Protein AF-0000000070867485 (afdb_homodimer)

Secondary structure (DSSP, 8-state):
--B----S-----------------TT-EEEE-TTS--B---EEEETTEEEEEEESGGG-SEEEEEES-GGGS-TTEEEEEEEE-TT---BEEEEEEBTTB-EEEEE-GGGGSGGGGG--EEEEEEEEEEHHHHHHHHHHHHHHS-S-HHHHHHHHHHHHHHHHHHHHHHHTTEEEETTEEEEEEETHHHHHHHHHHHHHHHH-TTTT-/--B----S-----------------TT-EEEE-TTS--B---EEEETTEEEEEEESGGG-SEEEEEES-GGGS-TTEEEEEEEE-TT---BEEEEEEBTTB-EEEEE-GGGGSGGGGG--EEEEEEEEEEHHHHHHHHHHHHHHS-S-HHHHHHHHHHHHHHHHHHHHHHHTTEEEETTEEEEEEETTHHHHHHHHHHHHHHH-TTTT-

Structure (mmCIF, N/CA/C/O backbone):
data_AF-0000000070867485-model_v1
#
loop_
_entity.id
_entity.type
_entity.pdbx_description
1 polymer 'Hikeshi-like C-terminal domain-containing protein'
#
loop_
_atom_site.group_PDB
_atom_site.id
_atom_site.type_symbol
_atom_site.label_atom_id
_atom_site.label_alt_id
_atom_site.label_comp_id
_atom_site.label_asym_id
_atom_site.label_entity_id
_atom_site.label_seq_id
_atom_site.pdbx_PDB_ins_code
_atom_site.Cartn_x
_atom_site.Cartn_y
_atom_site.Cartn_z
_atom_site.occupancy
_atom_site.B_iso_or_equiv
_atom_site.auth_seq_id
_atom_site.auth_comp_id
_atom_site.auth_asym_id
_atom_site.auth_atom_id
_atom_site.pdbx_PDB_model_num
ATOM 1 N N . MET A 1 1 ? 23.688 -2.676 -5.121 1 27.48 1 MET A N 1
ATOM 2 C CA . MET A 1 1 ? 24.953 -2.215 -4.578 1 27.48 1 MET A CA 1
ATOM 3 C C . MET A 1 1 ? 24.75 -1.395 -3.309 1 27.48 1 MET A C 1
ATOM 5 O O . MET A 1 1 ? 24.031 -0.392 -3.328 1 27.48 1 MET A O 1
ATOM 9 N N . ALA A 1 2 ? 24.938 -2.006 -2.246 1 35.88 2 ALA A N 1
ATOM 10 C CA . ALA A 1 2 ? 24.906 -1.315 -0.959 1 35.88 2 ALA A CA 1
ATOM 11 C C . ALA A 1 2 ? 25.875 -0.149 -0.931 1 35.88 2 ALA A C 1
ATOM 13 O O . ALA A 1 2 ? 27.062 -0.314 -1.254 1 35.88 2 ALA A O 1
ATOM 14 N N . GLN A 1 3 ? 25.438 1.137 -1.109 1 36.88 3 GLN A N 1
ATOM 15 C CA . GLN A 1 3 ? 26.344 2.258 -0.924 1 36.88 3 GLN A CA 1
ATOM 16 C C . GLN A 1 3 ? 26.641 2.484 0.555 1 36.88 3 GLN A C 1
ATOM 18 O O . GLN A 1 3 ? 25.734 2.531 1.38 1 36.88 3 GLN A O 1
ATOM 23 N N . ASN A 1 4 ? 27.828 2.221 0.963 1 39.78 4 ASN A N 1
ATOM 24 C CA . ASN A 1 4 ? 28.344 2.57 2.283 1 39.78 4 ASN A CA 1
ATOM 25 C C . ASN A 1 4 ? 28.281 4.078 2.523 1 39.78 4 ASN A C 1
ATOM 27 O O . ASN A 1 4 ? 29.219 4.801 2.156 1 39.78 4 ASN A O 1
ATOM 31 N N . ASN A 1 5 ? 27.188 4.672 2.387 1 43.84 5 ASN A N 1
ATOM 32 C CA . ASN A 1 5 ? 27.172 6.102 2.689 1 43.84 5 ASN A CA 1
ATOM 33 C C . ASN A 1 5 ? 27.203 6.355 4.191 1 43.84 5 ASN A C 1
ATOM 35 O O . ASN A 1 5 ? 26.453 5.742 4.949 1 43.84 5 ASN A O 1
ATOM 39 N N . ASP A 1 6 ? 28.359 6.777 4.621 1 47.62 6 ASP A N 1
ATOM 40 C CA . ASP A 1 6 ? 28.578 7.227 5.988 1 47.62 6 ASP A CA 1
ATOM 41 C C . ASP A 1 6 ? 27.5 8.227 6.418 1 47.62 6 ASP A C 1
ATOM 43 O O . ASP A 1 6 ? 27.609 9.422 6.113 1 47.62 6 ASP A O 1
ATOM 47 N N . TRP A 1 7 ? 26.344 7.809 6.602 1 51.66 7 TRP A N 1
ATOM 48 C CA . TRP A 1 7 ? 25.25 8.68 7.008 1 51.66 7 TRP A CA 1
ATOM 49 C C . TRP A 1 7 ? 25.547 9.344 8.344 1 51.66 7 TRP A C 1
ATOM 51 O O . TRP A 1 7 ? 25.047 10.438 8.625 1 51.66 7 TRP A O 1
ATOM 61 N N . GLU A 1 8 ? 26.484 8.711 9.148 1 42.09 8 GLU A N 1
ATOM 62 C CA . GLU A 1 8 ? 26.641 9.258 10.492 1 42.09 8 GLU A CA 1
ATOM 63 C C . GLU A 1 8 ? 27.594 10.453 10.5 1 42.09 8 GLU A C 1
ATOM 65 O O . GLU A 1 8 ? 27.578 11.258 11.43 1 42.09 8 GLU A O 1
ATOM 70 N N . HIS A 1 9 ? 28.719 10.445 9.68 1 38.66 9 HIS A N 1
ATOM 71 C CA . HIS A 1 9 ? 29.672 11.508 9.938 1 38.66 9 HIS A CA 1
ATOM 72 C C . HIS A 1 9 ? 29.188 12.836 9.375 1 38.66 9 HIS A C 1
ATOM 74 O O . HIS A 1 9 ? 29.125 13.016 8.156 1 38.66 9 HIS A O 1
ATOM 80 N N . GLY A 1 10 ? 28.406 13.523 10.07 1 35.25 10 GLY A N 1
ATOM 81 C CA . GLY A 1 10 ? 28.078 14.914 9.781 1 35.25 10 GLY A CA 1
ATOM 82 C C . GLY A 1 10 ? 29.312 15.758 9.492 1 35.25 10 GLY A C 1
ATOM 83 O O . GLY A 1 10 ? 30.266 15.773 10.273 1 35.25 10 GLY A O 1
ATOM 84 N N . SER A 1 11 ? 29.797 15.805 8.18 1 31.47 11 SER A N 1
ATOM 85 C CA . SER A 1 11 ? 30.859 16.781 7.961 1 31.47 11 SER A CA 1
ATOM 86 C C . SER A 1 11 ? 30.531 18.125 8.625 1 31.47 11 SER A C 1
ATOM 88 O O . SER A 1 11 ? 29.422 18.625 8.477 1 31.47 11 SER A O 1
ATOM 90 N N . ASN A 1 12 ? 31.156 18.438 9.68 1 31.02 12 ASN A N 1
ATOM 91 C CA . ASN A 1 12 ? 31.188 19.734 10.352 1 31.02 12 ASN A CA 1
ATOM 92 C C . ASN A 1 12 ? 31.5 20.859 9.383 1 31.02 12 ASN A C 1
ATOM 94 O O . ASN A 1 12 ? 32.688 21.156 9.133 1 31.02 12 ASN A O 1
ATOM 98 N N . SER A 1 13 ? 31.062 20.922 8.148 1 31.39 13 SER A N 1
ATOM 99 C CA . SER A 1 13 ? 31.469 22.141 7.441 1 31.39 13 SER A CA 1
ATOM 100 C C . SER A 1 13 ? 31.078 23.391 8.219 1 31.39 13 SER A C 1
ATOM 102 O O . SER A 1 13 ? 30.078 23.375 8.953 1 31.39 13 SER A O 1
ATOM 104 N N . SER A 1 14 ? 32.031 24.344 8.352 1 32.41 14 SER A N 1
ATOM 105 C CA . SER A 1 14 ? 32.094 25.703 8.914 1 32.41 14 SER A CA 1
ATOM 106 C C . SER A 1 14 ? 30.859 26.516 8.508 1 32.41 14 SER A C 1
ATOM 108 O O . SER A 1 14 ? 30.375 26.406 7.379 1 32.41 14 SER A O 1
ATOM 110 N N . ASN A 1 15 ? 30.094 27.078 9.508 1 31.83 15 ASN A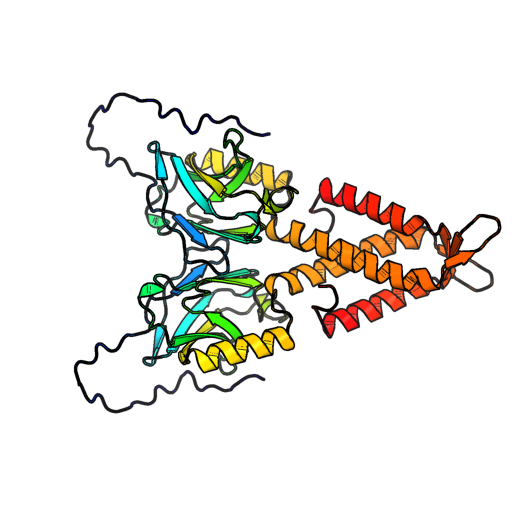 N 1
ATOM 111 C CA . ASN A 1 15 ? 28.891 27.891 9.703 1 31.83 15 ASN A CA 1
ATOM 112 C C . ASN A 1 15 ? 29 29.219 8.969 1 31.83 15 ASN A C 1
ATOM 114 O O . ASN A 1 15 ? 29.453 30.219 9.547 1 31.83 15 ASN A O 1
ATOM 118 N N . ASN A 1 16 ? 29.625 29.359 7.754 1 32 16 ASN A N 1
ATOM 119 C CA . ASN A 1 16 ? 29.453 30.719 7.277 1 32 16 ASN A CA 1
ATOM 120 C C . ASN A 1 16 ? 27.969 31.078 7.117 1 32 16 ASN A C 1
ATOM 122 O O . ASN A 1 16 ? 27.234 30.406 6.406 1 32 16 ASN A O 1
ATOM 126 N N . SER A 1 17 ? 27.328 31.906 8.062 1 34.84 17 SER A N 1
ATOM 127 C CA . SER A 1 17 ? 26 32.438 8.367 1 34.84 17 SER A CA 1
ATOM 128 C C . SER A 1 17 ? 25.406 33.156 7.168 1 34.84 17 SER A C 1
ATOM 130 O O . SER A 1 17 ? 25.156 34.375 7.242 1 34.84 17 SER A O 1
ATOM 132 N N . ASN A 1 18 ? 25.859 33.125 5.891 1 35.97 18 ASN A N 1
ATOM 133 C CA . ASN A 1 18 ? 25 33.906 5.031 1 35.97 18 ASN A CA 1
ATOM 134 C C . ASN A 1 18 ? 23.547 33.469 5.113 1 35.97 18 ASN A C 1
ATOM 136 O O . ASN A 1 18 ? 23.266 32.281 5.289 1 35.97 18 ASN A O 1
ATOM 140 N N . GLY A 1 19 ? 22.562 34.312 5.492 1 35.34 19 GLY A N 1
ATOM 141 C CA . GLY A 1 19 ? 21.125 34.25 5.688 1 35.34 19 GLY A CA 1
ATOM 142 C C . GLY A 1 19 ? 20.438 33.344 4.688 1 35.34 19 GLY A C 1
ATOM 143 O O . GLY A 1 19 ? 19.266 33.531 4.367 1 35.34 19 GLY A O 1
ATOM 144 N N . HIS A 1 20 ? 21.156 32.625 3.791 1 39.75 20 HIS A N 1
ATOM 145 C CA . HIS A 1 20 ? 20.344 31.75 2.969 1 39.75 20 HIS A CA 1
ATOM 146 C C . HIS A 1 20 ? 19.516 30.797 3.83 1 39.75 20 HIS A C 1
ATOM 148 O O . HIS A 1 20 ? 20.062 30.156 4.742 1 39.75 20 HIS A O 1
ATOM 154 N N . GLU A 1 21 ? 18.297 31.141 4.102 1 42.78 21 GLU A N 1
ATOM 155 C CA . GLU A 1 21 ? 17.328 30.25 4.738 1 42.78 21 GLU A CA 1
ATOM 156 C C . GLU A 1 21 ? 17.656 28.797 4.469 1 42.78 21 GLU A C 1
ATOM 158 O O . GLU A 1 21 ? 17.656 28.359 3.314 1 42.78 21 GLU A O 1
ATOM 163 N N . LYS A 1 22 ? 18.609 28.219 5.039 1 47.03 22 LYS A N 1
ATOM 164 C CA . LYS A 1 22 ? 18.953 26.812 5.074 1 47.03 22 LYS A CA 1
ATOM 165 C C . LYS A 1 22 ? 17.703 25.938 5.059 1 47.03 22 LYS A C 1
ATOM 167 O O . LYS A 1 22 ? 17.016 25.812 6.07 1 47.03 22 LYS A O 1
ATOM 172 N N . LYS A 1 23 ? 16.969 25.953 3.857 1 53.75 23 LYS A N 1
ATOM 173 C CA . LYS A 1 23 ? 15.805 25.094 3.682 1 53.75 23 LYS A CA 1
ATOM 174 C C . LYS A 1 23 ? 16.109 23.656 4.113 1 53.75 23 LYS A C 1
ATOM 176 O O . LYS A 1 23 ? 16.922 22.969 3.488 1 53.75 23 LYS A O 1
ATOM 181 N N . GLU A 1 24 ? 15.953 23.375 5.355 1 65.75 24 GLU A N 1
ATOM 182 C CA . GLU A 1 24 ? 16.141 22.141 6.102 1 65.75 24 GLU A CA 1
ATOM 183 C C . GLU A 1 24 ? 15.07 21.109 5.738 1 65.75 24 GLU A C 1
ATOM 185 O O . GLU A 1 24 ? 13.961 21.469 5.344 1 65.75 24 GLU A O 1
ATOM 190 N N . VAL A 1 25 ? 15.516 19.891 5.379 1 71.19 25 VAL A N 1
ATOM 191 C CA . VAL A 1 25 ? 14.641 18.797 4.977 1 71.19 25 VAL A CA 1
ATOM 192 C C . VAL A 1 25 ? 13.891 18.266 6.195 1 71.19 25 VAL A C 1
ATOM 194 O O . VAL A 1 25 ? 13.125 17.297 6.086 1 71.19 25 VAL A O 1
ATOM 197 N N . LYS A 1 26 ? 13.852 18.984 7.316 1 67.62 26 LYS A N 1
ATOM 198 C CA . LYS A 1 26 ? 13.172 18.453 8.5 1 67.62 26 LYS A CA 1
ATOM 199 C C . LYS A 1 26 ? 11.656 18.562 8.359 1 67.62 26 LYS A C 1
ATOM 201 O O . LYS A 1 26 ? 11.141 19.578 7.887 1 67.62 26 LYS A O 1
ATOM 206 N N . ASN A 1 27 ? 10.914 17.609 8.703 1 70.94 27 ASN A N 1
ATOM 207 C CA . ASN A 1 27 ? 9.461 17.516 8.875 1 70.94 27 ASN A CA 1
ATOM 208 C C . ASN A 1 27 ? 8.734 17.656 7.539 1 70.94 27 ASN A C 1
ATOM 210 O O . ASN A 1 27 ? 7.629 18.203 7.484 1 70.94 27 ASN A O 1
ATOM 214 N N . VAL A 1 28 ? 9.469 17.219 6.449 1 88.56 28 VAL A N 1
ATOM 215 C CA . VAL A 1 28 ? 8.852 17.438 5.145 1 88.56 28 VAL A CA 1
ATOM 216 C C . VAL A 1 28 ? 8.227 16.141 4.633 1 88.56 28 VAL A C 1
ATOM 218 O O . VAL A 1 28 ? 7.582 16.141 3.586 1 88.56 28 VAL A O 1
ATOM 221 N N . PHE A 1 29 ? 8.422 15.086 5.527 1 95.81 29 PHE A N 1
ATOM 222 C CA . PHE A 1 29 ? 7.926 13.805 5.035 1 95.81 29 PHE A CA 1
ATOM 223 C C . PHE A 1 29 ? 6.934 13.195 6.02 1 95.81 29 PHE A C 1
ATOM 225 O O . PHE A 1 29 ? 6.945 13.523 7.207 1 95.81 29 PHE A O 1
ATOM 232 N N . CYS A 1 30 ? 6.113 12.359 5.512 1 95.62 30 CYS A N 1
ATOM 233 C CA . CYS A 1 30 ? 5.293 11.508 6.363 1 95.62 30 CYS A CA 1
ATOM 234 C C . CYS A 1 30 ? 5.336 10.055 5.891 1 95.62 30 CYS A C 1
ATOM 236 O O . CYS A 1 30 ? 5.434 9.797 4.691 1 95.62 30 CYS A O 1
ATOM 238 N N . VAL A 1 31 ? 5.359 9.18 6.824 1 97.06 31 VAL A N 1
ATOM 239 C CA . VAL A 1 31 ? 5.355 7.746 6.562 1 97.06 31 VAL A CA 1
ATOM 240 C C . VAL A 1 31 ? 4.086 7.121 7.133 1 97.06 31 VAL A C 1
ATOM 242 O O . VAL A 1 31 ? 3.705 7.395 8.273 1 97.06 31 VAL A O 1
ATOM 245 N N . MET A 1 32 ? 3.447 6.344 6.258 1 96.81 32 MET A N 1
ATOM 246 C CA . MET A 1 32 ? 2.258 5.602 6.664 1 96.81 32 MET A CA 1
ATOM 247 C C . MET A 1 32 ? 2.553 4.105 6.742 1 96.81 32 MET A C 1
ATOM 249 O O . MET A 1 32 ? 3.152 3.539 5.828 1 96.81 32 MET A O 1
ATOM 253 N N . VAL A 1 33 ? 2.234 3.537 7.828 1 95.56 33 VAL A N 1
ATOM 254 C CA . VAL A 1 33 ? 2.27 2.096 8.055 1 95.56 33 VAL A CA 1
ATOM 255 C C . VAL A 1 33 ? 0.928 1.626 8.609 1 95.56 33 VAL A C 1
ATOM 257 O O . VAL A 1 33 ? 0.427 2.184 9.594 1 95.56 33 VAL A O 1
ATOM 260 N N . PRO A 1 34 ? 0.304 0.622 7.906 1 93.06 34 PRO A N 1
ATOM 261 C CA . PRO A 1 34 ? -0.978 0.142 8.43 1 93.06 34 PRO A CA 1
ATOM 262 C C . PRO A 1 34 ? -0.927 -0.174 9.922 1 93.06 34 PRO A C 1
ATOM 264 O O . PRO A 1 34 ? 0.034 -0.786 10.391 1 93.06 34 PRO A O 1
ATOM 267 N N . GLY A 1 35 ? -1.967 0.302 10.609 1 94.19 35 GLY A N 1
ATOM 268 C CA . GLY A 1 35 ? -2.094 0.003 12.023 1 94.19 35 GLY A CA 1
ATOM 269 C C . GLY A 1 35 ? -1.375 1 12.914 1 94.19 35 GLY A C 1
ATOM 270 O O . GLY A 1 35 ? -1.603 1.039 14.125 1 94.19 35 GLY A O 1
ATOM 271 N N . ARG A 1 36 ? -0.555 1.841 12.367 1 95.81 36 ARG A N 1
ATOM 272 C CA . ARG A 1 36 ? 0.247 2.779 13.148 1 95.81 36 ARG A CA 1
ATOM 273 C C . ARG A 1 36 ? -0.154 4.219 12.844 1 95.81 36 ARG A C 1
ATOM 275 O O . ARG A 1 36 ? -0.694 4.512 11.781 1 95.81 36 ARG A O 1
ATOM 282 N N . PRO A 1 37 ? 0.113 5.09 13.805 1 95.31 37 PRO A N 1
ATOM 283 C CA . PRO A 1 37 ? -0.034 6.512 13.484 1 95.31 37 PRO A CA 1
ATOM 284 C C . PRO A 1 37 ? 0.948 6.977 12.414 1 95.31 37 PRO A C 1
ATOM 286 O O . PRO A 1 37 ? 2.039 6.418 12.281 1 95.31 37 PRO A O 1
ATOM 289 N N . VAL A 1 38 ? 0.498 7.969 11.695 1 95.69 38 VAL A N 1
ATOM 290 C CA . VAL A 1 38 ? 1.389 8.578 10.711 1 95.69 38 VAL A CA 1
ATOM 291 C C . VAL A 1 38 ? 2.646 9.094 11.398 1 95.69 38 VAL A C 1
ATOM 293 O O . VAL A 1 38 ? 2.566 9.719 12.461 1 95.69 38 VAL A O 1
ATOM 296 N N . ASN A 1 39 ? 3.811 8.766 10.805 1 95.56 39 ASN A N 1
ATOM 297 C CA . ASN A 1 39 ? 5.094 9.219 11.336 1 95.56 39 ASN A CA 1
ATOM 298 C C . ASN A 1 39 ? 5.645 10.398 10.531 1 95.56 39 ASN A C 1
ATOM 300 O O . ASN A 1 39 ? 5.941 10.258 9.344 1 95.56 39 ASN A O 1
ATOM 304 N N . THR A 1 40 ? 5.754 11.555 11.156 1 94.19 40 THR A N 1
ATOM 305 C CA . THR A 1 40 ? 6.301 12.727 10.492 1 94.19 40 THR A CA 1
ATOM 306 C C . THR A 1 40 ? 7.645 13.117 11.094 1 94.19 40 THR A C 1
ATOM 308 O O . THR A 1 40 ? 8.188 14.18 10.781 1 94.19 40 THR A O 1
ATOM 311 N N . THR A 1 41 ? 8.148 12.273 12 1 93.44 41 THR A N 1
ATOM 312 C CA . THR A 1 41 ? 9.383 12.602 12.703 1 93.44 41 THR A CA 1
ATOM 313 C C . THR A 1 41 ? 10.602 12.219 11.859 1 93.44 41 THR A C 1
ATOM 315 O O . THR A 1 41 ? 10.812 11.039 11.57 1 93.44 41 THR A O 1
ATOM 318 N N . CYS A 1 42 ? 11.352 13.133 11.5 1 93.19 42 CYS A N 1
ATOM 319 C CA . CYS A 1 42 ? 12.578 12.953 10.727 1 93.19 42 CYS A CA 1
ATOM 320 C C . CYS A 1 42 ? 13.781 13.539 11.469 1 93.19 42 CYS A C 1
ATOM 322 O O . CYS A 1 42 ? 13.797 14.727 11.789 1 93.19 42 CYS A O 1
ATOM 324 N N . LEU A 1 43 ? 14.75 12.672 11.797 1 93.75 43 LEU A N 1
ATOM 325 C CA . LEU A 1 43 ? 15.992 13.133 12.414 1 93.75 43 LEU A CA 1
ATOM 326 C C . LEU A 1 43 ? 16.938 13.711 11.359 1 93.75 43 LEU A C 1
ATOM 328 O O . LEU A 1 43 ? 17.438 12.977 10.5 1 93.75 43 LEU A O 1
ATOM 332 N N . GLN A 1 44 ? 17.156 14.961 11.461 1 92.19 44 GLN A N 1
ATOM 333 C CA . GLN A 1 44 ? 18.047 15.625 10.508 1 92.19 44 GLN A CA 1
ATOM 334 C C . GLN A 1 44 ? 19.516 15.289 10.797 1 92.19 44 GLN A C 1
ATOM 336 O O . GLN A 1 44 ? 20 15.523 11.906 1 92.19 44 GLN A O 1
ATOM 341 N N . ILE A 1 45 ? 20.234 14.727 9.781 1 92.19 45 ILE A N 1
ATOM 342 C CA . ILE A 1 45 ? 21.625 14.336 9.93 1 92.19 45 ILE A CA 1
ATOM 343 C C . ILE A 1 45 ? 22.531 15.391 9.281 1 92.19 45 ILE A C 1
ATOM 345 O O . ILE A 1 45 ? 23.656 15.609 9.727 1 92.19 45 ILE A O 1
ATOM 349 N N . SER A 1 46 ? 22.078 16.031 8.234 1 91.62 46 SER A N 1
ATOM 350 C CA . SER A 1 46 ? 22.719 17.109 7.492 1 91.62 46 SER A CA 1
ATOM 351 C C . SER A 1 46 ? 21.672 18.016 6.828 1 91.62 46 SER A C 1
ATOM 353 O O . SER A 1 46 ? 20.484 17.734 6.895 1 91.62 46 SER A O 1
ATOM 355 N N . PRO A 1 47 ? 22.109 19.078 6.312 1 89.81 47 PRO A N 1
ATOM 356 C CA . PRO A 1 47 ? 21.141 19.938 5.641 1 89.81 47 PRO A CA 1
ATOM 357 C C . PRO A 1 47 ? 20.375 19.219 4.535 1 89.81 47 PRO A C 1
ATOM 359 O O . PRO A 1 47 ? 19.281 19.656 4.156 1 89.81 47 PRO A O 1
ATOM 362 N N . THR A 1 48 ? 20.953 18.109 3.988 1 92.62 48 THR A N 1
ATOM 363 C CA . THR A 1 48 ? 20.344 17.469 2.832 1 92.62 48 THR A CA 1
ATOM 364 C C . THR A 1 48 ? 19.922 16.047 3.17 1 92.62 48 THR A C 1
ATOM 366 O O . THR A 1 48 ? 19.469 15.297 2.293 1 92.62 48 THR A O 1
ATOM 369 N N . ARG A 1 49 ? 20.078 15.68 4.473 1 93.62 49 ARG A N 1
ATOM 370 C CA . ARG A 1 49 ? 19.781 14.289 4.82 1 93.62 49 ARG A CA 1
ATOM 371 C C . ARG A 1 49 ? 18.969 14.211 6.102 1 93.62 49 ARG A C 1
ATOM 373 O O . ARG A 1 49 ? 19.203 14.961 7.047 1 93.62 49 ARG A O 1
ATOM 380 N N . CYS A 1 50 ? 18.031 13.281 6.121 1 95.75 50 CYS A N 1
ATOM 381 C CA . CYS A 1 50 ? 17.297 12.984 7.348 1 95.75 50 CYS A CA 1
ATOM 382 C C . CYS A 1 50 ? 16.969 11.5 7.445 1 95.75 50 CYS A C 1
ATOM 384 O O . CYS A 1 50 ? 17.062 10.766 6.457 1 95.75 50 CYS A O 1
ATOM 386 N N . ILE A 1 51 ? 16.688 11.023 8.664 1 97.06 51 ILE A N 1
ATOM 387 C CA . ILE A 1 51 ? 16.422 9.617 8.93 1 97.06 51 ILE A CA 1
ATOM 388 C C . ILE A 1 51 ? 15.078 9.492 9.664 1 97.06 51 ILE A C 1
ATOM 390 O O . ILE A 1 51 ? 14.789 10.273 10.57 1 97.06 51 ILE A O 1
ATOM 394 N N . MET A 1 52 ? 14.305 8.555 9.234 1 97 52 MET A N 1
ATOM 395 C CA . MET A 1 52 ? 13.062 8.203 9.914 1 97 52 MET A CA 1
ATOM 396 C C . MET A 1 52 ? 13.094 6.746 10.375 1 97 52 MET A C 1
ATOM 398 O O . MET A 1 52 ? 13.555 5.867 9.641 1 97 52 MET A O 1
ATOM 402 N N . ASP A 1 53 ? 12.539 6.492 11.516 1 97.38 53 ASP A N 1
ATOM 403 C CA . ASP A 1 53 ? 12.57 5.152 12.094 1 97.38 53 ASP A CA 1
ATOM 404 C C . ASP A 1 53 ? 11.266 4.402 11.812 1 97.38 53 ASP A C 1
ATOM 406 O O . ASP A 1 53 ? 10.188 4.984 11.875 1 97.38 53 ASP A O 1
ATOM 410 N N . ILE A 1 54 ? 11.406 3.188 11.484 1 97.56 54 ILE A N 1
ATOM 411 C CA . ILE A 1 54 ? 10.289 2.248 11.438 1 97.56 54 ILE A CA 1
ATOM 412 C C . ILE A 1 54 ? 10.5 1.144 12.469 1 97.56 54 ILE A C 1
ATOM 414 O O . ILE A 1 54 ? 11.234 0.181 12.219 1 97.56 54 ILE A O 1
ATOM 418 N N . PRO A 1 55 ? 9.875 1.269 13.602 1 97.62 55 PRO A N 1
ATOM 419 C CA . PRO A 1 5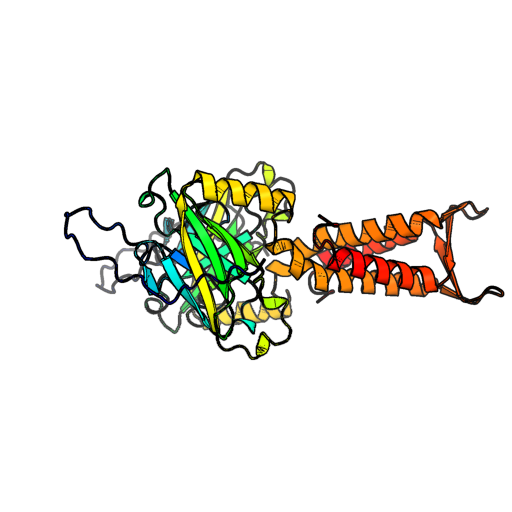5 ? 10.016 0.228 14.625 1 97.62 55 PRO A CA 1
ATOM 420 C C . PRO A 1 55 ? 9.375 -1.095 14.211 1 97.62 55 PRO A C 1
ATOM 422 O O . PRO A 1 55 ? 8.391 -1.103 13.469 1 97.62 55 PRO A O 1
ATOM 425 N N . LYS A 1 56 ? 9.914 -2.229 14.672 1 97.5 56 LYS A N 1
ATOM 426 C CA . LYS A 1 56 ? 9.391 -3.568 14.422 1 97.5 56 LYS A CA 1
ATOM 427 C C . LYS A 1 56 ? 9.086 -3.77 12.938 1 97.5 56 LYS A C 1
ATOM 429 O O . LYS A 1 56 ? 7.961 -4.113 12.578 1 97.5 56 LYS A O 1
ATOM 434 N N . PRO A 1 57 ? 10.156 -3.6 12.141 1 96.81 57 PRO A N 1
ATOM 435 C CA . PRO A 1 57 ? 9.945 -3.648 10.695 1 96.81 57 PRO A CA 1
ATOM 436 C C . PRO A 1 57 ? 9.352 -4.98 10.227 1 96.81 57 PRO A C 1
ATOM 438 O O . PRO A 1 57 ? 8.766 -5.055 9.148 1 96.81 57 PRO A O 1
ATOM 441 N N . GLY A 1 58 ? 9.461 -5.992 10.992 1 92.5 58 GLY A N 1
ATOM 442 C CA . GLY A 1 58 ? 8.891 -7.285 10.641 1 92.5 58 GLY A CA 1
ATOM 443 C C . GLY A 1 58 ? 7.375 -7.262 10.562 1 92.5 58 GLY A C 1
ATOM 444 O O . GLY A 1 58 ? 6.766 -8.133 9.938 1 92.5 58 GLY A O 1
ATOM 445 N N . GLU A 1 59 ? 6.754 -6.289 11.172 1 91.25 59 GLU A N 1
ATOM 446 C CA . GLU A 1 59 ? 5.301 -6.16 11.195 1 91.25 59 GLU A CA 1
ATOM 447 C C . GLU A 1 59 ? 4.812 -5.184 10.133 1 91.25 59 GLU A C 1
ATOM 449 O O . GLU A 1 59 ? 3.611 -4.949 10 1 91.25 59 GLU A O 1
ATOM 454 N N . CYS A 1 60 ? 5.762 -4.629 9.391 1 92.56 60 CYS A N 1
ATOM 455 C CA . CYS A 1 60 ? 5.457 -3.607 8.398 1 92.56 60 CYS A CA 1
ATOM 456 C C . CYS A 1 60 ? 5.598 -4.16 6.984 1 92.56 60 CYS A C 1
ATOM 458 O O . CYS A 1 60 ? 6.641 -3.996 6.348 1 92.56 60 CYS A O 1
ATOM 460 N N . LYS A 1 61 ? 4.586 -4.711 6.504 1 83.38 61 LYS A N 1
ATOM 461 C CA . LYS A 1 61 ? 4.633 -5.367 5.199 1 83.38 61 LYS A CA 1
ATOM 462 C C . LYS A 1 61 ? 4.598 -4.34 4.066 1 83.38 61 LYS A C 1
ATOM 464 O O . LYS A 1 61 ? 5.152 -4.574 2.992 1 83.38 61 LYS A O 1
ATOM 469 N N . TYR A 1 62 ? 3.885 -3.23 4.375 1 86.12 62 TYR A N 1
ATOM 470 C CA . TYR A 1 62 ? 3.73 -2.137 3.424 1 86.12 62 TYR A CA 1
ATOM 471 C C . TYR A 1 62 ? 3.934 -0.788 4.102 1 86.12 62 TYR A C 1
ATOM 473 O O . TYR A 1 62 ? 3.719 -0.656 5.309 1 86.12 62 TYR A O 1
ATOM 481 N N . PHE A 1 63 ? 4.352 0.028 3.291 1 92.5 63 PHE A N 1
ATOM 482 C CA . PHE A 1 63 ? 4.352 1.385 3.822 1 92.5 63 PHE A CA 1
ATOM 483 C C . PHE A 1 63 ? 4.27 2.408 2.697 1 92.5 63 PHE A C 1
ATOM 485 O O . PHE A 1 63 ? 4.465 2.07 1.527 1 92.5 63 PHE A O 1
ATOM 492 N N . GLY A 1 64 ? 3.848 3.551 2.971 1 94.81 64 GLY A N 1
ATOM 493 C CA . GLY A 1 64 ? 3.857 4.711 2.096 1 94.81 64 GLY A CA 1
ATOM 494 C C . GLY A 1 64 ? 4.672 5.867 2.646 1 94.81 64 GLY A C 1
ATOM 495 O O . GLY A 1 64 ? 4.785 6.027 3.863 1 94.81 64 GLY A O 1
ATOM 496 N N . ILE A 1 65 ? 5.273 6.625 1.76 1 96.75 65 ILE A N 1
ATOM 497 C CA . ILE A 1 65 ? 6.039 7.812 2.125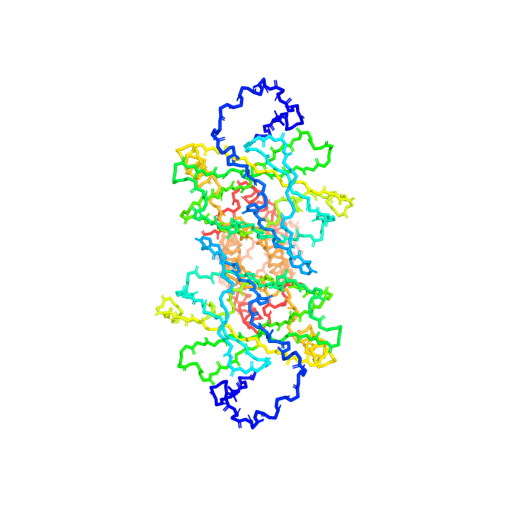 1 96.75 65 ILE A CA 1
ATOM 498 C C . ILE A 1 65 ? 5.691 8.961 1.181 1 96.75 65 ILE A C 1
ATOM 500 O O . ILE A 1 65 ? 5.543 8.758 -0.027 1 96.75 65 ILE A O 1
ATOM 504 N N . SER A 1 66 ? 5.5 10.117 1.706 1 97.06 66 SER A N 1
ATOM 505 C CA . SER A 1 66 ? 5.113 11.281 0.908 1 97.06 66 SER A CA 1
ATOM 506 C C . SER A 1 66 ? 5.809 12.547 1.399 1 97.06 66 SER A C 1
ATOM 508 O O . SER A 1 66 ? 6.129 12.664 2.584 1 97.06 66 SER A O 1
ATOM 510 N N . ILE A 1 67 ? 6.035 13.445 0.483 1 96.19 67 ILE A N 1
ATOM 511 C CA . ILE A 1 67 ? 6.352 14.828 0.841 1 96.19 67 ILE A CA 1
ATOM 512 C C . ILE A 1 67 ? 5.094 15.523 1.354 1 96.19 67 ILE A C 1
ATOM 514 O O . ILE A 1 67 ? 4.07 15.562 0.666 1 96.19 67 ILE A O 1
ATOM 518 N N . ILE A 1 68 ? 5.145 16.062 2.555 1 91.5 68 ILE A N 1
ATOM 519 C CA . ILE A 1 68 ? 3.975 16.656 3.188 1 91.5 68 ILE A CA 1
ATOM 520 C C . ILE A 1 68 ? 3.523 17.875 2.383 1 91.5 68 ILE A C 1
ATOM 522 O O . ILE A 1 68 ? 2.336 18.016 2.082 1 91.5 68 ILE A O 1
ATOM 526 N N . ASP A 1 69 ? 4.434 18.719 2.033 1 88.38 69 ASP A N 1
ATOM 527 C CA . ASP A 1 69 ? 4.16 19.922 1.244 1 88.38 69 ASP A CA 1
ATOM 528 C C . ASP A 1 69 ? 5.125 20.031 0.066 1 88.38 69 ASP A C 1
ATOM 530 O O . ASP A 1 69 ? 6.129 20.75 0.146 1 88.38 69 ASP A O 1
ATOM 534 N N . PRO A 1 70 ? 4.715 19.453 -1.029 1 88.69 70 PRO A N 1
ATOM 535 C CA . PRO A 1 70 ? 5.617 19.391 -2.18 1 88.69 70 PRO A CA 1
ATOM 536 C C . PRO A 1 70 ? 5.973 20.781 -2.721 1 88.69 70 PRO A C 1
ATOM 538 O O . PRO A 1 70 ? 7.031 20.953 -3.33 1 88.69 70 PRO A O 1
ATOM 541 N N . LYS A 1 71 ? 5.16 21.734 -2.521 1 84.81 71 LYS A N 1
ATOM 542 C CA . LYS A 1 71 ? 5.395 23.062 -3.049 1 84.81 71 LYS A CA 1
ATOM 543 C C . LYS A 1 71 ? 6.602 23.719 -2.385 1 84.81 71 LYS A C 1
ATOM 545 O O . LYS A 1 71 ? 7.156 24.688 -2.906 1 84.81 71 LYS A O 1
ATOM 550 N N . THR A 1 72 ? 7.031 23.203 -1.234 1 85.25 72 THR A N 1
ATOM 551 C CA . THR A 1 72 ? 8.156 23.781 -0.501 1 85.25 72 THR A CA 1
ATOM 552 C C . THR A 1 72 ? 9.477 23.281 -1.067 1 85.25 72 THR A C 1
ATOM 554 O O . THR A 1 72 ? 10.539 23.812 -0.738 1 85.25 72 THR A O 1
ATOM 557 N N . ILE A 1 73 ? 9.43 22.297 -1.959 1 87 73 ILE A N 1
ATOM 558 C CA . ILE A 1 73 ? 10.641 21.734 -2.541 1 87 73 ILE A CA 1
ATOM 559 C C . ILE A 1 73 ? 10.992 22.469 -3.83 1 87 73 ILE A C 1
ATOM 561 O O . ILE A 1 73 ? 10.141 22.641 -4.707 1 87 73 ILE A O 1
ATOM 565 N N . PRO A 1 74 ? 12.25 22.922 -3.9 1 91.19 74 PRO A N 1
ATOM 566 C CA . PRO A 1 74 ? 12.648 23.531 -5.168 1 91.19 74 PRO A CA 1
ATOM 567 C C . PRO A 1 74 ? 12.391 22.625 -6.371 1 91.19 74 PRO A C 1
ATOM 569 O O . PRO A 1 74 ? 12.562 21.406 -6.281 1 91.19 74 PRO A O 1
ATOM 572 N N . LYS A 1 75 ? 12.031 23.234 -7.504 1 93.25 75 LYS A N 1
ATOM 573 C CA . LYS A 1 75 ? 11.648 22.5 -8.703 1 93.25 75 LYS A CA 1
ATOM 574 C C . LYS A 1 75 ? 12.812 21.672 -9.234 1 93.25 75 LYS A C 1
ATOM 576 O O . LYS A 1 75 ? 12.609 20.641 -9.883 1 93.25 75 LYS A O 1
ATOM 581 N N . ASN A 1 76 ? 14.039 22.047 -8.945 1 96.06 76 ASN A N 1
ATOM 582 C CA . ASN A 1 76 ? 15.211 21.375 -9.492 1 96.06 76 ASN A CA 1
ATOM 583 C C . ASN A 1 76 ? 15.789 20.359 -8.508 1 96.06 76 ASN A C 1
ATOM 585 O O . ASN A 1 76 ? 16.938 19.953 -8.633 1 96.06 76 ASN A O 1
ATOM 589 N N . LYS A 1 77 ? 15.031 20.047 -7.48 1 96.25 77 LYS A N 1
ATOM 590 C CA . LYS A 1 77 ? 15.492 19.094 -6.477 1 96.25 77 LYS A CA 1
ATOM 591 C C . LYS A 1 77 ? 14.516 17.922 -6.332 1 96.25 77 LYS A C 1
ATOM 593 O O . LYS A 1 77 ? 13.359 18.016 -6.73 1 96.25 77 LYS A O 1
ATOM 598 N N . GLY A 1 78 ? 15.016 16.844 -5.875 1 96.25 78 GLY A N 1
ATOM 599 C CA . GLY A 1 78 ? 14.273 15.648 -5.496 1 96.25 78 GLY A CA 1
ATOM 600 C C . GLY A 1 78 ? 14.945 14.852 -4.395 1 96.25 78 GLY A C 1
ATOM 601 O O . GLY A 1 78 ? 15.977 15.266 -3.863 1 96.25 78 GLY A O 1
ATOM 602 N N . PHE A 1 79 ? 14.32 13.797 -4.059 1 96.25 79 PHE A N 1
ATOM 603 C CA . PHE A 1 79 ? 14.828 13.008 -2.939 1 96.25 79 PHE A CA 1
ATOM 604 C C . PHE A 1 79 ? 15.062 11.562 -3.354 1 96.25 79 PHE A C 1
ATOM 606 O O . PHE A 1 79 ? 14.297 11.008 -4.145 1 96.25 79 PHE A O 1
ATOM 613 N N . ILE A 1 80 ? 16.109 10.992 -2.793 1 95.56 80 ILE A N 1
ATOM 614 C CA . ILE A 1 80 ? 16.359 9.555 -2.881 1 95.56 80 ILE A CA 1
ATOM 615 C C . ILE A 1 80 ? 16.078 8.898 -1.531 1 95.56 80 ILE A C 1
ATOM 617 O O . ILE A 1 80 ? 16.453 9.438 -0.485 1 95.56 80 ILE A O 1
ATOM 621 N N . ILE A 1 81 ? 15.391 7.785 -1.562 1 96.5 81 ILE A N 1
ATOM 622 C CA . ILE A 1 81 ? 15 7.074 -0.35 1 96.5 81 ILE A CA 1
ATOM 623 C C . ILE A 1 81 ? 15.773 5.758 -0.253 1 96.5 81 ILE A C 1
ATOM 625 O O . ILE A 1 81 ? 15.867 5.012 -1.231 1 96.5 81 ILE A O 1
ATOM 629 N N . TYR A 1 82 ? 16.281 5.5 0.947 1 95.88 82 TYR A N 1
ATOM 630 C CA . TYR A 1 82 ? 17 4.266 1.27 1 95.88 82 TYR A CA 1
ATOM 631 C C . TYR A 1 82 ? 16.406 3.613 2.518 1 95.88 82 TYR A C 1
ATOM 633 O O . TYR A 1 82 ? 15.672 4.25 3.271 1 95.88 82 TYR A O 1
ATOM 641 N N . TYR A 1 83 ? 16.703 2.383 2.684 1 96.69 83 TYR A N 1
ATOM 642 C CA . TYR A 1 83 ? 16.469 1.764 3.984 1 96.69 83 TYR A CA 1
ATOM 643 C C . TYR A 1 83 ? 17.734 1.06 4.48 1 96.69 83 TYR A C 1
ATOM 645 O O . TYR A 1 83 ? 18.625 0.731 3.691 1 96.69 83 TYR A O 1
ATOM 653 N N . SER A 1 84 ? 17.812 0.952 5.781 1 96.06 84 SER A N 1
ATOM 654 C CA . SER A 1 84 ? 18.938 0.259 6.418 1 96.06 84 SER A CA 1
ATOM 655 C C . SER A 1 84 ? 18.469 -0.532 7.637 1 96.06 84 SER A C 1
ATOM 657 O O . SER A 1 84 ? 17.562 -0.103 8.352 1 96.06 84 SER A O 1
ATOM 659 N N . LEU A 1 85 ? 19.078 -1.654 7.805 1 95.62 85 LEU A N 1
ATOM 660 C CA . LEU A 1 85 ? 18.859 -2.494 8.977 1 95.62 85 LEU A CA 1
ATOM 661 C C . LEU A 1 85 ? 20.094 -2.484 9.883 1 95.62 85 LEU A C 1
ATOM 663 O O . LEU A 1 85 ? 21.172 -2.092 9.461 1 95.62 85 LEU A O 1
ATOM 667 N N . PRO A 1 86 ? 19.859 -2.848 11.109 1 95 86 PRO A N 1
ATOM 668 C CA . PRO A 1 86 ? 21.016 -2.893 11.992 1 95 86 PRO A CA 1
ATOM 669 C C . PRO A 1 86 ? 22.172 -3.727 11.422 1 95 86 PRO A C 1
ATOM 671 O O . PRO A 1 86 ? 21.922 -4.777 10.82 1 95 86 PRO A O 1
ATOM 674 N N . PRO A 1 87 ? 23.5 -3.229 11.727 1 95.62 87 PRO A N 1
ATOM 675 C CA . PRO A 1 87 ? 23.969 -2.102 12.539 1 95.62 87 PRO A CA 1
ATOM 676 C C . PRO A 1 87 ? 23.906 -0.77 11.797 1 95.62 87 PRO A C 1
ATOM 678 O O . PRO A 1 87 ? 24.531 0.208 12.211 1 95.62 87 PRO A O 1
ATOM 681 N N . PHE A 1 88 ? 23.188 -0.6 10.727 1 94.69 88 PHE A N 1
ATOM 682 C CA . PHE A 1 88 ? 22.859 0.607 9.977 1 94.69 88 PHE A CA 1
ATOM 683 C C . PHE A 1 88 ? 24.078 1.136 9.227 1 94.69 88 PHE A C 1
ATOM 685 O O . PHE A 1 88 ? 24.266 2.348 9.141 1 94.69 88 PHE A O 1
ATOM 692 N N . ASN A 1 89 ? 24.844 0.198 8.75 1 91 89 ASN A N 1
ATOM 693 C CA . ASN A 1 89 ? 26.031 0.562 7.996 1 91 89 ASN A CA 1
ATOM 694 C C . ASN A 1 89 ? 25.812 0.415 6.492 1 91 89 ASN A C 1
ATOM 696 O O . ASN A 1 89 ? 26.609 0.914 5.691 1 91 89 ASN A O 1
ATOM 700 N N . GLU A 1 90 ? 24.781 -0.306 6.094 1 91.88 90 GLU A N 1
ATOM 701 C CA . GLU A 1 90 ? 24.453 -0.525 4.688 1 91.88 90 GLU A CA 1
ATOM 702 C C . GLU A 1 90 ? 23.094 0.05 4.34 1 91.88 90 GLU A C 1
ATOM 704 O O . GLU A 1 90 ? 22.125 -0.156 5.074 1 91.88 90 GLU A O 1
ATOM 709 N N . TRP A 1 91 ? 23.125 0.778 3.279 1 93.62 91 TRP A N 1
ATOM 710 C CA . TRP A 1 91 ? 21.891 1.423 2.838 1 93.62 91 TRP A CA 1
ATOM 711 C C . TRP A 1 91 ? 21.484 0.937 1.448 1 93.62 91 TRP A C 1
ATOM 713 O O . TRP A 1 91 ? 22.312 0.93 0.526 1 93.62 91 TRP A O 1
ATOM 723 N N . SER A 1 92 ? 20.203 0.516 1.362 1 91.69 92 SER A N 1
ATOM 724 C CA . SER A 1 92 ? 19.672 0.026 0.097 1 91.69 92 SER A CA 1
ATOM 725 C C . SER A 1 92 ? 18.656 1.003 -0.489 1 91.69 92 SER A C 1
ATOM 727 O O . SER A 1 92 ? 17.844 1.566 0.24 1 91.69 92 SER A O 1
ATOM 729 N N . PHE A 1 93 ? 18.812 1.228 -1.778 1 91.69 93 PHE A N 1
ATOM 730 C CA . PHE A 1 93 ? 17.906 2.115 -2.502 1 91.69 93 PHE A CA 1
ATOM 731 C C . PHE A 1 93 ? 16.484 1.575 -2.479 1 91.69 93 PHE A C 1
ATOM 733 O O . PHE A 1 93 ? 16.266 0.377 -2.67 1 91.69 93 PHE A O 1
ATOM 740 N N . ILE A 1 94 ? 15.492 2.473 -2.264 1 90.25 94 ILE A N 1
ATOM 741 C CA . ILE A 1 94 ? 14.078 2.115 -2.258 1 90.25 94 ILE A CA 1
ATOM 742 C C . ILE A 1 94 ? 13.367 2.801 -3.422 1 90.25 94 ILE A C 1
ATOM 744 O O . ILE A 1 94 ? 12.523 2.197 -4.082 1 90.25 94 ILE A O 1
ATOM 748 N N . GLY A 1 95 ? 13.609 4.098 -3.521 1 93 95 GLY A N 1
ATOM 749 C CA . GLY A 1 95 ? 12.867 4.883 -4.492 1 93 95 GLY A CA 1
ATOM 750 C C . GLY A 1 95 ? 13.203 6.363 -4.449 1 93 95 GLY A C 1
ATOM 751 O O . GLY A 1 95 ? 14.258 6.75 -3.936 1 93 95 GLY A O 1
ATOM 752 N N . THR A 1 96 ? 12.32 7.117 -5.125 1 95.06 96 THR A N 1
ATOM 753 C CA . THR A 1 96 ? 12.547 8.555 -5.242 1 95.06 96 THR A CA 1
ATOM 754 C C . THR A 1 96 ? 11.266 9.328 -4.949 1 95.06 96 THR A C 1
ATOM 756 O O . THR A 1 96 ? 10.164 8.766 -5.02 1 95.06 96 THR A O 1
ATOM 759 N N . LEU A 1 97 ? 11.438 10.586 -4.531 1 95.69 97 LEU A N 1
ATOM 760 C CA . LEU A 1 97 ? 10.352 11.547 -4.387 1 95.69 97 LEU A CA 1
ATOM 761 C C . LEU A 1 97 ? 10.711 12.875 -5.035 1 95.69 97 LEU A C 1
ATOM 763 O O . LEU A 1 97 ? 11.852 13.336 -4.926 1 95.69 97 LEU A O 1
ATOM 767 N N . HIS A 1 98 ? 9.781 13.484 -5.621 1 95.12 98 HIS A N 1
ATOM 768 C CA . HIS A 1 98 ? 9.914 14.828 -6.168 1 95.12 98 HIS A CA 1
ATOM 769 C C . HIS A 1 98 ? 8.547 15.445 -6.453 1 95.12 98 HIS A C 1
ATOM 771 O O . HIS A 1 98 ? 7.516 14.82 -6.203 1 95.12 98 HIS A O 1
ATOM 777 N N . LEU A 1 99 ? 8.586 16.625 -6.973 1 93.75 99 LEU A N 1
ATOM 778 C CA . LEU A 1 99 ? 7.367 17.406 -7.137 1 93.75 99 LEU A CA 1
ATOM 779 C C . LEU A 1 99 ? 6.355 16.672 -8.008 1 93.75 99 LEU A C 1
ATOM 781 O O . LEU A 1 99 ? 5.156 16.688 -7.715 1 93.75 99 LEU A O 1
ATOM 785 N N . LYS A 1 100 ? 6.754 16.016 -9.062 1 92.94 100 LYS A N 1
ATOM 786 C CA . LYS A 1 100 ? 5.871 15.352 -10.016 1 92.94 100 LYS A CA 1
ATOM 787 C C . LYS A 1 100 ? 5.414 13.992 -9.477 1 92.94 100 LYS A C 1
ATOM 789 O O . LYS A 1 100 ? 4.449 13.414 -9.977 1 92.94 100 LYS A O 1
ATOM 794 N N . SER A 1 101 ? 6.086 13.469 -8.508 1 94.12 101 SER A N 1
ATOM 795 C CA . SER A 1 101 ? 5.762 12.219 -7.84 1 94.12 101 SER A CA 1
ATOM 796 C C . SER A 1 101 ? 6.055 12.289 -6.348 1 94.12 101 SER A C 1
ATOM 798 O O . SER A 1 101 ? 7.031 11.711 -5.871 1 94.12 101 SER A O 1
ATOM 800 N N . PRO A 1 102 ? 5.156 12.953 -5.594 1 96.5 102 PRO A N 1
ATOM 801 C CA . PRO A 1 102 ? 5.469 13.273 -4.199 1 96.5 102 PRO A CA 1
ATOM 802 C C . PRO A 1 102 ? 5.152 12.125 -3.244 1 96.5 102 PRO A C 1
ATOM 804 O O . PRO A 1 102 ? 5.504 12.188 -2.062 1 96.5 102 PRO A O 1
ATOM 807 N N . THR A 1 103 ? 4.461 11.055 -3.699 1 96.06 103 THR A N 1
ATOM 808 C CA . THR A 1 103 ? 4.066 9.945 -2.84 1 96.06 103 THR A CA 1
ATOM 809 C C . THR A 1 103 ? 4.477 8.609 -3.459 1 96.06 103 THR A C 1
ATOM 811 O O . THR A 1 103 ? 4.316 8.406 -4.664 1 96.06 103 THR A O 1
ATOM 814 N N . GLN A 1 104 ? 5.059 7.762 -2.625 1 93.19 104 GLN A N 1
ATOM 815 C CA . GLN A 1 104 ? 5.332 6.371 -2.977 1 93.19 104 GLN A CA 1
ATOM 816 C C . GLN A 1 104 ? 4.695 5.414 -1.976 1 93.19 104 GLN A C 1
ATOM 818 O O . GLN A 1 104 ? 4.559 5.738 -0.795 1 93.19 104 GLN A O 1
ATOM 823 N N . MET A 1 105 ? 4.246 4.301 -2.49 1 91.38 105 MET A N 1
ATOM 824 C CA . MET A 1 105 ? 3.781 3.178 -1.683 1 91.38 105 MET A CA 1
ATOM 825 C C . MET A 1 105 ? 4.363 1.864 -2.193 1 91.38 105 MET A C 1
ATOM 827 O O . MET A 1 105 ? 4.449 1.648 -3.402 1 91.38 105 MET A O 1
ATOM 831 N N . MET A 1 106 ? 4.777 1.042 -1.246 1 85.38 106 MET A N 1
ATOM 832 C CA . MET A 1 106 ? 5.434 -0.181 -1.7 1 85.38 106 MET A CA 1
ATOM 833 C C . MET A 1 106 ? 5.434 -1.238 -0.602 1 85.38 106 MET A C 1
ATOM 835 O O . MET A 1 106 ? 5.211 -0.924 0.569 1 85.38 106 MET A O 1
ATOM 839 N N . GLU A 1 107 ? 5.621 -2.422 -1.06 1 84.06 107 GLU A N 1
ATOM 840 C CA . GLU A 1 107 ? 5.988 -3.463 -0.106 1 84.06 107 GLU A CA 1
ATOM 841 C C . GLU A 1 107 ? 7.328 -3.158 0.555 1 84.06 107 GLU A C 1
ATOM 843 O O . GLU A 1 107 ? 8.25 -2.666 -0.098 1 84.06 107 GLU A O 1
ATOM 848 N N . SER A 1 108 ? 7.305 -3.504 1.776 1 87.25 108 SER A N 1
ATOM 849 C CA . SER A 1 108 ? 8.547 -3.264 2.5 1 87.25 108 SER A CA 1
ATOM 850 C C . SER A 1 108 ? 9.672 -4.152 1.979 1 87.25 108 SER A C 1
ATOM 852 O O . SER A 1 108 ? 9.602 -5.379 2.096 1 87.25 108 SER A O 1
ATOM 854 N N . PRO A 1 109 ? 10.727 -3.559 1.396 1 84.12 109 PRO A N 1
ATOM 855 C CA . PRO A 1 109 ? 11.781 -4.359 0.768 1 84.12 109 PRO A CA 1
ATOM 856 C C . PRO A 1 109 ? 12.547 -5.219 1.771 1 84.12 109 PRO A C 1
ATOM 858 O O . PRO A 1 109 ? 13.195 -6.195 1.387 1 84.12 109 PRO A O 1
ATOM 861 N N . TRP A 1 110 ? 12.484 -4.898 3.014 1 88.31 110 TRP A N 1
ATOM 862 C CA . TRP A 1 110 ? 13.25 -5.621 4.023 1 88.31 110 TRP A CA 1
ATOM 863 C C . TRP A 1 110 ? 12.555 -6.926 4.402 1 88.31 110 TRP A C 1
ATOM 865 O O . TRP A 1 110 ? 13.102 -7.734 5.152 1 88.31 110 TRP A O 1
ATOM 875 N N . MET A 1 111 ? 11.359 -7.141 3.891 1 81.81 111 MET A N 1
ATOM 876 C CA . MET A 1 111 ? 10.602 -8.328 4.27 1 81.81 111 MET A CA 1
ATOM 877 C C . MET A 1 111 ? 11.266 -9.594 3.719 1 81.81 111 MET A C 1
ATOM 879 O O . MET A 1 111 ? 10.961 -10.703 4.172 1 81.81 111 MET A O 1
ATOM 883 N N . VAL A 1 112 ? 12.109 -9.43 2.719 1 73.94 112 VAL A N 1
ATOM 884 C CA . VAL A 1 112 ? 12.789 -10.555 2.09 1 73.94 112 VAL A CA 1
ATOM 885 C C . VAL A 1 112 ? 13.781 -11.172 3.07 1 73.94 112 VAL A C 1
ATOM 887 O O . VAL A 1 112 ? 14.203 -12.32 2.896 1 73.94 112 VAL A O 1
ATOM 890 N N . PHE A 1 113 ? 14.125 -10.422 4.066 1 80.94 113 PHE A N 1
ATOM 891 C CA . PHE A 1 113 ? 15.133 -10.898 5.012 1 80.94 113 PHE A CA 1
ATOM 892 C C . PHE A 1 113 ? 14.5 -11.805 6.066 1 80.94 113 PHE A C 1
ATOM 894 O O . PHE A 1 113 ? 13.516 -11.422 6.703 1 80.94 113 PHE A O 1
ATOM 901 N N . LYS A 1 114 ? 15 -12.922 6.316 1 78.25 114 LYS A N 1
ATOM 902 C CA . LYS A 1 114 ? 14.453 -13.938 7.219 1 78.25 114 LYS A CA 1
ATOM 903 C C . LYS A 1 114 ? 14.453 -13.445 8.664 1 78.25 114 LYS A C 1
ATOM 905 O O . LYS A 1 114 ? 13.516 -13.719 9.414 1 78.25 114 LYS A O 1
ATOM 910 N N . LYS A 1 115 ? 15.438 -12.734 9.023 1 89.44 115 LYS A N 1
ATOM 911 C CA . LYS A 1 115 ? 15.594 -12.312 10.414 1 89.44 115 LYS A CA 1
ATOM 912 C C . LYS A 1 115 ? 14.844 -11.008 10.68 1 89.44 115 LYS A C 1
ATOM 914 O O . LYS A 1 115 ? 15.016 -10.398 11.734 1 89.44 115 LYS A O 1
ATOM 919 N N . ILE A 1 116 ? 13.992 -10.594 9.82 1 88.88 116 ILE A N 1
ATOM 920 C CA . ILE A 1 116 ? 13.312 -9.305 9.93 1 88.88 116 ILE A CA 1
ATOM 921 C C . ILE A 1 116 ? 12.312 -9.352 11.078 1 88.88 116 ILE A C 1
ATOM 923 O O . ILE A 1 116 ? 12.023 -8.32 11.703 1 88.88 116 ILE A O 1
ATOM 927 N N . THR A 1 117 ? 11.781 -10.508 11.438 1 90.38 117 THR A N 1
ATOM 928 C CA . THR A 1 117 ? 10.742 -10.656 12.453 1 90.38 117 THR A CA 1
ATOM 929 C C . THR A 1 117 ? 11.273 -10.258 13.828 1 90.38 117 THR A C 1
ATOM 931 O O . THR A 1 117 ? 10.508 -9.852 14.703 1 90.38 117 THR A O 1
ATOM 934 N N . VAL A 1 118 ? 12.594 -10.367 14.023 1 94.31 118 VAL A N 1
ATOM 935 C CA . VAL A 1 118 ? 13.164 -10.023 15.328 1 94.31 118 VAL A CA 1
ATOM 936 C C . VAL A 1 118 ? 13.914 -8.695 15.234 1 94.31 118 VAL A C 1
ATOM 938 O O . VAL A 1 118 ? 14.516 -8.242 16.203 1 94.31 118 VAL A O 1
ATOM 941 N N . CYS A 1 119 ? 14.008 -8.102 14.148 1 95.25 119 CYS A N 1
ATOM 942 C CA . CYS A 1 119 ? 14.672 -6.816 13.953 1 95.25 119 CYS A CA 1
ATOM 943 C C . CYS A 1 119 ? 13.914 -5.699 14.656 1 95.25 119 CYS A C 1
ATOM 945 O O . CYS A 1 119 ? 12.719 -5.512 14.43 1 95.25 119 CYS A O 1
ATOM 947 N N . PRO A 1 120 ? 14.555 -4.965 15.523 1 96.81 120 PRO A N 1
ATOM 948 C CA . PRO A 1 120 ? 13.828 -3.982 16.344 1 96.81 120 PRO A CA 1
ATOM 949 C C . PRO A 1 120 ? 13.492 -2.711 15.562 1 96.81 120 PRO A C 1
ATOM 951 O O . PRO A 1 120 ? 12.539 -2.008 15.906 1 96.81 120 PRO A O 1
ATOM 954 N N . MET A 1 121 ? 14.344 -2.416 14.57 1 97.69 121 MET A N 1
ATOM 955 C CA . MET A 1 121 ? 14.203 -1.113 13.93 1 97.69 121 MET A CA 1
ATOM 956 C C . MET A 1 121 ? 14.719 -1.153 12.492 1 97.69 121 MET A C 1
ATOM 958 O O . MET A 1 121 ? 15.75 -1.772 12.211 1 97.69 121 MET A O 1
ATOM 962 N N . CYS A 1 122 ? 14.047 -0.605 11.625 1 97.88 122 CYS A N 1
ATOM 963 C CA . CYS A 1 122 ? 14.516 -0.23 10.297 1 97.88 122 CYS A CA 1
ATOM 964 C C . CYS A 1 122 ? 14.609 1.285 10.156 1 97.88 122 CYS A C 1
ATOM 966 O O . CYS A 1 122 ? 13.773 2.016 10.688 1 97.88 122 CYS A O 1
ATOM 968 N N . LYS A 1 123 ? 15.625 1.75 9.461 1 97.94 123 LYS A N 1
ATOM 969 C CA . LYS A 1 123 ? 15.781 3.186 9.242 1 97.94 123 LYS A CA 1
ATOM 970 C C . LYS A 1 123 ? 15.539 3.541 7.773 1 97.94 123 LYS A C 1
ATOM 972 O O . LYS A 1 123 ? 16.062 2.877 6.875 1 97.94 123 LYS A O 1
ATOM 977 N N . ILE A 1 124 ? 14.727 4.531 7.57 1 97.69 124 ILE A N 1
ATOM 978 C CA . ILE A 1 124 ? 14.531 5.133 6.258 1 97.69 124 ILE A CA 1
ATOM 979 C C . ILE A 1 124 ? 15.422 6.363 6.113 1 97.69 124 ILE A C 1
ATOM 981 O O . ILE A 1 124 ? 15.328 7.305 6.902 1 97.69 124 ILE A O 1
ATOM 985 N N . GLY A 1 125 ? 16.297 6.312 5.195 1 97.44 125 GLY A N 1
ATOM 986 C CA . GLY A 1 125 ? 17.141 7.457 4.879 1 97.44 125 GLY A CA 1
ATOM 987 C C . GLY A 1 125 ? 16.672 8.242 3.672 1 97.44 125 GLY A C 1
ATOM 988 O O . GLY A 1 125 ? 16.312 7.652 2.646 1 97.44 125 GLY A O 1
ATOM 989 N N . ILE A 1 126 ? 16.641 9.508 3.787 1 97.06 126 ILE A N 1
ATOM 990 C CA . ILE A 1 126 ? 16.172 10.391 2.721 1 97.06 126 ILE A CA 1
ATOM 991 C C . ILE A 1 126 ? 17.25 11.422 2.4 1 97.06 126 ILE A C 1
ATOM 993 O O . ILE A 1 126 ? 17.781 12.086 3.301 1 97.06 126 ILE A O 1
ATOM 997 N N . GLU A 1 127 ? 17.578 11.547 1.144 1 95.75 127 GLU A N 1
ATOM 998 C CA . GLU A 1 127 ? 18.625 12.469 0.736 1 95.75 127 GLU A CA 1
ATOM 999 C C . GLU A 1 127 ? 18.141 13.398 -0.372 1 95.75 127 GLU A C 1
ATOM 1001 O O . GLU A 1 127 ? 17.562 12.953 -1.359 1 95.75 127 GLU A O 1
ATOM 1006 N N . LEU A 1 128 ? 18.406 14.672 -0.183 1 95.94 128 LEU A N 1
ATOM 1007 C CA . LEU A 1 128 ? 18.109 15.68 -1.19 1 95.94 128 LEU A CA 1
ATOM 1008 C C . LEU A 1 128 ? 19.172 15.688 -2.283 1 95.94 128 LEU A C 1
ATOM 1010 O O . LEU A 1 128 ? 20.375 15.703 -1.991 1 95.94 128 LEU A O 1
ATOM 1014 N N . LYS A 1 129 ? 18.781 15.594 -3.549 1 96.25 129 LYS A N 1
ATOM 1015 C CA . LYS A 1 129 ? 19.688 15.602 -4.695 1 96.25 129 LYS A CA 1
ATOM 1016 C C . LYS A 1 129 ? 19.125 16.453 -5.832 1 96.25 129 LYS A C 1
ATOM 1018 O O . LYS A 1 129 ? 17.953 16.844 -5.797 1 96.25 129 LYS A O 1
ATOM 1023 N N . ASP A 1 130 ? 19.984 16.797 -6.734 1 97.06 130 ASP A N 1
ATOM 1024 C CA . ASP A 1 130 ? 19.531 17.438 -7.957 1 97.06 130 ASP A CA 1
ATOM 1025 C C . ASP A 1 130 ? 18.547 16.562 -8.719 1 97.06 130 ASP A C 1
ATOM 1027 O O . ASP A 1 130 ? 18.75 15.344 -8.812 1 97.06 130 ASP A O 1
ATOM 1031 N N . ILE A 1 131 ? 17.547 17.203 -9.375 1 96.5 131 ILE A N 1
ATOM 1032 C CA . ILE A 1 131 ? 16.453 16.469 -10.016 1 96.5 131 ILE A CA 1
ATOM 1033 C C . ILE A 1 131 ? 16.984 15.617 -11.156 1 96.5 131 ILE A C 1
ATOM 1035 O O . ILE A 1 131 ? 16.469 14.531 -11.422 1 96.5 131 ILE A O 1
ATOM 1039 N N . THR A 1 132 ? 18.031 16.047 -11.812 1 95.81 132 THR A N 1
ATOM 1040 C CA . THR A 1 132 ? 18.609 15.297 -12.922 1 95.81 132 THR A CA 1
ATOM 1041 C C . THR A 1 132 ? 19.156 13.961 -12.438 1 95.81 132 THR A C 1
ATOM 1043 O O . THR A 1 132 ? 18.984 12.93 -13.094 1 95.81 132 THR A O 1
ATOM 1046 N N . PHE A 1 133 ? 19.781 14 -11.328 1 94.62 133 PHE A N 1
ATOM 1047 C CA . PHE A 1 133 ? 20.312 12.773 -10.742 1 94.62 133 PHE A CA 1
ATOM 1048 C C . PHE A 1 133 ? 19.172 11.852 -10.32 1 94.62 133 PHE A C 1
ATOM 1050 O O . PHE A 1 133 ? 19.219 10.648 -10.602 1 94.62 133 PHE A O 1
ATOM 1057 N N . VAL A 1 134 ? 18.172 12.367 -9.68 1 95.31 134 VAL A N 1
ATOM 1058 C CA . VAL A 1 134 ? 17.016 11.617 -9.188 1 95.31 134 VAL A CA 1
ATOM 1059 C C . VAL A 1 134 ? 16.312 10.922 -10.344 1 95.31 134 VAL A C 1
ATOM 1061 O O . VAL A 1 134 ? 16.016 9.727 -10.273 1 95.31 134 VAL A O 1
ATOM 1064 N N . GLN A 1 135 ? 16.125 11.648 -11.391 1 91.56 135 GLN A N 1
ATOM 1065 C CA . GLN A 1 135 ? 15.43 11.117 -12.562 1 91.56 135 GLN A CA 1
ATOM 1066 C C . GLN A 1 135 ? 16.266 10.055 -13.266 1 91.56 135 GLN A C 1
ATOM 1068 O O . GLN A 1 135 ? 15.711 9.094 -13.812 1 91.56 135 GLN A O 1
ATOM 1073 N N . SER A 1 136 ? 17.578 10.188 -13.25 1 90.69 136 SER A N 1
ATOM 1074 C CA . SER A 1 136 ? 18.453 9.188 -13.859 1 90.69 136 SER A CA 1
ATOM 1075 C C . SER A 1 136 ? 18.344 7.852 -13.133 1 90.69 136 SER A C 1
ATOM 1077 O O . SER A 1 136 ? 18.438 6.793 -13.758 1 90.69 136 SER A O 1
ATOM 1079 N N . LEU A 1 137 ? 18.156 7.918 -11.836 1 87.88 137 LEU A N 1
ATOM 1080 C CA . LEU A 1 137 ? 18 6.699 -11.047 1 87.88 137 LEU A CA 1
ATOM 1081 C C . LEU A 1 137 ? 16.672 6.023 -11.367 1 87.88 137 LEU A C 1
ATOM 1083 O O . LEU A 1 137 ? 16.578 4.793 -11.375 1 87.88 137 LEU A O 1
ATOM 1087 N N . GLU A 1 138 ? 15.602 6.801 -11.594 1 85.31 138 GLU A N 1
ATOM 1088 C CA . GLU A 1 138 ? 14.289 6.262 -11.945 1 85.31 138 GLU A CA 1
ATOM 1089 C C . GLU A 1 138 ? 14.344 5.469 -13.242 1 85.31 138 GLU A C 1
ATOM 1091 O O . GLU A 1 138 ? 13.734 4.402 -13.352 1 85.31 138 GLU A O 1
ATOM 1096 N N . VAL A 1 139 ? 15.047 6.035 -14.141 1 76.12 139 VAL A N 1
ATOM 1097 C CA . VAL A 1 139 ? 15.172 5.398 -15.445 1 76.12 139 VAL A CA 1
ATOM 1098 C C . VAL A 1 139 ? 15.938 4.082 -15.312 1 76.12 139 VAL A C 1
ATOM 1100 O O . VAL A 1 139 ? 15.547 3.066 -15.891 1 76.12 139 VAL A O 1
ATOM 1103 N N . LYS A 1 140 ? 16.953 4.059 -14.586 1 71.62 140 LYS A N 1
ATOM 1104 C CA . LYS A 1 140 ? 17.766 2.863 -14.375 1 71.62 140 LYS A CA 1
ATOM 1105 C C . LYS A 1 140 ? 16.953 1.763 -13.695 1 71.62 140 LYS A C 1
ATOM 1107 O O . LYS A 1 140 ? 17.047 0.591 -14.07 1 71.62 140 LYS A O 1
ATOM 1112 N N . GLU A 1 141 ? 16.203 2.148 -12.672 1 68.62 141 GLU A N 1
ATOM 1113 C CA . GLU A 1 141 ? 15.375 1.199 -11.938 1 68.62 141 GLU A CA 1
ATOM 1114 C C . GLU A 1 141 ? 14.289 0.606 -12.836 1 68.62 141 GLU A C 1
ATOM 1116 O O . GLU A 1 141 ? 13.977 -0.582 -12.734 1 68.62 141 GLU A O 1
ATOM 1121 N N . GLU A 1 142 ? 13.672 1.507 -13.539 1 60.53 142 GLU A N 1
ATOM 1122 C CA . GLU A 1 142 ? 12.656 1.037 -14.477 1 60.53 142 GLU A CA 1
ATOM 1123 C C . GLU A 1 142 ? 13.242 0.019 -15.453 1 60.53 142 GLU A C 1
ATOM 1125 O O . GLU A 1 142 ? 12.578 -0.958 -15.812 1 60.53 142 GLU A O 1
ATOM 1130 N N . THR A 1 143 ? 14.414 0.406 -15.844 1 49.75 143 THR A N 1
ATOM 1131 C CA . THR A 1 143 ? 15.078 -0.497 -16.781 1 49.75 143 THR A CA 1
ATOM 1132 C C . THR A 1 143 ? 15.461 -1.802 -16.094 1 49.75 143 THR A C 1
ATOM 1134 O O . THR A 1 143 ? 15.367 -2.877 -16.688 1 49.75 143 THR A O 1
ATOM 1137 N N . GLU A 1 144 ? 16.016 -1.622 -14.961 1 49.25 144 GLU A N 1
ATOM 1138 C CA . GLU A 1 144 ? 16.453 -2.816 -14.242 1 49.25 144 GLU A CA 1
ATOM 1139 C C . GLU A 1 144 ? 15.281 -3.533 -13.586 1 49.25 144 GLU A C 1
ATOM 1141 O O . GLU A 1 144 ? 15.25 -4.766 -13.539 1 49.25 144 GLU A O 1
ATOM 1146 N N . HIS A 1 145 ? 14.633 -2.82 -12.656 1 47.72 145 HIS A N 1
ATOM 1147 C CA . HIS A 1 145 ? 13.578 -3.393 -11.828 1 47.72 145 HIS A CA 1
ATOM 1148 C C . HIS A 1 145 ? 12.211 -2.881 -12.258 1 47.72 145 HIS A C 1
ATOM 1150 O O . HIS A 1 145 ? 11.945 -1.677 -12.203 1 47.72 145 HIS A O 1
ATOM 1156 N N . SER A 1 146 ? 11.711 -3.357 -13.344 1 40.16 146 SER A N 1
ATOM 1157 C CA . SER A 1 146 ? 10.32 -2.986 -13.578 1 40.16 146 SER A CA 1
ATOM 1158 C C . SER A 1 146 ? 9.586 -2.725 -12.266 1 40.16 146 SER A C 1
ATOM 1160 O O . SER A 1 146 ? 9.586 -3.57 -11.367 1 40.16 146 SER A O 1
ATOM 1162 N N . LYS A 1 147 ? 9.547 -1.547 -11.734 1 39.09 147 LYS A N 1
ATOM 1163 C CA . LYS A 1 147 ? 9.273 -0.755 -10.539 1 39.09 147 LYS A CA 1
ATOM 1164 C C . LYS A 1 147 ? 8.125 -1.355 -9.734 1 39.09 147 LYS A C 1
ATOM 1166 O O . LYS A 1 147 ? 7.801 -0.873 -8.648 1 39.09 147 LYS A O 1
ATOM 1171 N N . ASN A 1 148 ? 7.031 -1.762 -10.289 1 40.06 148 ASN A N 1
ATOM 1172 C CA . ASN A 1 148 ? 5.914 -1.707 -9.352 1 40.06 148 ASN A CA 1
ATOM 1173 C C . ASN A 1 148 ? 6.105 -2.682 -8.195 1 40.06 148 ASN A C 1
ATOM 1175 O O . ASN A 1 148 ? 5.738 -3.854 -8.297 1 40.06 148 ASN A O 1
ATOM 1179 N N . LYS A 1 149 ? 7.246 -2.578 -7.457 1 42.16 149 LYS A N 1
ATOM 1180 C CA . LYS A 1 149 ? 7.754 -3.35 -6.324 1 42.16 149 LYS A CA 1
ATOM 1181 C C . LYS A 1 149 ? 6.613 -3.809 -5.418 1 42.16 149 LYS A C 1
ATOM 1183 O O . LYS A 1 149 ? 6.715 -4.848 -4.766 1 42.16 149 LYS A O 1
ATOM 1188 N N . PHE A 1 150 ? 5.703 -2.875 -5.148 1 40.66 150 PHE A N 1
ATOM 1189 C CA . PHE A 1 150 ? 4.59 -3.287 -4.301 1 40.66 150 PHE A CA 1
ATOM 1190 C C . PHE A 1 150 ? 4.051 -4.645 -4.738 1 40.66 150 PHE A C 1
ATOM 1192 O O . PHE A 1 150 ? 3.803 -5.52 -3.904 1 40.66 150 PHE A O 1
ATOM 1199 N N . ILE A 1 151 ? 4.07 -4.867 -6.125 1 42.72 151 ILE A N 1
ATOM 1200 C CA . ILE A 1 151 ? 3.371 -5.988 -6.746 1 42.72 151 ILE A CA 1
ATOM 1201 C C . ILE A 1 151 ? 4.215 -7.254 -6.617 1 42.72 151 ILE A C 1
ATOM 1203 O O . ILE A 1 151 ? 3.678 -8.359 -6.539 1 42.72 151 ILE A O 1
ATOM 1207 N N . ALA A 1 152 ? 5.457 -7.078 -6.445 1 40.91 152 ALA A N 1
ATOM 1208 C CA . ALA A 1 152 ? 6.316 -8.242 -6.621 1 40.91 152 ALA A CA 1
ATOM 1209 C C . ALA A 1 152 ? 6.188 -9.211 -5.441 1 40.91 152 ALA A C 1
ATOM 1211 O O . ALA A 1 152 ? 6.082 -10.422 -5.633 1 40.91 152 ALA A O 1
ATOM 1212 N N . THR A 1 153 ? 6.363 -8.727 -4.215 1 42.91 153 THR A N 1
ATOM 1213 C CA . THR A 1 153 ? 6.43 -9.641 -3.084 1 42.91 153 THR A CA 1
ATOM 1214 C C . THR A 1 153 ? 5.062 -10.25 -2.797 1 42.91 153 THR A C 1
ATOM 1216 O O . THR A 1 153 ? 4.949 -11.453 -2.559 1 42.91 153 THR A O 1
ATOM 1219 N N . ILE A 1 154 ? 3.973 -9.398 -2.662 1 45.97 154 ILE A N 1
ATOM 1220 C CA . ILE A 1 154 ? 2.645 -9.969 -2.463 1 45.97 154 ILE A CA 1
ATOM 1221 C C . ILE A 1 154 ? 2.406 -11.086 -3.471 1 45.97 154 ILE A C 1
ATOM 1223 O O . ILE A 1 154 ? 1.841 -12.133 -3.127 1 45.97 154 ILE A O 1
ATOM 1227 N N . ASN A 1 155 ? 3.293 -10.961 -4.512 1 51.59 155 ASN A N 1
ATOM 1228 C CA . ASN A 1 155 ? 3.143 -11.852 -5.66 1 51.59 155 ASN A CA 1
ATOM 1229 C C . ASN A 1 155 ? 3.844 -13.188 -5.426 1 51.59 155 ASN A C 1
ATOM 1231 O O . ASN A 1 155 ? 3.32 -14.242 -5.793 1 51.59 155 ASN A O 1
ATOM 1235 N N . GLU A 1 156 ? 4.879 -13.125 -4.602 1 53.06 156 GLU A N 1
ATOM 1236 C CA . GLU A 1 156 ? 5.598 -14.391 -4.48 1 53.06 156 GLU A CA 1
ATOM 1237 C C . GLU A 1 156 ? 4.824 -15.391 -3.623 1 53.06 156 GLU A C 1
ATOM 1239 O O . GLU A 1 156 ? 4.676 -16.547 -3.996 1 53.06 156 GLU A O 1
ATOM 1244 N N . GLU A 1 157 ? 4.473 -14.883 -2.412 1 55.59 157 GLU A N 1
ATOM 1245 C CA . GLU A 1 157 ? 3.723 -15.781 -1.545 1 55.59 157 GLU A CA 1
ATOM 1246 C C . GLU A 1 157 ? 2.457 -16.281 -2.234 1 55.59 157 GLU A C 1
ATOM 1248 O O . GLU A 1 157 ? 2.104 -17.469 -2.119 1 55.59 157 GLU A O 1
ATOM 1253 N N . PHE A 1 158 ? 1.896 -15.422 -2.898 1 59.16 158 PHE A N 1
ATOM 1254 C CA . PHE A 1 158 ? 0.692 -15.781 -3.639 1 59.16 158 PHE A CA 1
ATOM 1255 C C . PHE A 1 158 ? 1.017 -16.75 -4.762 1 59.16 158 PHE A C 1
ATOM 1257 O O . PHE A 1 158 ? 0.296 -17.734 -4.965 1 59.16 158 PHE A O 1
ATOM 1264 N N . ALA A 1 159 ? 2.084 -16.422 -5.359 1 63.34 159 ALA A N 1
ATOM 1265 C CA . ALA A 1 159 ? 2.512 -17.312 -6.434 1 63.34 159 ALA A CA 1
ATOM 1266 C C . ALA A 1 159 ? 2.766 -18.734 -5.906 1 63.34 159 ALA A C 1
ATOM 1268 O O . ALA A 1 159 ? 2.385 -19.719 -6.543 1 63.34 159 ALA A O 1
ATOM 1269 N N . LEU A 1 160 ? 3.328 -18.812 -4.754 1 64 160 LEU A N 1
ATOM 1270 C CA . LEU A 1 160 ? 3.613 -20.109 -4.137 1 64 160 LEU A CA 1
ATOM 1271 C C . LEU A 1 160 ? 2.324 -20.812 -3.734 1 64 160 LEU A C 1
ATOM 1273 O O . LEU A 1 160 ? 2.213 -22.031 -3.867 1 64 160 LEU A O 1
ATOM 1277 N N . LYS A 1 161 ? 1.381 -20.078 -3.297 1 71.5 161 LYS A N 1
ATOM 1278 C CA . LYS A 1 161 ? 0.098 -20.656 -2.912 1 71.5 161 LYS A CA 1
ATOM 1279 C C . LYS A 1 161 ? -0.658 -21.172 -4.133 1 71.5 161 LYS A C 1
ATOM 1281 O O . LYS A 1 161 ? -1.272 -22.25 -4.078 1 71.5 161 LYS A O 1
ATOM 1286 N N . VAL A 1 162 ? -0.605 -20.406 -5.137 1 73.06 162 VAL A N 1
ATOM 1287 C CA . VAL A 1 162 ? -1.226 -20.828 -6.383 1 73.06 162 VAL A CA 1
ATOM 1288 C C . VAL A 1 162 ? -0.567 -22.125 -6.871 1 73.06 162 VAL A C 1
ATOM 1290 O O . VAL A 1 162 ? -1.254 -23.078 -7.234 1 73.06 162 VAL A O 1
ATOM 1293 N N . ALA A 1 163 ? 0.749 -22.109 -6.871 1 70.25 163 ALA A N 1
ATOM 1294 C CA . ALA A 1 163 ? 1.505 -23.297 -7.289 1 70.25 163 ALA A CA 1
ATOM 1295 C C . ALA A 1 163 ? 1.149 -24.5 -6.43 1 70.25 163 ALA A C 1
ATOM 1297 O O . ALA A 1 163 ? 0.977 -25.609 -6.945 1 70.25 163 ALA A O 1
ATOM 1298 N N . LYS A 1 164 ? 1.1 -24.266 -5.191 1 75 164 LYS A N 1
ATOM 1299 C CA . LYS A 1 164 ? 0.756 -25.344 -4.266 1 75 164 LYS A CA 1
ATOM 1300 C C . LYS A 1 164 ? -0.651 -25.875 -4.535 1 75 164 LYS A C 1
ATOM 1302 O O . LYS A 1 164 ? -0.894 -27.078 -4.457 1 75 164 LYS A O 1
ATOM 1307 N N . ASP A 1 165 ? -1.631 -24.984 -4.766 1 80.31 165 ASP A N 1
ATOM 1308 C CA . ASP A 1 165 ? -2.992 -25.375 -5.105 1 80.31 165 ASP A CA 1
ATOM 1309 C C . ASP A 1 165 ? -3.01 -26.266 -6.355 1 80.31 165 ASP A C 1
ATOM 1311 O O . ASP A 1 165 ? -3.672 -27.297 -6.379 1 80.31 165 ASP A O 1
ATOM 1315 N N . LEU A 1 166 ? -2.342 -25.875 -7.332 1 79.38 166 LEU A N 1
ATOM 1316 C CA . LEU A 1 166 ? -2.246 -26.656 -8.555 1 79.38 166 LEU A CA 1
ATOM 1317 C C . LEU A 1 166 ? -1.563 -28 -8.289 1 79.38 166 LEU A C 1
ATOM 1319 O O . LEU A 1 166 ? -2.012 -29.031 -8.781 1 79.38 166 LEU A O 1
ATOM 1323 N N . TYR A 1 167 ? -0.528 -27.969 -7.543 1 76.25 167 TYR A N 1
ATOM 1324 C CA . TYR A 1 167 ? 0.178 -29.188 -7.176 1 76.25 167 TYR A CA 1
ATOM 1325 C C . TYR A 1 167 ? -0.763 -30.188 -6.5 1 76.25 167 TYR A C 1
ATOM 1327 O O . TYR A 1 167 ? -0.778 -31.375 -6.844 1 76.25 167 TYR A O 1
ATOM 1335 N N . ASN A 1 168 ? -1.443 -29.672 -5.578 1 81.06 168 ASN A N 1
ATOM 1336 C CA . ASN A 1 168 ? -2.393 -30.516 -4.879 1 81.06 168 ASN A CA 1
ATOM 1337 C C . ASN A 1 168 ? -3.428 -31.109 -5.832 1 81.06 168 ASN A C 1
ATOM 1339 O O . ASN A 1 168 ? -3.812 -32.281 -5.699 1 81.06 168 ASN A O 1
ATOM 1343 N N . TYR A 1 169 ? -3.85 -30.359 -6.734 1 86.5 169 TYR A N 1
ATOM 1344 C CA . TYR A 1 169 ? -4.801 -30.812 -7.746 1 86.5 169 TYR A CA 1
ATOM 1345 C C . TYR A 1 169 ? -4.191 -31.906 -8.617 1 86.5 169 TYR A C 1
ATOM 1347 O O . TYR A 1 169 ? -4.809 -32.938 -8.836 1 86.5 169 TYR A O 1
ATOM 1355 N N . LEU A 1 170 ? -2.951 -31.672 -9.031 1 83.06 170 LEU A N 1
ATOM 1356 C CA . LEU A 1 170 ? -2.312 -32.594 -9.969 1 83.06 170 LEU A CA 1
ATOM 1357 C C . LEU A 1 170 ? -1.798 -33.844 -9.25 1 83.06 170 LEU A C 1
ATOM 1359 O O . LEU A 1 170 ? -1.603 -34.875 -9.867 1 83.06 170 LEU A O 1
ATOM 1363 N N . SER A 1 171 ? -1.561 -33.719 -7.941 1 82.06 171 SER A N 1
ATOM 1364 C CA . SER A 1 171 ? -1.054 -34.812 -7.156 1 82.06 171 SER A CA 1
ATOM 1365 C C . SER A 1 171 ? -2 -36.031 -7.223 1 82.06 171 SER A C 1
ATOM 1367 O O . SER A 1 171 ? -1.572 -37.156 -7.07 1 82.06 171 SER A O 1
ATOM 1369 N N . SER A 1 172 ? -3.242 -35.75 -7.426 1 85.12 172 SER A N 1
ATOM 1370 C CA . SER A 1 172 ? -4.23 -36.844 -7.504 1 85.12 172 SER A CA 1
ATOM 1371 C C . SER A 1 172 ? -4.035 -37.656 -8.758 1 85.12 172 SER A C 1
ATOM 1373 O O . SER A 1 172 ? -4.543 -38.781 -8.852 1 85.12 172 SER A O 1
ATOM 1375 N N . TYR A 1 173 ? -3.24 -37.188 -9.688 1 86.69 173 TYR A N 1
ATOM 1376 C CA . TYR A 1 173 ? -2.996 -37.906 -10.938 1 86.69 173 TYR A CA 1
ATOM 1377 C C . TYR A 1 173 ? -1.643 -38.594 -10.922 1 86.69 173 TYR A C 1
ATOM 1379 O O . TYR A 1 173 ? -1.2 -39.125 -11.938 1 86.69 173 TYR A O 1
ATOM 1387 N N . VAL A 1 174 ? -0.966 -38.531 -9.852 1 85.88 174 VAL A N 1
ATOM 1388 C CA . VAL A 1 174 ? 0.349 -39.156 -9.758 1 85.88 174 VAL A CA 1
ATOM 1389 C C . VAL A 1 174 ? 0.193 -40.688 -9.641 1 85.88 174 VAL A C 1
ATOM 1391 O O . VAL A 1 174 ? -0.642 -41.156 -8.875 1 85.88 174 VAL A O 1
ATOM 1394 N N . LYS A 1 175 ? 0.933 -41.406 -10.516 1 86.44 175 LYS A N 1
ATOM 1395 C CA . LYS A 1 175 ? 0.939 -42.844 -10.516 1 86.44 175 LYS A CA 1
ATOM 1396 C C . LYS A 1 175 ? 2.359 -43.406 -10.391 1 86.44 175 LYS A C 1
ATOM 1398 O O . LYS A 1 175 ? 3.312 -42.781 -10.867 1 86.44 175 LYS A O 1
ATOM 1403 N N . THR A 1 176 ? 2.389 -44.5 -9.672 1 85.5 176 THR A N 1
ATOM 1404 C CA . THR A 1 176 ? 3.666 -45.219 -9.562 1 85.5 176 THR A CA 1
ATOM 1405 C C . THR A 1 176 ? 3.941 -46.031 -10.812 1 85.5 176 THR A C 1
ATOM 1407 O O . THR A 1 176 ? 3.055 -46.719 -11.312 1 85.5 176 THR A O 1
ATOM 1410 N N . SER A 1 177 ? 5.051 -45.719 -11.406 1 80.12 177 SER A N 1
ATOM 1411 C CA . SER A 1 177 ? 5.469 -46.5 -12.586 1 80.12 177 SER A CA 1
ATOM 1412 C C . SER A 1 177 ? 6.852 -47.094 -12.383 1 80.12 177 SER A C 1
ATOM 1414 O O . SER A 1 177 ? 7.566 -46.75 -11.445 1 80.12 177 SER A O 1
ATOM 1416 N N . PRO A 1 178 ? 7.164 -48.125 -13.227 1 83.25 178 PRO A N 1
ATOM 1417 C CA . PRO A 1 178 ? 8.516 -48.688 -13.148 1 83.25 178 PRO A CA 1
ATOM 1418 C C . PRO A 1 178 ? 9.602 -47.594 -13.219 1 83.25 178 PRO A C 1
ATOM 1420 O O . PRO A 1 178 ? 10.703 -47.812 -12.703 1 83.25 178 PRO A O 1
ATOM 1423 N N . ASN A 1 179 ? 9.281 -46.469 -13.805 1 79.44 179 ASN A N 1
ATOM 1424 C CA . ASN A 1 179 ? 10.227 -45.375 -13.953 1 79.44 179 ASN A CA 1
ATOM 1425 C C . ASN A 1 179 ? 10.109 -44.375 -12.812 1 79.44 179 ASN A C 1
ATOM 1427 O O . ASN A 1 179 ? 10.695 -43.281 -12.867 1 79.44 179 ASN A O 1
ATOM 1431 N N . GLY A 1 180 ? 9.297 -44.75 -11.875 1 85.5 180 GLY A N 1
ATOM 1432 C CA . GLY A 1 180 ? 9.086 -43.844 -10.742 1 85.5 180 GLY A CA 1
ATOM 1433 C C . GLY A 1 180 ? 7.703 -43.25 -10.711 1 85.5 180 GLY A C 1
ATOM 1434 O O . GLY A 1 180 ? 6.789 -43.719 -11.383 1 85.5 180 GLY A O 1
ATOM 1435 N N . GLU A 1 181 ? 7.57 -42.25 -9.852 1 86.56 181 GLU A N 1
ATOM 1436 C CA . GLU A 1 181 ? 6.277 -41.594 -9.758 1 86.56 181 GLU A CA 1
ATOM 1437 C C . GLU A 1 181 ? 6.043 -40.656 -10.961 1 86.56 181 GLU A C 1
ATOM 1439 O O . GLU A 1 181 ? 6.883 -39.844 -11.281 1 86.56 181 GLU A O 1
ATOM 1444 N N . MET A 1 182 ? 5.023 -41 -11.734 1 87.56 182 MET A N 1
ATOM 1445 C CA . MET A 1 182 ? 4.668 -40.219 -12.922 1 87.56 182 MET A CA 1
ATOM 1446 C C . MET A 1 182 ? 3.289 -39.594 -12.766 1 87.56 182 MET A C 1
ATOM 1448 O O . MET A 1 182 ? 2.389 -40.188 -12.172 1 87.56 182 MET A O 1
ATOM 1452 N N . MET A 1 183 ? 3.227 -38.344 -13.141 1 86.06 183 MET A N 1
ATOM 1453 C CA . MET A 1 183 ? 1.927 -37.688 -13.266 1 86.06 183 MET A CA 1
ATOM 1454 C C . MET A 1 183 ? 1.331 -37.906 -14.648 1 86.06 183 MET A C 1
ATOM 1456 O O . MET A 1 183 ? 1.946 -37.562 -15.656 1 86.06 183 MET A O 1
ATOM 1460 N N . VAL A 1 184 ? 0.245 -38.594 -14.68 1 86.44 184 VAL A N 1
ATOM 1461 C CA . VAL A 1 184 ? -0.435 -38.906 -15.93 1 86.44 184 VAL A CA 1
ATOM 1462 C C . VAL A 1 184 ? -1.879 -38.406 -15.875 1 86.44 184 VAL A C 1
ATOM 1464 O O . VAL A 1 184 ? -2.682 -38.906 -15.086 1 86.44 184 VAL A O 1
ATOM 1467 N N . CYS A 1 185 ? -2.115 -37.344 -16.625 1 87.25 185 CYS A N 1
ATOM 1468 C CA . CYS A 1 185 ? -3.471 -36.781 -16.641 1 87.25 185 CYS A CA 1
ATOM 1469 C C . CYS A 1 185 ? -3.848 -36.281 -18.016 1 87.25 185 CYS A C 1
ATOM 1471 O O . CYS A 1 185 ? -2.975 -36.031 -18.844 1 87.25 185 CYS A O 1
ATOM 1473 N N . PRO A 1 186 ? -5.246 -36.281 -18.312 1 87.69 186 PRO A N 1
ATOM 1474 C CA . PRO A 1 186 ? -5.648 -35.688 -19.578 1 87.69 186 PRO A CA 1
ATOM 1475 C C . PRO A 1 186 ? -5.129 -34.25 -19.734 1 87.69 186 PRO A C 1
ATOM 1477 O O . PRO A 1 186 ? -5.02 -33.531 -18.75 1 87.69 186 PRO A O 1
ATOM 1480 N N . ALA A 1 187 ? -4.789 -33.906 -20.984 1 81.69 187 ALA A N 1
ATOM 1481 C CA . ALA A 1 187 ? -4.281 -32.562 -21.25 1 81.69 187 ALA A CA 1
ATOM 1482 C C . ALA A 1 187 ? -5.262 -31.484 -20.75 1 81.69 187 ALA A C 1
ATOM 1484 O O . ALA A 1 187 ? -4.859 -30.375 -20.422 1 81.69 187 ALA A O 1
ATOM 1485 N N . SER A 1 188 ? -6.543 -31.891 -20.672 1 86.5 188 SER A N 1
ATOM 1486 C CA . SER A 1 188 ? -7.59 -30.953 -20.281 1 86.5 188 SER A CA 1
ATOM 1487 C C . SER A 1 188 ? -7.566 -30.703 -18.781 1 86.5 188 SER A C 1
ATOM 1489 O O . SER A 1 188 ? -8.258 -29.812 -18.281 1 86.5 188 SER A O 1
ATOM 1491 N N . CYS A 1 189 ? -6.766 -31.5 -18.031 1 86.31 189 CYS A N 1
ATOM 1492 C CA . CYS A 1 189 ? -6.742 -31.375 -16.578 1 86.31 189 CYS A CA 1
ATOM 1493 C C . CYS A 1 189 ? -6.309 -29.969 -16.156 1 86.31 189 CYS A C 1
ATOM 1495 O O . CYS A 1 189 ? -6.848 -29.406 -15.203 1 86.31 189 CYS A O 1
ATOM 1497 N N . LEU A 1 190 ? -5.379 -29.375 -16.859 1 80.75 190 LEU A N 1
ATOM 1498 C CA . LEU A 1 190 ? -4.891 -28.047 -16.516 1 80.75 190 LEU A CA 1
ATOM 1499 C C . LEU A 1 190 ? -5.973 -27 -16.75 1 80.75 190 LEU A C 1
ATOM 1501 O O . LEU A 1 190 ? -6.117 -26.062 -15.953 1 80.75 190 LEU A O 1
ATOM 1505 N N . GLU A 1 191 ? -6.633 -27.203 -17.875 1 80.5 191 GLU A N 1
ATOM 1506 C CA . GLU A 1 191 ? -7.734 -26.281 -18.156 1 80.5 191 GLU A CA 1
ATOM 1507 C C . GLU A 1 191 ? -8.828 -26.391 -17.094 1 80.5 191 GLU A C 1
ATOM 1509 O O . GLU A 1 191 ? -9.383 -25.375 -16.672 1 80.5 191 GLU A O 1
ATOM 1514 N N . LYS A 1 192 ? -9.109 -27.547 -16.719 1 87.31 192 LYS A N 1
ATOM 1515 C CA . LYS A 1 192 ? -10.117 -27.766 -15.695 1 87.31 192 LYS A CA 1
ATOM 1516 C C . LYS A 1 192 ? -9.703 -27.125 -14.375 1 87.31 192 LYS A C 1
ATOM 1518 O O . LYS A 1 192 ? -10.516 -26.469 -13.719 1 87.31 192 LYS A O 1
ATOM 1523 N N . TRP A 1 193 ? -8.477 -27.344 -13.938 1 86 193 TRP A N 1
ATOM 1524 C CA . TRP A 1 193 ? -7.973 -26.734 -12.711 1 86 193 TRP A CA 1
ATOM 1525 C C . TRP A 1 193 ? -8.047 -25.203 -12.805 1 86 193 TRP A C 1
ATOM 1527 O O . TRP A 1 193 ? -8.461 -24.547 -11.852 1 86 193 TRP A O 1
ATOM 1537 N N . HIS A 1 194 ? -7.57 -24.703 -13.969 1 79.31 194 HIS A N 1
ATOM 1538 C CA . HIS A 1 194 ? -7.57 -23.266 -14.188 1 79.31 194 HIS A CA 1
ATOM 1539 C C . HIS A 1 194 ? -8.969 -22.688 -14.016 1 79.31 194 HIS A C 1
ATOM 1541 O O . HIS A 1 194 ? -9.141 -21.641 -13.375 1 79.31 194 HIS A O 1
ATOM 1547 N N . GLU A 1 195 ? -9.891 -23.344 -14.578 1 78.94 195 GLU A N 1
ATOM 1548 C CA . GLU A 1 195 ? -11.281 -22.922 -14.461 1 78.94 195 GLU A CA 1
ATOM 1549 C C . GLU A 1 195 ? -11.75 -22.969 -13.008 1 78.94 195 GLU A C 1
ATOM 1551 O O . GLU A 1 195 ? -12.406 -22.047 -12.531 1 78.94 195 GLU A O 1
ATOM 1556 N N . LYS A 1 196 ? -11.422 -24.031 -12.32 1 80.81 196 LYS A N 1
ATOM 1557 C CA . LYS A 1 196 ? -11.789 -24.172 -10.914 1 80.81 196 LYS A CA 1
ATOM 1558 C C . LYS A 1 196 ? -11.125 -23.094 -10.055 1 80.81 196 LYS A C 1
ATOM 1560 O O . LYS A 1 196 ? -11.75 -22.547 -9.148 1 80.81 196 LYS A O 1
ATOM 1565 N N . PHE A 1 197 ? -9.898 -22.875 -10.344 1 77.25 197 PHE A N 1
ATOM 1566 C CA . PHE A 1 197 ? -9.133 -21.875 -9.609 1 77.25 197 PHE A CA 1
ATOM 1567 C C . PHE A 1 197 ? -9.742 -20.484 -9.781 1 77.25 197 PHE A C 1
ATOM 1569 O O . PHE A 1 197 ? -9.922 -19.75 -8.812 1 77.25 197 PHE A O 1
ATOM 1576 N N . LYS A 1 198 ? -9.984 -20.188 -11.047 1 68.12 198 LYS A N 1
ATOM 1577 C CA . LYS A 1 198 ? -10.609 -18.906 -11.352 1 68.12 198 LYS A CA 1
ATOM 1578 C C . LYS A 1 198 ? -11.93 -18.734 -10.602 1 68.12 198 LYS A C 1
ATOM 1580 O O . LYS A 1 198 ? -12.211 -17.672 -10.055 1 68.12 198 LYS A O 1
ATOM 1585 N N . GLU A 1 199 ? -12.703 -19.75 -10.711 1 71.25 199 GLU A N 1
ATOM 1586 C CA . GLU A 1 199 ? -13.992 -19.734 -10.023 1 71.25 199 GLU A CA 1
ATOM 1587 C C . GLU A 1 199 ? -13.812 -19.547 -8.523 1 71.25 199 GLU A C 1
ATOM 1589 O O . GLU A 1 199 ? -14.523 -18.75 -7.902 1 71.25 199 GLU A O 1
ATOM 1594 N N . LYS A 1 200 ? -12.883 -20.359 -7.941 1 70.25 200 LYS A N 1
ATOM 1595 C CA . LYS A 1 200 ? -12.609 -20.266 -6.508 1 70.25 200 LYS A CA 1
ATOM 1596 C C . LYS A 1 200 ? -12.102 -18.875 -6.141 1 70.25 200 LYS A C 1
ATOM 1598 O O . LYS A 1 200 ? -12.492 -18.312 -5.113 1 70.25 200 LYS A O 1
ATOM 1603 N N . TYR A 1 201 ? -11.281 -18.438 -6.984 1 62.81 201 TYR A N 1
ATOM 1604 C CA . TYR A 1 201 ? -10.68 -17.141 -6.758 1 62.81 201 TYR A CA 1
ATOM 1605 C C . TYR A 1 201 ? -11.742 -16.031 -6.777 1 62.81 201 TYR A C 1
ATOM 1607 O O . TYR A 1 201 ? -11.695 -15.109 -5.965 1 62.81 201 TYR A O 1
ATOM 1615 N N . VAL A 1 202 ? -12.586 -16.156 -7.832 1 57.84 202 VAL A N 1
ATOM 1616 C CA . VAL A 1 202 ? -13.68 -15.203 -7.945 1 57.84 202 VAL A CA 1
ATOM 1617 C C . VAL A 1 202 ? -14.578 -15.297 -6.715 1 57.84 202 VAL A C 1
ATOM 1619 O O . VAL A 1 202 ? -15.031 -14.273 -6.184 1 57.84 202 VAL A O 1
ATOM 1622 N N . LEU A 1 203 ? -14.805 -16.5 -6.324 1 57.78 203 LEU A N 1
ATOM 1623 C CA . LEU A 1 203 ? -15.719 -16.734 -5.211 1 57.78 203 LEU A CA 1
ATOM 1624 C C . LEU A 1 203 ? -15.078 -16.344 -3.887 1 57.78 203 LEU A C 1
ATOM 1626 O O . LEU A 1 203 ? -15.75 -15.805 -3.002 1 57.78 203 LEU A O 1
ATOM 1630 N N . ASP A 1 204 ? -13.836 -16.75 -3.674 1 54.47 204 ASP A N 1
ATOM 1631 C CA . ASP A 1 204 ? -13.125 -16.469 -2.43 1 54.47 204 ASP A CA 1
ATOM 1632 C C . ASP A 1 204 ? -11.695 -16.016 -2.703 1 54.47 204 ASP A C 1
ATOM 1634 O O . ASP A 1 204 ? -10.766 -16.812 -2.68 1 54.47 204 ASP A O 1
ATOM 1638 N N . PRO A 1 205 ? -11.594 -14.836 -3.057 1 52.44 205 PRO A N 1
ATOM 1639 C CA . PRO A 1 205 ? -10.266 -14.312 -3.383 1 52.44 205 PRO A CA 1
ATOM 1640 C C . PRO A 1 205 ? -9.25 -14.547 -2.266 1 52.44 205 PRO A C 1
ATOM 1642 O O . PRO A 1 205 ? -8.039 -14.508 -2.508 1 52.44 205 PRO A O 1
ATOM 1645 N N . LYS A 1 206 ? -9.797 -15.047 -1.103 1 49.84 206 LYS A N 1
ATOM 1646 C CA . LYS A 1 206 ? -8.945 -15.289 0.058 1 49.84 206 LYS A CA 1
ATOM 1647 C C . LYS A 1 206 ? -8.586 -16.766 0.175 1 49.84 206 LYS A C 1
ATOM 1649 O O . LYS A 1 206 ? -7.902 -17.172 1.119 1 49.84 206 LYS A O 1
ATOM 1654 N N . PHE A 1 207 ? -9.148 -17.469 -0.753 1 54.03 207 PHE A N 1
ATOM 1655 C CA . PHE A 1 207 ? -8.984 -18.906 -0.568 1 54.03 207 PHE A CA 1
ATOM 1656 C C . PHE A 1 207 ? -7.512 -19.297 -0.6 1 54.03 207 PHE A C 1
ATOM 1658 O O . PHE A 1 207 ? -7.133 -20.359 -0.11 1 54.03 207 PHE A O 1
ATOM 1665 N N . MET A 1 208 ? -6.66 -18.484 -1.255 1 49.84 208 MET A N 1
ATOM 1666 C CA . MET A 1 208 ? -5.238 -18.812 -1.312 1 49.84 208 MET A CA 1
ATOM 1667 C C . MET A 1 208 ? -4.469 -18.078 -0.222 1 49.84 208 MET A C 1
ATOM 1669 O O . MET A 1 208 ? -3.238 -18.016 -0.262 1 49.84 208 MET A O 1
ATOM 1673 N N . LYS A 1 209 ? -5.066 -17.516 0.688 1 45.66 209 LYS A N 1
ATOM 1674 C CA . LYS A 1 209 ? -4.383 -16.859 1.796 1 45.66 209 LYS A CA 1
ATOM 1675 C C . LYS A 1 209 ? -4.035 -17.844 2.898 1 45.66 209 LYS A C 1
ATOM 1677 O O . LYS A 1 209 ? -4.707 -18.875 3.053 1 45.66 209 LYS A O 1
ATOM 1682 N N . MET B 1 1 ? -23.547 -5.508 0.673 1 27.11 1 MET B N 1
ATOM 1683 C CA . MET B 1 1 ? -24.828 -4.797 0.701 1 27.11 1 MET B CA 1
ATOM 1684 C C . MET B 1 1 ? -24.609 -3.291 0.58 1 27.11 1 MET B C 1
ATOM 1686 O O . MET B 1 1 ? -23.906 -2.693 1.395 1 27.11 1 MET B O 1
ATOM 1690 N N . ALA B 1 2 ? -24.797 -2.789 -0.556 1 36.88 2 ALA B N 1
ATOM 1691 C CA . ALA B 1 2 ? -24.75 -1.347 -0.784 1 36.88 2 ALA B CA 1
ATOM 1692 C C . ALA B 1 2 ? -25.75 -0.617 0.117 1 36.88 2 ALA B C 1
ATOM 1694 O O . ALA B 1 2 ? -26.922 -0.969 0.162 1 36.88 2 ALA B O 1
ATOM 1695 N N . GLN B 1 3 ? -25.328 0.033 1.267 1 37.28 3 GLN B N 1
ATOM 1696 C CA . GLN B 1 3 ? -26.25 0.858 2.039 1 37.28 3 GLN B CA 1
ATOM 1697 C C . GLN B 1 3 ? -26.516 2.184 1.334 1 37.28 3 GLN B C 1
ATOM 1699 O O . GLN B 1 3 ? -25.594 2.861 0.892 1 37.28 3 GLN B O 1
ATOM 1704 N N . ASN B 1 4 ? -27.688 2.377 0.866 1 40.12 4 ASN B N 1
ATOM 1705 C CA . ASN B 1 4 ? -28.172 3.654 0.357 1 40.12 4 ASN B CA 1
ATOM 1706 C C . ASN B 1 4 ? -28.125 4.742 1.424 1 40.12 4 ASN B C 1
ATOM 1708 O O . ASN B 1 4 ? -29.047 4.895 2.219 1 40.12 4 ASN B O 1
ATOM 1712 N N . ASN B 1 5 ? -27.016 4.973 2.006 1 44.34 5 ASN B N 1
ATOM 1713 C CA . ASN B 1 5 ? -26.984 6.066 2.971 1 44.34 5 ASN B CA 1
ATOM 1714 C C . ASN B 1 5 ? -27.016 7.426 2.277 1 44.34 5 ASN B C 1
ATOM 1716 O O . ASN B 1 5 ? -26.266 7.652 1.326 1 44.34 5 ASN B O 1
ATOM 1720 N N . ASP B 1 6 ? -28.141 8.031 2.371 1 47.91 6 ASP B N 1
ATOM 1721 C CA . ASP B 1 6 ? -28.375 9.398 1.909 1 47.91 6 ASP B CA 1
ATOM 1722 C C . ASP B 1 6 ? -27.297 10.344 2.447 1 47.91 6 ASP B C 1
ATOM 1724 O O . ASP B 1 6 ? -27.391 10.812 3.584 1 47.91 6 ASP B O 1
ATOM 1728 N N . TRP B 1 7 ? -26.141 10.234 2.008 1 52.34 7 TRP B N 1
ATOM 1729 C CA . TRP B 1 7 ? -25.031 11.078 2.457 1 52.34 7 TRP B CA 1
ATOM 1730 C C . TRP B 1 7 ? -25.328 12.547 2.182 1 52.34 7 TRP B C 1
ATOM 1732 O O . TRP B 1 7 ? -24.844 13.43 2.891 1 52.34 7 TRP B O 1
ATOM 1742 N N . GLU B 1 8 ? -26.281 12.812 1.209 1 42.59 8 GLU B N 1
ATOM 1743 C CA . GLU B 1 8 ? -26.438 14.211 0.832 1 42.59 8 GLU B CA 1
ATOM 1744 C C . GLU B 1 8 ? -27.391 14.938 1.775 1 42.59 8 GLU B C 1
ATOM 1746 O O . GLU B 1 8 ? -27.375 16.172 1.854 1 42.59 8 GLU B O 1
ATOM 1751 N N . HIS B 1 9 ? -28.516 14.281 2.26 1 39.03 9 HIS B N 1
ATOM 1752 C CA . HIS B 1 9 ? -29.484 15.141 2.939 1 39.03 9 HIS B CA 1
ATOM 1753 C C . HIS B 1 9 ? -29 15.508 4.34 1 39.03 9 HIS B C 1
ATOM 1755 O O . HIS B 1 9 ? -28.906 14.641 5.215 1 39.03 9 HIS B O 1
ATOM 1761 N N . GLY B 1 10 ? -28.203 16.469 4.457 1 35.41 10 GLY B N 1
ATOM 1762 C CA . GLY B 1 10 ? -27.875 17.094 5.73 1 35.41 10 GLY B CA 1
ATOM 1763 C C . GLY B 1 10 ? -29.094 17.391 6.574 1 35.41 10 GLY B C 1
ATOM 1764 O O . GLY B 1 10 ? -30.031 18.031 6.102 1 35.41 10 GLY B O 1
ATOM 1765 N N . SER B 1 11 ? -29.594 16.406 7.418 1 31.53 11 SER B N 1
ATOM 1766 C CA . SER B 1 11 ? -30.656 16.828 8.328 1 31.53 11 SER B CA 1
ATOM 1767 C C . SER B 1 11 ? -30.312 18.172 8.969 1 31.53 11 SER B C 1
ATOM 1769 O O . SER B 1 11 ? -29.203 18.359 9.469 1 31.53 11 SER B O 1
ATOM 1771 N N . ASN B 1 12 ? -30.922 19.203 8.57 1 30.91 12 ASN B N 1
ATOM 1772 C CA . ASN B 1 12 ? -30.953 20.531 9.164 1 30.91 12 ASN B CA 1
ATOM 1773 C C . ASN B 1 12 ? -31.281 20.469 10.656 1 30.91 12 ASN B C 1
ATOM 1775 O O . ASN B 1 12 ? -32.438 20.484 11.031 1 30.91 12 ASN B O 1
ATOM 1779 N N . SER B 1 13 ? -30.844 19.531 11.477 1 31.5 13 SER B N 1
ATOM 1780 C CA . SER B 1 13 ? -31.25 19.719 12.859 1 31.5 13 SER B CA 1
ATOM 1781 C C . SER B 1 13 ? -30.828 21.094 13.375 1 31.5 13 SER B C 1
ATOM 1783 O O . SER B 1 13 ? -29.828 21.641 12.93 1 31.5 13 SER B O 1
ATOM 1785 N N . SER B 1 14 ? -31.75 21.812 14.055 1 32.56 14 SER B N 1
ATOM 1786 C CA . SER B 1 14 ? -31.797 23.094 14.766 1 32.56 14 SER B CA 1
ATOM 1787 C C . SER B 1 14 ? -30.578 23.266 15.672 1 32.56 14 SER B C 1
ATOM 1789 O O . SER B 1 14 ? -30.125 22.297 16.297 1 32.56 14 SER B O 1
ATOM 1791 N N . ASN B 1 15 ? -29.781 24.375 15.492 1 31.89 15 ASN B N 1
ATOM 1792 C CA . ASN B 1 15 ? -28.578 25 16.016 1 31.89 15 ASN B CA 1
ATOM 1793 C C . ASN B 1 15 ? -28.688 25.266 17.516 1 31.89 15 ASN B C 1
ATOM 1795 O O . ASN B 1 15 ? -29.062 26.359 17.938 1 31.89 15 ASN B O 1
ATOM 1799 N N . ASN B 1 16 ? -29.312 24.391 18.375 1 32.38 16 ASN B N 1
ATOM 1800 C CA . ASN B 1 16 ? -29.141 24.844 19.75 1 32.38 16 ASN B CA 1
ATOM 1801 C C . ASN B 1 16 ? -27.656 24.922 20.141 1 32.38 16 ASN B C 1
ATOM 1803 O O . ASN B 1 16 ? -26.938 23.938 20.031 1 32.38 16 ASN B O 1
ATOM 1807 N N . SER B 1 17 ? -26.984 26.172 20.219 1 34.75 17 SER B N 1
ATOM 1808 C CA . SER B 1 17 ? -25.656 26.703 20.453 1 34.75 17 SER B CA 1
ATOM 1809 C C . SER B 1 17 ? -25.062 26.203 21.766 1 34.75 17 SER B C 1
ATOM 1811 O O . SER B 1 17 ? -24.734 26.984 22.656 1 34.75 17 SER B O 1
ATOM 1813 N N . ASN B 1 18 ? -25.531 25.156 22.484 1 36.12 18 ASN B N 1
ATOM 1814 C CA . ASN B 1 18 ? -24.672 24.938 23.656 1 36.12 18 ASN B CA 1
ATOM 1815 C C . ASN B 1 18 ? -23.219 24.703 23.234 1 36.12 18 ASN B C 1
ATOM 1817 O O . ASN B 1 18 ? -22.953 24.094 22.188 1 36.12 18 ASN B O 1
ATOM 1821 N N . GLY B 1 19 ? -22.219 25.516 23.656 1 35.03 19 GLY B N 1
ATOM 1822 C CA . GLY B 1 19 ? -20.781 25.594 23.469 1 35.03 19 GLY B CA 1
ATOM 1823 C C . GLY B 1 19 ? -20.109 24.25 23.375 1 35.03 19 GLY B C 1
ATOM 1824 O O . GLY B 1 19 ? -18.922 24.109 23.734 1 35.03 19 GLY B O 1
ATOM 1825 N N . HIS B 1 20 ? -20.828 23.109 23.359 1 40.06 20 HIS B N 1
ATOM 1826 C CA . HIS B 1 20 ? -20.031 21.906 23.188 1 40.06 20 HIS B CA 1
ATOM 1827 C C . HIS B 1 20 ? -19.203 21.984 21.906 1 40.06 20 HIS B C 1
ATOM 1829 O O . HIS B 1 20 ? -19.719 22.344 20.844 1 40.06 20 HIS B O 1
ATOM 1835 N N . GLU B 1 21 ? -17.969 22.391 22.031 1 43.47 21 GLU B N 1
ATOM 1836 C CA . GLU B 1 21 ? -16.984 22.328 20.953 1 43.47 21 GLU B CA 1
ATOM 1837 C C . GLU B 1 21 ? -17.344 21.234 19.953 1 43.47 21 GLU B C 1
ATOM 1839 O O . GLU B 1 21 ? -17.375 20.047 20.297 1 43.47 21 GLU B O 1
ATOM 1844 N N . LYS B 1 22 ? -18.25 21.375 19.141 1 47.31 22 LYS B N 1
ATOM 1845 C CA . LYS B 1 22 ? -18.625 20.547 18 1 47.31 22 LYS B CA 1
ATOM 1846 C C . LYS B 1 22 ? -17.391 19.922 17.344 1 47.31 22 LYS B C 1
ATOM 1848 O O . LYS B 1 22 ? -16.656 20.609 16.625 1 47.31 22 LYS B O 1
ATOM 1853 N N . LYS B 1 23 ? -16.703 18.953 18.094 1 54.25 23 LYS B N 1
ATOM 1854 C CA . LYS B 1 23 ? -15.578 18.203 17.547 1 54.25 23 LYS B CA 1
ATOM 1855 C C . LYS B 1 23 ? -15.891 17.703 16.141 1 54.25 23 LYS B C 1
ATOM 1857 O O . LYS B 1 23 ? -16.75 16.844 15.953 1 54.25 23 LYS B O 1
ATOM 1862 N N . GLU B 1 24 ? -15.648 18.516 15.148 1 66.75 24 GLU B N 1
ATOM 1863 C CA . GLU B 1 24 ? -15.852 18.375 13.711 1 66.75 24 GLU B CA 1
ATOM 1864 C C . GLU B 1 24 ? -14.797 17.453 13.102 1 66.75 24 GLU B C 1
ATOM 1866 O O . GLU B 1 24 ? -13.68 17.344 13.625 1 66.75 24 GLU B O 1
ATOM 1871 N N . VAL B 1 25 ? -15.258 16.453 12.344 1 71.94 25 VAL B N 1
ATOM 1872 C CA . VAL B 1 25 ? -14.391 15.469 11.711 1 71.94 25 VAL B CA 1
ATOM 1873 C C . VAL B 1 25 ? -13.633 16.109 10.547 1 71.94 25 VAL B C 1
ATOM 1875 O O . VAL B 1 25 ? -12.852 15.453 9.867 1 71.94 25 VAL B O 1
ATOM 1878 N N . LYS B 1 26 ? -13.602 17.438 10.445 1 68.19 26 LYS B N 1
ATOM 1879 C CA . LYS B 1 26 ? -12.93 18.078 9.32 1 68.19 26 LYS B CA 1
ATOM 1880 C C . LYS B 1 26 ? -11.414 18.031 9.484 1 68.19 26 LYS B C 1
ATOM 1882 O O . LYS B 1 26 ? -10.898 18.281 10.578 1 68.19 26 LYS B O 1
ATOM 1887 N N . ASN B 1 27 ? -10.641 17.734 8.531 1 71.25 27 ASN B N 1
ATOM 1888 C CA . ASN B 1 27 ? -9.195 17.812 8.367 1 71.25 27 ASN B CA 1
ATOM 1889 C C . ASN B 1 27 ? -8.469 16.828 9.281 1 71.25 27 ASN B C 1
ATOM 1891 O O . ASN B 1 27 ? -7.363 17.094 9.734 1 71.25 27 ASN B O 1
ATOM 1895 N N . VAL B 1 28 ? -9.211 15.703 9.578 1 88.69 28 VAL B N 1
ATOM 1896 C CA . VAL B 1 28 ? -8.609 14.789 10.539 1 88.69 28 VAL B CA 1
ATOM 1897 C C . VAL B 1 28 ? -7.992 13.602 9.812 1 88.69 28 VAL B C 1
ATOM 1899 O O . VAL B 1 28 ? -7.34 12.758 10.43 1 88.69 28 VAL B O 1
ATOM 1902 N N . PHE B 1 29 ? -8.188 13.672 8.438 1 95.88 29 PHE B N 1
ATOM 1903 C CA . PHE B 1 29 ? -7.703 12.508 7.711 1 95.88 29 PHE B CA 1
ATOM 1904 C C . PHE B 1 29 ? -6.715 12.922 6.625 1 95.88 29 PHE B C 1
ATOM 1906 O O . PHE B 1 29 ? -6.73 14.062 6.168 1 95.88 29 PHE B O 1
ATOM 1913 N N . CYS B 1 30 ? -5.887 12.016 6.262 1 95.69 30 CYS B N 1
ATOM 1914 C CA . CYS B 1 30 ? -5.074 12.18 5.062 1 95.69 30 CYS B CA 1
ATOM 1915 C C . CYS B 1 30 ? -5.129 10.93 4.195 1 95.69 30 CYS B C 1
ATOM 1917 O O . CYS B 1 30 ? -5.238 9.812 4.707 1 95.69 30 CYS B O 1
ATOM 1919 N N . VAL B 1 31 ? -5.152 11.148 2.936 1 97 31 VAL B N 1
ATOM 1920 C CA . VAL B 1 31 ? -5.152 10.07 1.948 1 97 31 VAL B CA 1
ATOM 1921 C C . VAL B 1 31 ? -3.885 10.148 1.101 1 97 31 VAL B C 1
ATOM 1923 O O . VAL B 1 31 ? -3.504 11.219 0.634 1 97 31 VAL B O 1
ATOM 1926 N N . MET B 1 32 ? -3.244 8.984 1.006 1 96.81 32 MET B N 1
ATOM 1927 C CA . MET B 1 32 ? -2.055 8.859 0.169 1 96.81 32 MET B CA 1
ATOM 1928 C C . MET B 1 32 ? -2.346 8.016 -1.069 1 96.81 32 MET B C 1
ATOM 1930 O O . MET B 1 32 ? -2.949 6.949 -0.97 1 96.81 32 MET B O 1
ATOM 1934 N N . VAL B 1 33 ? -2.035 8.531 -2.182 1 95.62 33 VAL B N 1
ATOM 1935 C CA . VAL B 1 33 ? -2.07 7.844 -3.467 1 95.62 33 VAL B CA 1
ATOM 1936 C C . VAL B 1 33 ? -0.727 8 -4.176 1 95.62 33 VAL B C 1
ATOM 1938 O O . VAL B 1 33 ? -0.217 9.117 -4.312 1 95.62 33 VAL B O 1
ATOM 1941 N N . PRO B 1 34 ? -0.106 6.836 -4.559 1 93 34 PRO B N 1
ATOM 1942 C CA . PRO B 1 34 ? 1.176 6.961 -5.258 1 93 34 PRO B CA 1
ATOM 1943 C C . PRO B 1 34 ? 1.129 7.965 -6.406 1 93 34 PRO B C 1
ATOM 1945 O O . PRO B 1 34 ? 0.167 7.98 -7.176 1 93 34 PRO B O 1
ATOM 1948 N N . GLY B 1 35 ? 2.178 8.797 -6.438 1 94.12 35 GLY B N 1
ATOM 1949 C CA . GLY B 1 35 ? 2.311 9.758 -7.527 1 94.12 35 GLY B CA 1
ATOM 1950 C C . GLY B 1 35 ? 1.596 11.062 -7.262 1 94.12 35 GLY B C 1
ATOM 1951 O O . GLY B 1 35 ? 1.828 12.055 -7.957 1 94.12 35 GLY B O 1
ATOM 1952 N N . ARG B 1 36 ? 0.767 11.125 -6.266 1 95.88 36 ARG B N 1
ATOM 1953 C CA . ARG B 1 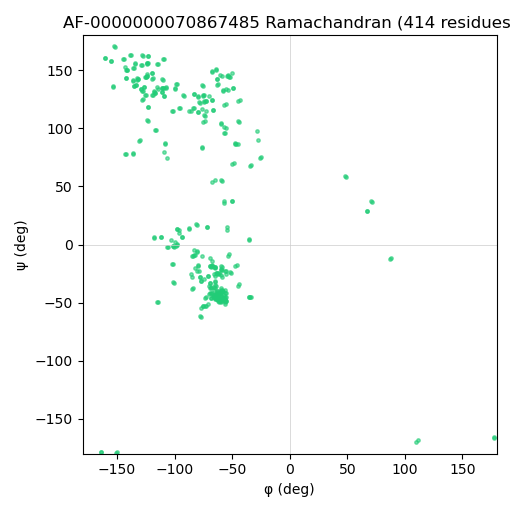36 ? -0.031 12.312 -5.98 1 95.88 36 ARG B CA 1
ATOM 1954 C C . ARG B 1 36 ? 0.374 12.945 -4.652 1 95.88 36 ARG B C 1
ATOM 1956 O O . ARG B 1 36 ? 0.91 12.258 -3.775 1 95.88 36 ARG B O 1
ATOM 1963 N N . PRO B 1 37 ? 0.111 14.234 -4.543 1 95.31 37 PRO B N 1
ATOM 1964 C CA . PRO B 1 37 ? 0.26 14.836 -3.213 1 95.31 37 PRO B CA 1
ATOM 1965 C C . PRO B 1 37 ? -0.723 14.266 -2.195 1 95.31 37 PRO B C 1
ATOM 1967 O O . PRO B 1 37 ? -1.817 13.828 -2.564 1 95.31 37 PRO B O 1
ATOM 1970 N N . VAL B 1 38 ? -0.265 14.281 -0.96 1 95.69 38 VAL B N 1
ATOM 1971 C CA . VAL B 1 38 ? -1.157 13.859 0.116 1 95.69 38 VAL B CA 1
ATOM 1972 C C . VAL B 1 38 ? -2.41 14.734 0.117 1 95.69 38 VAL B C 1
ATOM 1974 O O . VAL B 1 38 ? -2.322 15.953 -0.015 1 95.69 38 VAL B O 1
ATOM 1977 N N . ASN B 1 39 ? -3.58 14.062 0.202 1 95.56 39 ASN B N 1
ATOM 1978 C CA . ASN B 1 39 ? -4.859 14.766 0.252 1 95.56 39 ASN B CA 1
ATOM 1979 C C . ASN B 1 39 ? -5.402 14.836 1.676 1 95.56 39 ASN B C 1
ATOM 1981 O O . ASN B 1 39 ? -5.703 13.812 2.285 1 95.56 39 ASN B O 1
ATOM 1985 N N . THR B 1 40 ? -5.504 16.031 2.219 1 94.12 40 THR B N 1
ATOM 1986 C CA . THR B 1 40 ? -6.047 16.219 3.562 1 94.12 40 THR B CA 1
ATOM 1987 C C . THR B 1 40 ? -7.387 16.938 3.514 1 94.12 40 THR B C 1
ATOM 1989 O O . THR B 1 40 ? -7.922 17.328 4.555 1 94.12 40 THR B O 1
ATOM 1992 N N . THR B 1 41 ? -7.887 17.141 2.293 1 93.56 41 THR B N 1
ATOM 1993 C CA . THR B 1 41 ? -9.125 17.906 2.137 1 93.56 41 THR B CA 1
ATOM 1994 C C . THR B 1 41 ? -10.336 17.016 2.338 1 93.56 41 THR B C 1
ATOM 1996 O O . THR B 1 41 ? -10.555 16.062 1.572 1 93.56 41 THR B O 1
ATOM 1999 N N . CYS B 1 42 ? -11.094 17.281 3.287 1 93.38 42 CYS B N 1
ATOM 2000 C CA . CYS B 1 42 ? -12.32 16.562 3.611 1 93.38 42 CYS B CA 1
ATOM 2001 C C . CYS B 1 42 ? -13.516 17.5 3.643 1 93.38 42 CYS B C 1
ATOM 2003 O O . CYS B 1 42 ? -13.539 18.453 4.414 1 93.38 42 CYS B O 1
ATOM 2005 N N . LEU B 1 43 ? -14.5 17.25 2.752 1 93.88 43 LEU B N 1
ATOM 2006 C CA . LEU B 1 43 ? -15.734 18.031 2.756 1 93.88 43 LEU B CA 1
ATOM 2007 C C . LEU B 1 43 ? -16.688 17.531 3.848 1 93.88 43 LEU B C 1
ATOM 2009 O O . LEU B 1 43 ? -17.188 16.406 3.781 1 93.88 43 LEU B O 1
ATOM 2013 N N . GLN B 1 44 ? -16.906 18.375 4.797 1 92.25 44 GLN B N 1
ATOM 2014 C CA . GLN B 1 44 ? -17.797 18.016 5.895 1 92.25 44 GLN B CA 1
ATOM 2015 C C . GLN B 1 44 ? -19.266 18.047 5.457 1 92.25 44 GLN B C 1
ATOM 2017 O O . GLN B 1 44 ? -19.75 19.078 4.996 1 92.25 44 GLN B O 1
ATOM 2022 N N . ILE B 1 45 ? -19.984 16.906 5.605 1 92.19 45 ILE B N 1
ATOM 2023 C CA . ILE B 1 45 ? -21.391 16.797 5.215 1 92.19 45 ILE B CA 1
ATOM 2024 C C . ILE B 1 45 ? -22.281 16.922 6.449 1 92.19 45 ILE B C 1
ATOM 2026 O O . ILE B 1 45 ? -23.406 17.422 6.363 1 92.19 45 ILE B O 1
ATOM 2030 N N . SER B 1 46 ? -21.828 16.453 7.578 1 91.56 46 SER B N 1
ATOM 2031 C CA . SER B 1 46 ? -22.453 16.516 8.891 1 91.56 46 SER B CA 1
ATOM 2032 C C . SER B 1 46 ? -21.422 16.516 10.008 1 91.56 46 SER B C 1
ATOM 2034 O O . SER B 1 46 ? -20.219 16.406 9.742 1 91.56 46 SER B O 1
ATOM 2036 N N . PRO B 1 47 ? -21.844 16.766 11.164 1 89.81 47 PRO B N 1
ATOM 2037 C CA . PRO B 1 47 ? -20.875 16.734 12.258 1 89.81 47 PRO B CA 1
ATOM 2038 C C . PRO B 1 47 ? -20.125 15.422 12.352 1 89.81 47 PRO B C 1
ATOM 2040 O O . PRO B 1 47 ? -19.031 15.367 12.922 1 89.81 47 PRO B O 1
ATOM 2043 N N . THR B 1 48 ? -20.703 14.328 11.805 1 92.69 48 THR B N 1
ATOM 2044 C CA . THR B 1 48 ? -20.094 13.008 11.984 1 92.69 48 THR B CA 1
ATOM 2045 C C . THR B 1 48 ? -19.688 12.414 10.641 1 92.69 48 THR B C 1
ATOM 2047 O O . THR B 1 48 ? -19.25 11.266 10.578 1 92.69 48 THR B O 1
ATOM 2050 N N . ARG B 1 49 ? -19.828 13.242 9.555 1 93.56 49 ARG B N 1
ATOM 2051 C CA . ARG B 1 49 ? -19.547 12.68 8.242 1 93.56 49 ARG B CA 1
ATOM 2052 C C . ARG B 1 49 ? -18.719 13.648 7.398 1 93.56 49 ARG B C 1
ATOM 2054 O O . ARG B 1 49 ? -18.953 14.859 7.434 1 93.56 49 ARG B O 1
ATOM 2061 N N . CYS B 1 50 ? -17.781 13.102 6.648 1 95.81 50 CYS B N 1
ATOM 2062 C CA . CYS B 1 50 ? -17.047 13.898 5.676 1 95.81 50 CYS B CA 1
ATOM 2063 C C . CYS B 1 50 ? -16.734 13.078 4.43 1 95.81 50 CYS B C 1
ATOM 2065 O O . CYS B 1 50 ? -16.844 11.852 4.445 1 95.81 50 CYS B O 1
ATOM 2067 N N . ILE B 1 51 ? -16.453 13.773 3.312 1 97.12 51 ILE B N 1
ATOM 2068 C CA . ILE B 1 51 ? -16.188 13.133 2.027 1 97.12 51 ILE B CA 1
ATOM 2069 C C . ILE B 1 51 ? -14.852 13.633 1.479 1 97.12 51 ILE B C 1
ATOM 2071 O O . ILE B 1 51 ? -14.547 14.828 1.557 1 97.12 51 ILE B O 1
ATOM 2075 N N . MET B 1 52 ? -14.078 12.727 0.997 1 97.06 52 MET B N 1
ATOM 2076 C CA . MET B 1 52 ? -12.836 13.047 0.3 1 97.06 52 MET B CA 1
ATOM 2077 C C . MET B 1 52 ? -12.875 12.547 -1.14 1 97.06 52 MET B C 1
ATOM 2079 O O . MET B 1 52 ? -13.344 11.438 -1.402 1 97.06 52 MET B O 1
ATOM 2083 N N . ASP B 1 53 ? -12.305 13.297 -2.029 1 97.44 53 ASP B N 1
ATOM 2084 C CA . ASP B 1 53 ? -12.336 12.961 -3.447 1 97.44 53 ASP B CA 1
ATOM 2085 C C . ASP B 1 53 ? -11.047 12.273 -3.883 1 97.44 53 ASP B C 1
ATOM 2087 O O . ASP B 1 53 ? -9.953 12.672 -3.457 1 97.44 53 ASP B O 1
ATOM 2091 N N . ILE B 1 54 ? -11.188 11.289 -4.656 1 97.56 54 ILE B N 1
ATOM 2092 C CA . ILE B 1 54 ? -10.07 10.68 -5.379 1 97.56 54 ILE B CA 1
ATOM 2093 C C . ILE B 1 54 ? -10.289 10.844 -6.883 1 97.56 54 ILE B C 1
ATOM 2095 O O . ILE B 1 54 ? -11.023 10.062 -7.5 1 97.56 54 ILE B O 1
ATOM 2099 N N . PRO B 1 55 ? -9.656 11.828 -7.469 1 97.69 55 PRO B N 1
ATOM 2100 C CA . PRO B 1 55 ? -9.797 12.016 -8.914 1 97.69 55 PRO B CA 1
ATOM 2101 C C . PRO B 1 55 ? -9.164 10.883 -9.719 1 97.69 55 PRO B C 1
ATOM 2103 O O . PRO B 1 55 ? -8.18 10.281 -9.281 1 97.69 55 PRO B O 1
ATOM 2106 N N . LYS B 1 56 ? -9.719 10.562 -10.906 1 97.56 56 LYS B N 1
ATOM 2107 C CA . LYS B 1 56 ? -9.203 9.555 -11.82 1 97.56 56 LYS B CA 1
ATOM 2108 C C . LYS B 1 56 ? -8.898 8.25 -11.094 1 97.56 56 LYS B C 1
ATOM 2110 O O . LYS B 1 56 ? -7.777 7.746 -11.148 1 97.56 56 LYS B O 1
ATOM 2115 N N . PRO B 1 57 ? -9.961 7.719 -10.469 1 96.81 57 PRO B N 1
ATOM 2116 C CA . PRO B 1 57 ? -9.75 6.535 -9.641 1 96.81 57 PRO B CA 1
ATOM 2117 C C . PRO B 1 57 ? -9.18 5.355 -10.422 1 96.81 57 PRO B C 1
ATOM 2119 O O . PRO B 1 57 ? -8.594 4.441 -9.836 1 96.81 57 PRO B O 1
ATOM 2122 N N . GLY B 1 58 ? -9.281 5.352 -11.695 1 92.88 58 GLY B N 1
ATOM 2123 C CA . GLY B 1 58 ? -8.719 4.293 -12.516 1 92.88 58 GLY B CA 1
ATOM 2124 C C . GLY B 1 58 ? -7.207 4.23 -12.453 1 92.88 58 GLY B C 1
ATOM 2125 O O . GLY B 1 58 ? -6.605 3.205 -12.781 1 92.88 58 GLY B O 1
ATOM 2126 N N . GLU B 1 59 ? -6.578 5.305 -12.039 1 91.56 59 GLU B N 1
ATOM 2127 C CA . GLU B 1 59 ? -5.125 5.391 -11.953 1 91.56 59 GLU B CA 1
ATOM 2128 C C . GLU B 1 59 ? -4.637 5.117 -10.531 1 91.56 59 GLU B C 1
ATOM 2130 O O . GLU B 1 59 ? -3.436 5.152 -10.266 1 91.56 59 GLU B O 1
ATOM 2135 N N . CYS B 1 60 ? -5.586 4.852 -9.641 1 92.69 60 CYS B N 1
ATOM 2136 C CA . CYS B 1 60 ? -5.281 4.68 -8.227 1 92.69 60 CYS B CA 1
ATOM 2137 C C . CYS B 1 60 ? -5.422 3.219 -7.809 1 92.69 60 CYS B C 1
ATOM 2139 O O . CYS B 1 60 ? -6.465 2.816 -7.289 1 92.69 60 CYS B O 1
ATOM 2141 N N . LYS B 1 61 ? -4.418 2.496 -7.965 1 83.38 61 LYS B N 1
ATOM 2142 C CA . LYS B 1 61 ? -4.469 1.062 -7.699 1 83.38 61 LYS B CA 1
ATOM 2143 C C . LYS B 1 61 ? -4.434 0.778 -6.199 1 83.38 61 LYS B C 1
ATOM 2145 O O . LYS B 1 61 ? -4.992 -0.219 -5.738 1 83.38 61 LYS B O 1
ATOM 2150 N N . TYR B 1 62 ? -3.723 1.701 -5.504 1 86.56 62 TYR B N 1
ATOM 2151 C CA . TYR B 1 62 ? -3.57 1.601 -4.059 1 86.56 62 TYR B CA 1
ATOM 2152 C C . TYR B 1 62 ? -3.76 2.959 -3.393 1 86.56 62 TYR B C 1
ATOM 2154 O O . TYR B 1 62 ? -3.541 3.998 -4.02 1 86.56 62 TYR B O 1
ATOM 2162 N N . PHE B 1 63 ? -4.176 2.803 -2.248 1 92.62 63 PHE B N 1
ATOM 2163 C CA . PHE B 1 63 ? -4.168 4.047 -1.485 1 92.62 63 PHE B CA 1
ATOM 2164 C C . PHE B 1 63 ? -4.082 3.764 0.01 1 92.62 63 PHE B C 1
ATOM 2166 O O . PHE B 1 63 ? -4.285 2.627 0.445 1 92.62 63 PHE B O 1
ATOM 2173 N N . GLY B 1 64 ? -3.654 4.672 0.756 1 94.88 64 GLY B N 1
ATOM 2174 C CA . GLY B 1 64 ? -3.662 4.668 2.211 1 94.88 64 GLY B CA 1
ATOM 2175 C C . GLY B 1 64 ? -4.473 5.805 2.803 1 94.88 64 GLY B C 1
ATOM 2176 O O . GLY B 1 64 ? -4.59 6.871 2.197 1 94.88 64 GLY B O 1
ATOM 2177 N N . ILE B 1 65 ? -5.07 5.555 3.938 1 96.75 65 ILE B N 1
ATOM 2178 C CA . ILE B 1 65 ? -5.828 6.566 4.668 1 96.75 65 ILE B CA 1
ATOM 2179 C C . ILE B 1 65 ? -5.477 6.5 6.152 1 96.75 65 ILE B C 1
ATOM 2181 O O . ILE B 1 65 ? -5.332 5.414 6.715 1 96.75 65 ILE B O 1
ATOM 2185 N N . SER B 1 66 ? -5.285 7.617 6.77 1 97.06 66 SER B N 1
ATOM 2186 C CA . SER B 1 66 ? -4.898 7.676 8.172 1 97.06 66 SER B CA 1
ATOM 2187 C C . SER B 1 66 ? -5.59 8.836 8.891 1 97.06 66 SER B C 1
ATOM 2189 O O . SER B 1 66 ? -5.902 9.852 8.273 1 97.06 66 SER B O 1
ATOM 2191 N N . ILE B 1 67 ? -5.812 8.656 10.156 1 96.19 67 ILE B N 1
ATOM 2192 C CA . ILE B 1 67 ? -6.121 9.773 11.047 1 96.19 67 ILE B CA 1
ATOM 2193 C C . ILE B 1 67 ? -4.863 10.594 11.289 1 96.19 67 ILE B C 1
ATOM 2195 O O . ILE B 1 67 ? -3.84 10.062 11.727 1 96.19 67 ILE B O 1
ATOM 2199 N N . ILE B 1 68 ? -4.91 11.875 10.992 1 91.56 68 ILE B N 1
ATOM 2200 C CA . ILE B 1 68 ? -3.736 12.734 11.086 1 91.56 68 ILE B CA 1
ATOM 2201 C C . ILE B 1 68 ? -3.279 12.828 12.539 1 91.56 68 ILE B C 1
ATOM 2203 O O . ILE B 1 68 ? -2.092 12.68 12.836 1 91.56 68 ILE B O 1
ATOM 2207 N N . ASP B 1 69 ? -4.191 13.047 13.43 1 88.31 69 ASP B N 1
ATOM 2208 C CA . ASP B 1 69 ? -3.914 13.141 14.859 1 88.31 69 ASP B CA 1
ATOM 2209 C C . ASP B 1 69 ? -4.879 12.273 15.664 1 88.31 69 ASP B C 1
ATOM 2211 O O . ASP B 1 69 ? -5.883 12.766 16.188 1 88.31 69 ASP B O 1
ATOM 2215 N N . PRO B 1 70 ? -4.469 11.039 15.852 1 88.88 70 PRO B N 1
ATOM 2216 C CA . PRO B 1 70 ? -5.375 10.094 16.5 1 88.88 70 PRO B CA 1
ATOM 2217 C C . PRO B 1 70 ? -5.727 10.492 17.938 1 88.88 70 PRO B C 1
ATOM 2219 O O . PRO B 1 70 ? -6.785 10.125 18.438 1 88.88 70 PRO B O 1
ATOM 2222 N N . LYS B 1 71 ? -4.918 11.227 18.562 1 84.81 71 LYS B N 1
ATOM 2223 C CA . LYS B 1 71 ? -5.145 11.609 19.953 1 84.81 71 LYS B CA 1
ATOM 2224 C C . LYS B 1 71 ? -6.352 12.539 20.078 1 84.81 71 LYS B C 1
ATOM 2226 O O . LYS B 1 71 ? -6.902 12.703 21.172 1 84.81 71 LYS B O 1
ATOM 2231 N N . THR B 1 72 ? -6.777 13.156 18.984 1 85.19 72 THR B N 1
ATOM 2232 C CA . THR B 1 72 ? -7.898 14.094 19 1 85.19 72 THR B CA 1
ATOM 2233 C C . THR B 1 72 ? -9.227 13.344 18.938 1 85.19 72 THR B C 1
ATOM 2235 O O . THR B 1 72 ? -10.289 13.93 19.156 1 85.19 72 THR B O 1
ATOM 2238 N N . ILE B 1 73 ? -9.195 12.039 18.703 1 87 73 ILE B N 1
ATOM 2239 C CA . ILE B 1 73 ? -10.406 11.242 18.594 1 87 73 ILE B CA 1
ATOM 2240 C C . ILE B 1 73 ? -10.758 10.656 19.969 1 87 73 ILE B C 1
ATOM 2242 O O . ILE B 1 73 ? -9.914 10.055 20.625 1 87 73 ILE B O 1
ATOM 2246 N N . PRO B 1 74 ? -12.016 10.875 20.359 1 91.06 74 PRO B N 1
ATOM 2247 C CA . PRO B 1 74 ? -12.422 10.234 21.609 1 91.06 74 PRO B CA 1
ATOM 2248 C C . PRO B 1 74 ? -12.172 8.727 21.609 1 91.06 74 PRO B C 1
ATOM 2250 O O . PRO B 1 74 ? -12.344 8.07 20.578 1 91.06 74 PRO B O 1
ATOM 2253 N N . LYS B 1 75 ? -11.828 8.203 22.781 1 93.31 75 LYS B N 1
ATOM 2254 C CA . LYS B 1 75 ? -11.453 6.797 22.906 1 93.31 75 LYS B CA 1
ATOM 2255 C C . LYS B 1 75 ? -12.625 5.879 22.562 1 93.31 75 LYS B C 1
ATOM 2257 O O . LYS B 1 75 ? -12.422 4.742 22.141 1 93.31 75 LYS B O 1
ATOM 2262 N N . ASN B 1 76 ? -13.828 6.34 22.688 1 96.06 76 ASN B N 1
ATOM 2263 C CA . ASN B 1 76 ? -15.008 5.508 22.484 1 96.06 76 ASN B CA 1
ATOM 2264 C C . ASN B 1 76 ? -15.578 5.684 21.078 1 96.06 76 ASN B C 1
ATOM 2266 O O . ASN B 1 76 ? -16.734 5.332 20.828 1 96.06 76 ASN B O 1
ATOM 2270 N N . LYS B 1 77 ? -14.82 6.301 20.219 1 96.19 77 LYS B N 1
ATOM 2271 C CA . LYS B 1 77 ? -15.289 6.531 18.859 1 96.19 77 LYS B CA 1
ATOM 2272 C C . LYS B 1 77 ? -14.312 5.941 17.828 1 96.19 77 LYS B C 1
ATOM 2274 O O . LYS B 1 77 ? -13.156 5.676 18.156 1 96.19 77 LYS B O 1
ATOM 2279 N N . GLY B 1 78 ? -14.805 5.648 16.703 1 96.19 78 GLY B N 1
ATOM 2280 C CA . GLY B 1 78 ? -14.062 5.23 15.516 1 96.19 78 GLY B CA 1
ATOM 2281 C C . GLY B 1 78 ? -14.734 5.633 14.219 1 96.19 78 GLY B C 1
ATOM 2282 O O . GLY B 1 78 ? -15.758 6.328 14.234 1 96.19 78 GLY B O 1
ATOM 2283 N N . PHE B 1 79 ? -14.125 5.262 13.18 1 96.25 79 PHE B N 1
ATOM 2284 C CA . PHE B 1 79 ? -14.625 5.688 11.883 1 96.25 79 PHE B CA 1
ATOM 2285 C C . PHE B 1 79 ? -14.867 4.484 10.977 1 96.25 79 PHE B C 1
ATOM 2287 O O . PHE B 1 79 ? -14.102 3.514 11.008 1 96.25 79 PHE B O 1
ATOM 2294 N N . ILE B 1 80 ? -15.906 4.59 10.18 1 95.5 80 ILE B N 1
ATOM 2295 C CA . ILE B 1 80 ? -16.172 3.658 9.086 1 95.5 80 ILE B CA 1
ATOM 2296 C C . ILE B 1 80 ? -15.883 4.344 7.75 1 95.5 80 ILE B C 1
ATOM 2298 O O . ILE B 1 80 ? -16.25 5.504 7.551 1 95.5 80 ILE B O 1
ATOM 2302 N N . ILE B 1 81 ? -15.203 3.646 6.879 1 96.5 81 ILE B N 1
ATOM 2303 C CA . ILE B 1 81 ? -14.805 4.184 5.582 1 96.5 81 ILE B CA 1
ATOM 2304 C C . ILE B 1 81 ? -15.586 3.477 4.473 1 96.5 81 ILE B C 1
ATOM 2306 O O . ILE B 1 81 ? -15.68 2.246 4.465 1 96.5 81 ILE B O 1
ATOM 2310 N N . TYR B 1 82 ? -16.094 4.285 3.537 1 95.75 82 TYR B N 1
ATOM 2311 C CA . TYR B 1 82 ? -16.797 3.803 2.357 1 95.75 82 TYR B CA 1
ATOM 2312 C C . TYR B 1 82 ? -16.219 4.402 1.085 1 95.75 82 TYR B C 1
ATOM 2314 O O . TYR B 1 82 ? -15.461 5.379 1.14 1 95.75 82 TYR B O 1
ATOM 2322 N N . TYR B 1 83 ? -16.531 3.795 0.012 1 96.69 83 TYR B N 1
ATOM 2323 C CA . TYR B 1 83 ? -16.297 4.461 -1.264 1 96.69 83 TYR B CA 1
ATOM 2324 C C . TYR B 1 83 ? -17.547 4.441 -2.127 1 96.69 83 TYR B C 1
ATOM 2326 O O . TYR B 1 83 ? -18.438 3.619 -1.914 1 96.69 83 TYR B O 1
ATOM 2334 N N . SER B 1 84 ? -17.625 5.414 -3 1 96.06 84 SER B N 1
ATOM 2335 C CA . SER B 1 84 ? -18.75 5.516 -3.936 1 96.06 84 SER B CA 1
ATOM 2336 C C . SER B 1 84 ? -18.281 6.008 -5.301 1 96.06 84 SER B C 1
ATOM 2338 O O . SER B 1 84 ? -17.375 6.836 -5.391 1 96.06 84 SER B O 1
ATOM 2340 N N . LEU B 1 85 ? -18.891 5.477 -6.281 1 95.69 85 LEU B N 1
ATOM 2341 C CA . LEU B 1 85 ? -18.672 5.906 -7.66 1 95.69 85 LEU B CA 1
ATOM 2342 C C . LEU B 1 85 ? -19.891 6.641 -8.203 1 95.69 85 LEU B C 1
ATOM 2344 O O . LEU B 1 85 ? -20.984 6.547 -7.633 1 95.69 85 LEU B O 1
ATOM 2348 N N . PRO B 1 86 ? -19.656 7.395 -9.227 1 95 86 PRO B N 1
ATOM 2349 C CA . PRO B 1 86 ? -20.812 8.078 -9.805 1 95 86 PRO B CA 1
ATOM 2350 C C . PRO B 1 86 ? -21.969 7.125 -10.125 1 95 86 PRO B C 1
ATOM 2352 O O . PRO B 1 86 ? -21.734 6.012 -10.602 1 95 86 PRO B O 1
ATOM 2355 N N . PRO B 1 87 ? -23.312 7.668 -9.914 1 95.5 87 PRO B N 1
ATOM 2356 C CA . PRO B 1 87 ? -23.781 8.992 -9.508 1 95.5 87 PRO B CA 1
ATOM 2357 C C . PRO B 1 87 ? -23.703 9.203 -7.996 1 95.5 87 PRO B C 1
ATOM 2359 O O . PRO B 1 87 ? -24.328 10.125 -7.469 1 95.5 87 PRO B O 1
ATOM 2362 N N . PHE B 1 88 ? -22.984 8.453 -7.207 1 94.75 88 PHE B N 1
ATOM 2363 C CA . PHE B 1 88 ? -22.656 8.586 -5.793 1 94.75 88 PHE B CA 1
ATOM 2364 C C . PHE B 1 88 ? -23.875 8.32 -4.926 1 94.75 88 PHE B C 1
ATOM 2366 O O . PHE B 1 88 ? -24.078 8.984 -3.908 1 94.75 88 PHE B O 1
ATOM 2373 N N . ASN B 1 89 ? -24.641 7.363 -5.379 1 91 89 ASN B N 1
ATOM 2374 C CA . ASN B 1 89 ? -25.844 6.988 -4.637 1 91 89 ASN B CA 1
ATOM 2375 C C . ASN B 1 89 ? -25.625 5.703 -3.842 1 91 89 ASN B C 1
ATOM 2377 O O . ASN B 1 89 ? -26.422 5.375 -2.961 1 91 89 ASN B O 1
ATOM 2381 N N . GLU B 1 90 ? -24.609 4.953 -4.172 1 91.94 90 GLU B N 1
ATOM 2382 C CA . GLU B 1 90 ? -24.281 3.699 -3.498 1 91.94 90 GLU B CA 1
ATOM 2383 C C . GLU B 1 90 ? -22.922 3.764 -2.832 1 91.94 90 GLU B C 1
ATOM 2385 O O . GLU B 1 90 ? -21.953 4.223 -3.439 1 91.94 90 GLU B O 1
ATOM 2390 N N . TRP B 1 91 ? -22.938 3.342 -1.612 1 93.81 91 TRP B N 1
ATOM 2391 C CA . TRP B 1 91 ? -21.703 3.369 -0.835 1 93.81 91 TRP B CA 1
ATOM 2392 C C . TRP B 1 91 ? -21.312 1.964 -0.389 1 93.81 91 TRP B C 1
ATOM 2394 O O . TRP B 1 91 ? -22.141 1.228 0.161 1 93.81 91 TRP B O 1
ATOM 2404 N N . SER B 1 92 ? -20.031 1.632 -0.681 1 91.69 92 SER B N 1
ATOM 2405 C CA . SER B 1 92 ? -19.5 0.323 -0.312 1 91.69 92 SER B CA 1
ATOM 2406 C C . SER B 1 92 ? -18.484 0.438 0.819 1 91.69 92 SER B C 1
ATOM 2408 O O . SER B 1 92 ? -17.656 1.355 0.831 1 91.69 92 SER B O 1
ATOM 2410 N N . PHE B 1 93 ? -18.625 -0.443 1.768 1 91.69 93 PHE B N 1
ATOM 2411 C CA . PHE B 1 93 ? -17.734 -0.491 2.912 1 91.69 93 PHE B CA 1
ATOM 2412 C C . PHE B 1 93 ? -16.297 -0.806 2.467 1 91.69 93 PHE B C 1
ATOM 2414 O O . PHE B 1 93 ? -16.094 -1.683 1.628 1 91.69 93 PHE B O 1
ATOM 2421 N N . ILE B 1 94 ? -15.312 -0.106 3.049 1 90.19 94 ILE B N 1
ATOM 2422 C CA . ILE B 1 94 ? -13.898 -0.322 2.762 1 90.19 94 ILE B CA 1
ATOM 2423 C C . ILE B 1 94 ? -13.195 -0.848 4.008 1 90.19 94 ILE B C 1
ATOM 2425 O O . ILE B 1 94 ? -12.352 -1.746 3.92 1 90.19 94 ILE B O 1
ATOM 2429 N N . GLY B 1 95 ? -13.43 -0.152 5.109 1 93.06 95 GLY B N 1
ATOM 2430 C CA . GLY B 1 95 ? -12.695 -0.46 6.32 1 93.06 95 GLY B CA 1
ATOM 2431 C C . GLY B 1 95 ? -13.023 0.467 7.477 1 93.06 95 GLY B C 1
ATOM 2432 O O . GLY B 1 95 ? -14.078 1.112 7.477 1 93.06 95 GLY B O 1
ATOM 2433 N N . THR B 1 96 ? -12.141 0.382 8.484 1 95.06 96 THR B N 1
ATOM 2434 C CA . THR B 1 96 ? -12.359 1.156 9.695 1 95.06 96 THR B CA 1
ATOM 2435 C C . THR B 1 96 ? -11.07 1.852 10.133 1 95.06 96 THR B C 1
ATOM 2437 O O . THR B 1 96 ? -9.977 1.456 9.734 1 95.06 96 THR B O 1
ATOM 2440 N N . LEU B 1 97 ? -11.242 2.934 10.883 1 95.69 97 LEU B N 1
ATOM 2441 C CA . LEU B 1 97 ? -10.148 3.623 11.562 1 95.69 97 LEU B CA 1
ATOM 2442 C C . LEU B 1 97 ? -10.508 3.906 13.016 1 95.69 97 LEU B C 1
ATOM 2444 O O . LEU B 1 97 ? -11.641 4.281 13.32 1 95.69 97 LEU B O 1
ATOM 2448 N N . HIS B 1 98 ? -9.57 3.807 13.844 1 95.06 98 HIS B N 1
ATOM 2449 C CA . HIS B 1 98 ? -9.703 4.18 15.25 1 95.06 98 HIS B CA 1
ATOM 2450 C C . HIS B 1 98 ? -8.336 4.32 15.914 1 95.06 98 HIS B C 1
ATOM 2452 O O . HIS B 1 98 ? -7.305 4.137 15.258 1 95.06 98 HIS B O 1
ATOM 2458 N N . LEU B 1 99 ? -8.367 4.613 17.172 1 93.75 99 LEU B N 1
ATOM 2459 C CA . LEU B 1 99 ? -7.148 4.957 17.906 1 93.75 99 LEU B CA 1
ATOM 2460 C C . LEU B 1 99 ? -6.141 3.814 17.844 1 93.75 99 LEU B C 1
ATOM 2462 O O . LEU B 1 99 ? -4.941 4.047 17.672 1 93.75 99 LEU B O 1
ATOM 2466 N N . LYS B 1 100 ? -6.547 2.584 17.953 1 93 100 LYS B N 1
ATOM 2467 C CA . LYS B 1 100 ? -5.664 1.42 17.984 1 93 100 LYS B CA 1
ATOM 2468 C C . LYS B 1 100 ? -5.207 1.034 16.578 1 93 100 LYS B C 1
ATOM 2470 O O . LYS B 1 100 ? -4.246 0.279 16.422 1 93 100 LYS B O 1
ATOM 2475 N N . SER B 1 101 ? -5.887 1.487 15.578 1 94.12 101 SER B N 1
ATOM 2476 C CA . SER B 1 101 ? -5.559 1.26 14.18 1 94.12 101 SER B CA 1
ATOM 2477 C C . SER B 1 101 ? -5.852 2.498 13.336 1 94.12 101 SER B C 1
ATOM 2479 O O . SER B 1 101 ? -6.828 2.531 12.586 1 94.12 101 SER B O 1
ATOM 2481 N N . PRO B 1 102 ? -4.949 3.49 13.422 1 96.5 102 PRO B N 1
ATOM 2482 C CA . PRO B 1 102 ? -5.258 4.801 12.836 1 96.5 102 PRO B CA 1
ATOM 2483 C C . PRO B 1 102 ? -4.945 4.871 11.344 1 96.5 102 PRO B C 1
ATOM 2485 O O . PRO B 1 102 ? -5.301 5.848 10.68 1 96.5 102 PRO B O 1
ATOM 2488 N N . THR B 1 103 ? -4.262 3.865 10.773 1 96.12 103 THR B N 1
ATOM 2489 C CA . THR B 1 103 ? -3.863 3.881 9.367 1 96.12 103 THR B CA 1
ATOM 2490 C C . THR B 1 103 ? -4.273 2.586 8.672 1 96.12 103 THR B C 1
ATOM 2492 O O . THR B 1 103 ? -4.109 1.499 9.234 1 96.12 103 THR B O 1
ATOM 2495 N N . GLN B 1 104 ? -4.852 2.746 7.492 1 93.31 104 GLN B N 1
ATOM 2496 C CA . GLN B 1 104 ? -5.129 1.629 6.598 1 93.31 104 GLN B CA 1
ATOM 2497 C C . GLN B 1 104 ? -4.492 1.848 5.227 1 93.31 104 GLN B C 1
ATOM 2499 O O . GLN B 1 104 ? -4.352 2.986 4.777 1 93.31 104 GLN B O 1
ATOM 2504 N N . MET B 1 105 ? -4.051 0.766 4.648 1 91.38 105 MET B N 1
ATOM 2505 C CA . MET B 1 105 ? -3.592 0.729 3.264 1 91.38 105 MET B CA 1
ATOM 2506 C C . MET B 1 105 ? -4.184 -0.466 2.525 1 91.38 105 MET B C 1
ATOM 2508 O O . MET B 1 105 ? -4.273 -1.562 3.082 1 91.38 105 MET B O 1
ATOM 2512 N N . MET B 1 106 ? -4.602 -0.206 1.302 1 85.38 106 MET B N 1
ATOM 2513 C CA . MET B 1 106 ? -5.266 -1.302 0.602 1 85.38 106 MET B CA 1
ATOM 2514 C C . MET B 1 106 ? -5.27 -1.062 -0.904 1 85.38 106 MET B C 1
ATOM 2516 O O . MET B 1 106 ? -5.043 0.06 -1.359 1 85.38 106 MET B O 1
ATOM 2520 N N . GLU B 1 107 ? -5.477 -2.141 -1.573 1 84.06 107 GLU B N 1
ATOM 2521 C CA . GLU B 1 107 ? -5.84 -2.006 -2.98 1 84.06 107 GLU B CA 1
ATOM 2522 C C . GLU B 1 107 ? -7.176 -1.283 -3.137 1 84.06 107 GLU B C 1
ATOM 2524 O O . GLU B 1 107 ? -8.102 -1.5 -2.352 1 84.06 107 GLU B O 1
ATOM 2529 N N . SER B 1 108 ? -7.137 -0.513 -4.152 1 87.62 108 SER B N 1
ATOM 2530 C CA . SER B 1 108 ? -8.375 0.219 -4.398 1 87.62 108 SER B CA 1
ATOM 2531 C C . SER B 1 108 ? -9.508 -0.725 -4.797 1 87.62 108 SER B C 1
ATOM 2533 O O . SER B 1 108 ? -9.445 -1.37 -5.844 1 87.62 108 SER B O 1
ATOM 2535 N N . PRO B 1 109 ? -10.562 -0.82 -3.973 1 84.44 109 PRO B N 1
ATOM 2536 C CA . PRO B 1 109 ? -11.617 -1.799 -4.23 1 84.44 109 PRO B CA 1
ATOM 2537 C C . PRO B 1 109 ? -12.391 -1.509 -5.52 1 84.44 109 PRO B C 1
ATOM 2539 O O . PRO B 1 109 ? -13.047 -2.4 -6.066 1 84.44 109 PRO B O 1
ATOM 2542 N N . TRP B 1 110 ? -12.32 -0.329 -6.004 1 88.69 110 TRP B N 1
ATOM 2543 C CA . TRP B 1 110 ? -13.086 0.044 -7.188 1 88.69 110 TRP B CA 1
ATOM 2544 C C . TRP B 1 110 ? -12.398 -0.437 -8.461 1 88.69 110 TRP B C 1
ATOM 2546 O O . TRP B 1 110 ? -12.945 -0.321 -9.555 1 88.69 110 TRP B O 1
ATOM 2556 N N . MET B 1 111 ? -11.211 -0.988 -8.32 1 82.25 111 MET B N 1
ATOM 2557 C CA . MET B 1 111 ? -10.453 -1.408 -9.5 1 82.25 111 MET B CA 1
ATOM 2558 C C . MET B 1 111 ? -11.117 -2.604 -10.172 1 82.25 111 MET B C 1
ATOM 2560 O O . MET B 1 111 ? -10.82 -2.912 -11.328 1 82.25 111 MET B O 1
ATOM 2564 N N . VAL B 1 112 ? -11.969 -3.289 -9.438 1 74.56 112 VAL B N 1
ATOM 2565 C CA . VAL B 1 112 ? -12.648 -4.469 -9.961 1 74.56 112 VAL B CA 1
ATOM 2566 C C . VAL B 1 112 ? -13.648 -4.055 -11.039 1 74.56 112 VAL B C 1
ATOM 2568 O O . VAL B 1 112 ? -14.078 -4.883 -11.844 1 74.56 112 VAL B O 1
ATOM 2571 N N . PHE B 1 113 ? -13.984 -2.809 -11.039 1 81.31 113 PHE B N 1
ATOM 2572 C CA . PHE B 1 113 ? -14.992 -2.336 -11.984 1 81.31 113 PHE B CA 1
ATOM 2573 C C . PHE B 1 113 ? -14.359 -2.047 -13.344 1 81.31 113 PHE B C 1
ATOM 2575 O O . PHE B 1 113 ? -13.367 -1.317 -13.43 1 81.31 113 PHE B O 1
ATOM 2582 N N . LYS B 1 114 ? -14.867 -2.527 -14.391 1 78.88 114 LYS B N 1
ATOM 2583 C CA . LYS B 1 114 ? -14.32 -2.422 -15.75 1 78.88 114 LYS B CA 1
ATOM 2584 C C . LYS B 1 114 ? -14.312 -0.972 -16.219 1 78.88 114 LYS B C 1
ATOM 2586 O O . LYS B 1 114 ? -13.375 -0.541 -16.891 1 78.88 114 LYS B O 1
ATOM 2591 N N . LYS B 1 115 ? -15.297 -0.235 -15.867 1 89.5 115 LYS B N 1
ATOM 2592 C CA . LYS B 1 115 ? -15.438 1.127 -16.375 1 89.5 115 LYS B CA 1
ATOM 2593 C C . LYS B 1 115 ? -14.688 2.123 -15.492 1 89.5 115 LYS B C 1
ATOM 2595 O O . LYS B 1 115 ? -14.859 3.336 -15.633 1 89.5 115 LYS B O 1
ATOM 2600 N N . ILE B 1 116 ? -13.836 1.663 -14.648 1 89 116 ILE B N 1
ATOM 2601 C CA . ILE B 1 116 ? -13.156 2.521 -13.688 1 89 116 ILE B CA 1
ATOM 2602 C C . ILE B 1 116 ? -12.148 3.414 -14.422 1 89 116 ILE B C 1
ATOM 2604 O O . ILE B 1 116 ? -11.867 4.527 -13.977 1 89 116 ILE B O 1
ATOM 2608 N N . THR B 1 117 ? -11.617 3.008 -15.562 1 90.56 117 THR B N 1
ATOM 2609 C CA . THR B 1 117 ? -10.578 3.727 -16.297 1 90.56 117 THR B CA 1
ATOM 2610 C C . THR B 1 117 ? -11.102 5.066 -16.797 1 90.56 117 THR B C 1
ATOM 2612 O O . THR B 1 117 ? -10.328 6.004 -17 1 90.56 117 THR B O 1
ATOM 2615 N N . VAL B 1 118 ? -12.422 5.176 -17.016 1 94.38 118 VAL B N 1
ATOM 2616 C CA . VAL B 1 118 ? -12.984 6.418 -17.516 1 94.38 118 VAL B CA 1
ATOM 2617 C C . VAL B 1 118 ? -13.727 7.148 -16.406 1 94.38 118 VAL B C 1
ATOM 2619 O O . VAL B 1 118 ? -14.32 8.203 -16.625 1 94.38 118 VAL B O 1
ATOM 2622 N N . CYS B 1 119 ? -13.82 6.637 -15.266 1 95.25 119 CYS B N 1
ATOM 2623 C CA . CYS B 1 119 ? -14.477 7.258 -14.125 1 95.25 119 CYS B CA 1
ATOM 2624 C C . CYS B 1 119 ? -13.703 8.492 -13.656 1 95.25 119 CYS B C 1
ATOM 2626 O O . CYS B 1 119 ? -12.508 8.414 -13.375 1 95.25 119 CYS B O 1
ATOM 2628 N N . PRO B 1 120 ? -14.352 9.625 -13.594 1 96.81 120 PRO B N 1
ATOM 2629 C CA . PRO B 1 120 ? -13.617 10.852 -13.297 1 96.81 120 PRO B CA 1
ATOM 2630 C C . PRO B 1 120 ? -13.289 11 -11.812 1 96.81 120 PRO B C 1
ATOM 2632 O O . PRO B 1 120 ? -12.328 11.695 -11.453 1 96.81 120 PRO B O 1
ATOM 2635 N N . MET B 1 121 ? -14.141 10.398 -10.977 1 97.75 121 MET B N 1
ATOM 2636 C CA . MET B 1 121 ? -14 10.664 -9.555 1 97.75 121 MET B CA 1
ATOM 2637 C C . MET B 1 121 ? -14.523 9.5 -8.719 1 97.75 121 MET B C 1
ATOM 2639 O O . MET B 1 121 ? -15.555 8.914 -9.047 1 97.75 121 MET B O 1
ATOM 2643 N N . CYS B 1 122 ? -13.844 9.125 -7.758 1 97.88 122 CYS B N 1
ATOM 2644 C CA . CYS B 1 122 ? -14.312 8.289 -6.66 1 97.88 122 CYS B CA 1
ATOM 2645 C C . CYS B 1 122 ? -14.406 9.094 -5.367 1 97.88 122 CYS B C 1
ATOM 2647 O O . CYS B 1 122 ? -13.562 9.945 -5.102 1 97.88 122 CYS B O 1
ATOM 2649 N N . LYS B 1 123 ? -15.43 8.828 -4.578 1 98 123 LYS B N 1
ATOM 2650 C CA . LYS B 1 123 ? -15.57 9.516 -3.297 1 98 123 LYS B CA 1
ATOM 2651 C C . LYS B 1 123 ? -15.336 8.555 -2.133 1 98 123 LYS B C 1
ATOM 2653 O O . LYS B 1 123 ? -15.859 7.438 -2.123 1 98 123 LYS B O 1
ATOM 2658 N N . ILE B 1 124 ? -14.516 8.984 -1.22 1 97.69 124 ILE B N 1
ATOM 2659 C CA . ILE B 1 124 ? -14.32 8.297 0.05 1 97.69 124 ILE B CA 1
ATOM 2660 C C . ILE B 1 124 ? -15.211 8.922 1.122 1 97.69 124 ILE B C 1
ATOM 2662 O O . ILE B 1 124 ? -15.109 10.117 1.4 1 97.69 124 ILE B O 1
ATOM 2666 N N . GLY B 1 125 ? -16.094 8.164 1.634 1 97.44 125 GLY B N 1
ATOM 2667 C CA . GLY B 1 125 ? -16.922 8.609 2.738 1 97.44 125 GLY B CA 1
ATOM 2668 C C . GLY B 1 125 ? -16.438 8.109 4.09 1 97.44 125 GLY B C 1
ATOM 2669 O O . GLY B 1 125 ? -16.094 6.938 4.238 1 97.44 125 GLY B O 1
ATOM 2670 N N . ILE B 1 126 ? -16.406 8.961 5.031 1 97.06 126 ILE B N 1
ATOM 2671 C CA . ILE B 1 126 ? -15.945 8.641 6.379 1 97.06 126 ILE B CA 1
ATOM 2672 C C . ILE B 1 126 ? -17.016 9.016 7.395 1 97.06 126 ILE B C 1
ATOM 2674 O O . ILE B 1 126 ? -17.547 10.133 7.379 1 97.06 126 ILE B O 1
ATOM 2678 N N . GLU B 1 127 ? -17.344 8.086 8.242 1 95.75 127 GLU B N 1
ATOM 2679 C CA . GLU B 1 127 ? -18.406 8.32 9.227 1 95.75 127 GLU B CA 1
ATOM 2680 C C . GLU B 1 127 ? -17.922 7.996 10.641 1 95.75 127 GLU B C 1
ATOM 2682 O O . GLU B 1 127 ? -17.344 6.934 10.875 1 95.75 127 GLU B O 1
ATOM 2687 N N . LEU B 1 128 ? -18.188 8.906 11.539 1 96 128 LEU B N 1
ATOM 2688 C CA . LEU B 1 128 ? -17.891 8.711 12.953 1 96 128 LEU B CA 1
ATOM 2689 C C . LEU B 1 128 ? -18.953 7.844 13.617 1 96 128 LEU B C 1
ATOM 2691 O O . LEU B 1 128 ? -20.156 8.094 13.453 1 96 128 LEU B O 1
ATOM 2695 N N . LYS B 1 129 ? -18.578 6.777 14.297 1 96.31 129 LYS B N 1
ATOM 2696 C CA . LYS B 1 129 ? -19.469 5.863 14.992 1 96.31 129 LYS B CA 1
ATOM 2697 C C . LYS B 1 129 ? -18.906 5.469 16.359 1 96.31 129 LYS B C 1
ATOM 2699 O O . LYS B 1 129 ? -17.75 5.738 16.656 1 96.31 129 LYS B O 1
ATOM 2704 N N . ASP B 1 130 ? -19.766 4.945 17.172 1 97 130 ASP B N 1
ATOM 2705 C CA . ASP B 1 130 ? -19.312 4.355 18.438 1 97 130 ASP B CA 1
ATOM 2706 C C . ASP B 1 130 ? -18.344 3.211 18.172 1 97 130 ASP B C 1
ATOM 2708 O O . ASP B 1 130 ? -18.547 2.406 17.266 1 97 130 ASP B O 1
ATOM 2712 N N . ILE B 1 131 ? -17.344 3.074 19.094 1 96.44 131 ILE B N 1
ATOM 2713 C CA . ILE B 1 131 ? -16.25 2.127 18.891 1 96.44 131 ILE B CA 1
ATOM 2714 C C . ILE B 1 131 ? -16.797 0.701 18.891 1 96.44 131 ILE B C 1
ATOM 2716 O O . ILE B 1 131 ? -16.281 -0.166 18.188 1 96.44 131 ILE B O 1
ATOM 2720 N N . THR B 1 132 ? -17.828 0.448 19.641 1 95.81 132 THR B N 1
ATOM 2721 C CA . THR B 1 132 ? -18.406 -0.889 19.719 1 95.81 132 THR B CA 1
ATOM 2722 C C . THR B 1 132 ? -18.953 -1.306 18.359 1 95.81 132 THR B C 1
ATOM 2724 O O . THR B 1 132 ? -18.781 -2.451 17.938 1 95.81 132 THR B O 1
ATOM 2727 N N . PHE B 1 133 ? -19.594 -0.392 17.719 1 94.62 133 PHE B N 1
ATOM 2728 C CA . PHE B 1 133 ? -20.125 -0.661 16.391 1 94.62 133 PHE B CA 1
ATOM 2729 C C . PHE B 1 133 ? -19 -0.89 15.383 1 94.62 133 PHE B C 1
ATOM 2731 O O . PHE B 1 133 ? -19.031 -1.837 14.602 1 94.62 133 PHE B O 1
ATOM 2738 N N . VAL B 1 134 ? -17.984 -0.066 15.414 1 95.25 134 VAL B N 1
ATOM 2739 C CA . VAL B 1 134 ? -16.844 -0.124 14.516 1 95.25 134 VAL B CA 1
ATOM 2740 C C . VAL B 1 134 ? -16.141 -1.473 14.664 1 95.25 134 VAL B C 1
ATOM 2742 O O . VAL B 1 134 ? -15.844 -2.137 13.664 1 95.25 134 VAL B O 1
ATOM 2745 N N . GLN B 1 135 ? -15.938 -1.877 15.867 1 91.5 135 GLN B N 1
ATOM 2746 C CA . GLN B 1 135 ? -15.242 -3.127 16.141 1 91.5 135 GLN B CA 1
ATOM 2747 C C . GLN B 1 135 ? -16.078 -4.332 15.727 1 91.5 135 GLN B C 1
ATOM 2749 O O . GLN B 1 135 ? -15.531 -5.348 15.289 1 91.5 135 GLN B O 1
ATOM 2754 N N . SER B 1 136 ? -17.391 -4.234 15.836 1 90.56 136 SER B N 1
ATOM 2755 C CA . SER B 1 136 ? -18.266 -5.32 15.406 1 90.56 136 SER B CA 1
ATOM 2756 C C . SER B 1 136 ? -18.156 -5.547 13.898 1 90.56 136 SER B C 1
ATOM 2758 O O . SER B 1 136 ? -18.25 -6.684 13.43 1 90.56 136 SER B O 1
ATOM 2760 N N . LEU B 1 137 ? -17.984 -4.469 13.172 1 87.75 137 LEU B N 1
ATOM 2761 C CA . LEU B 1 137 ? -17.828 -4.574 11.719 1 87.75 137 LEU B CA 1
ATOM 2762 C C . LEU B 1 137 ? -16.5 -5.242 11.375 1 87.75 137 LEU B C 1
ATOM 2764 O O . LEU B 1 137 ? -16.406 -5.988 10.391 1 87.75 137 LEU B O 1
ATOM 2768 N N . GLU B 1 138 ? -15.422 -4.973 12.125 1 85.25 138 GLU B N 1
ATOM 2769 C CA . GLU B 1 138 ? -14.117 -5.578 11.906 1 85.25 138 GLU B CA 1
ATOM 2770 C C . GLU B 1 138 ? -14.18 -7.098 12.047 1 85.25 138 GLU B C 1
ATOM 2772 O O . GLU B 1 138 ? -13.57 -7.828 11.258 1 85.25 138 GLU B O 1
ATOM 2777 N N . VAL B 1 139 ? -14.883 -7.461 13.039 1 76.19 139 VAL B N 1
ATOM 2778 C CA . VAL B 1 139 ? -15.008 -8.891 13.312 1 76.19 139 VAL B CA 1
ATOM 2779 C C . VAL B 1 139 ? -15.773 -9.57 12.18 1 76.19 139 VAL B C 1
ATOM 2781 O O . VAL B 1 139 ? -15.391 -10.641 11.719 1 76.19 139 VAL B O 1
ATOM 2784 N N . LYS B 1 140 ? -16.797 -8.992 11.727 1 71.38 140 LYS B N 1
ATOM 2785 C CA . LYS B 1 140 ? -17.609 -9.547 10.648 1 71.38 140 LYS B CA 1
ATOM 2786 C C . LYS B 1 140 ? -16.797 -9.672 9.359 1 71.38 140 LYS B C 1
ATOM 2788 O O . LYS B 1 140 ? -16.906 -10.672 8.641 1 71.38 140 LYS B O 1
ATOM 2793 N N . GLU B 1 141 ? -16.047 -8.633 9.039 1 68.38 141 GLU B N 1
ATOM 2794 C CA . GLU B 1 141 ? -15.219 -8.617 7.84 1 68.38 141 GLU B CA 1
ATOM 2795 C C . GLU B 1 141 ? -14.141 -9.695 7.906 1 68.38 141 GLU B C 1
ATOM 2797 O O . GLU B 1 141 ? -13.828 -10.336 6.895 1 68.38 141 GLU B O 1
ATOM 2802 N N . GLU B 1 142 ? -13.516 -9.711 9.047 1 60.62 142 GLU B N 1
ATOM 2803 C CA . GLU B 1 142 ? -12.508 -10.75 9.234 1 60.62 142 GLU B CA 1
ATOM 2804 C C . GLU B 1 142 ? -13.094 -12.141 9.008 1 60.62 142 GLU B C 1
ATOM 2806 O O . GLU B 1 142 ? -12.438 -13.016 8.438 1 60.62 142 GLU B O 1
ATOM 2811 N N . THR B 1 143 ? -14.266 -12.211 9.547 1 49.47 143 THR B N 1
ATOM 2812 C CA . THR B 1 143 ? -14.938 -13.492 9.383 1 49.47 143 THR B CA 1
ATOM 2813 C C . THR B 1 143 ? -15.32 -13.727 7.926 1 49.47 143 THR B C 1
ATOM 2815 O O . THR B 1 143 ? -15.227 -14.852 7.426 1 49.47 143 THR B O 1
ATOM 2818 N N . GLU B 1 144 ? -15.867 -12.695 7.383 1 49.06 144 GLU B N 1
ATOM 2819 C CA . GLU B 1 144 ? -16.312 -12.844 6 1 49.06 144 GLU B CA 1
ATOM 2820 C C . GLU B 1 144 ? -15.125 -12.758 5.035 1 49.06 144 GLU B C 1
ATOM 2822 O O . GLU B 1 144 ? -15.094 -13.461 4.023 1 49.06 144 GLU B O 1
ATOM 2827 N N . HIS B 1 145 ? -14.469 -11.586 5.07 1 47.88 145 HIS B N 1
ATOM 2828 C CA . HIS B 1 145 ? -13.406 -11.273 4.121 1 47.88 145 HIS B CA 1
ATOM 2829 C C . HIS B 1 145 ? -12.039 -11.273 4.801 1 47.88 145 HIS B C 1
ATOM 2831 O O . HIS B 1 145 ? -11.812 -10.531 5.758 1 47.88 145 HIS B O 1
ATOM 2837 N N . SER B 1 146 ? -11.5 -12.422 5.012 1 39.91 146 SER B N 1
ATOM 2838 C CA . SER B 1 146 ? -10.125 -12.367 5.492 1 39.91 146 SER B CA 1
ATOM 2839 C C . SER B 1 146 ? -9.414 -11.109 4.996 1 39.91 146 SER B C 1
ATOM 2841 O O . SER B 1 146 ? -9.477 -10.781 3.809 1 39.91 146 SER B O 1
ATOM 2843 N N . LYS B 1 147 ? -9.312 -10.062 5.746 1 39.44 147 LYS B N 1
ATOM 2844 C CA . LYS B 1 147 ? -8.992 -8.633 5.75 1 39.44 147 LYS B CA 1
ATOM 2845 C C . LYS B 1 147 ? -7.91 -8.312 4.719 1 39.44 147 LYS B C 1
ATOM 2847 O O . LYS B 1 147 ? -7.598 -7.145 4.488 1 39.44 147 LYS B O 1
ATOM 2852 N N . ASN B 1 148 ? -6.836 -9.055 4.609 1 39.94 148 ASN B N 1
ATOM 2853 C CA . ASN B 1 148 ? -5.719 -8.305 4.055 1 39.94 148 ASN B CA 1
ATOM 2854 C C . ASN B 1 148 ? -5.965 -7.93 2.594 1 39.94 148 ASN B C 1
ATOM 2856 O O . ASN B 1 148 ? -5.656 -8.711 1.689 1 39.94 148 ASN B O 1
ATOM 2860 N N . LYS B 1 149 ? -7.094 -7.27 2.254 1 41.62 149 LYS B N 1
ATOM 2861 C CA . LYS B 1 149 ? -7.617 -6.816 0.971 1 41.62 149 LYS B CA 1
ATOM 2862 C C . LYS B 1 149 ? -6.496 -6.359 0.045 1 41.62 149 LYS B C 1
ATOM 2864 O O . LYS B 1 149 ? -6.602 -6.48 -1.178 1 41.62 149 LYS B O 1
ATOM 2869 N N . PHE B 1 150 ? -5.586 -5.582 0.593 1 39.78 150 PHE B N 1
ATOM 2870 C CA . PHE B 1 150 ? -4.488 -5.156 -0.269 1 39.78 150 PHE B CA 1
ATOM 2871 C C . PHE B 1 150 ? -3.971 -6.324 -1.1 1 39.78 150 PHE B C 1
ATOM 2873 O O . PHE B 1 150 ? -3.711 -6.176 -2.295 1 39.78 150 PHE B O 1
ATOM 2880 N N . ILE B 1 151 ? -4.02 -7.559 -0.466 1 42.12 151 ILE B N 1
ATOM 2881 C CA . ILE B 1 151 ? -3.32 -8.727 -0.994 1 42.12 151 ILE B CA 1
ATOM 2882 C C . ILE B 1 151 ? -4.164 -9.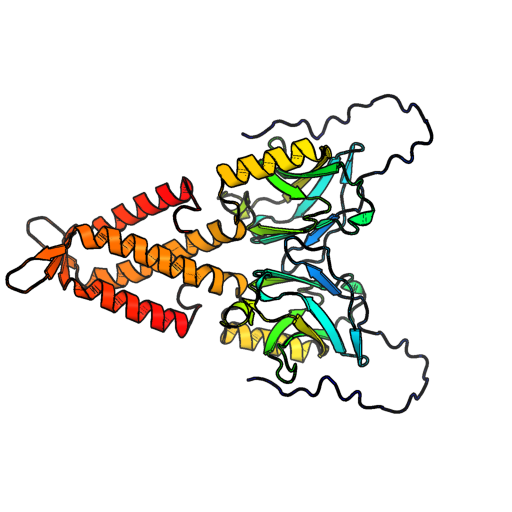383 -2.088 1 42.12 151 ILE B C 1
ATOM 2884 O O . ILE B 1 151 ? -3.625 -10 -3.008 1 42.12 151 ILE B O 1
ATOM 2888 N N . ALA B 1 152 ? -5.395 -9.109 -2.074 1 39.47 152 ALA B N 1
ATOM 2889 C CA . ALA B 1 152 ? -6.254 -9.977 -2.871 1 39.47 152 ALA B CA 1
ATOM 2890 C C . ALA B 1 152 ? -6.125 -9.664 -4.359 1 39.47 152 ALA B C 1
ATOM 2892 O O . ALA B 1 152 ? -6.035 -10.578 -5.188 1 39.47 152 ALA B O 1
ATOM 2893 N N . THR B 1 153 ? -6.297 -8.422 -4.766 1 42.09 153 THR B N 1
ATOM 2894 C CA . THR B 1 153 ? -6.406 -8.133 -6.191 1 42.09 153 THR B CA 1
ATOM 2895 C C . THR B 1 153 ? -5.055 -8.273 -6.879 1 42.09 153 THR B C 1
ATOM 2897 O O . THR B 1 153 ? -4.961 -8.859 -7.961 1 42.09 153 THR B O 1
ATOM 2900 N N . ILE B 1 154 ? -3.982 -7.586 -6.363 1 44.94 154 ILE B N 1
ATOM 2901 C CA . ILE B 1 154 ? -2.664 -7.762 -6.965 1 44.94 154 ILE B CA 1
ATOM 2902 C C . ILE B 1 154 ? -2.4 -9.242 -7.203 1 44.94 154 ILE B C 1
ATOM 2904 O O . ILE B 1 154 ? -1.828 -9.625 -8.227 1 44.94 154 ILE B O 1
ATOM 2908 N N . ASN B 1 155 ? -3.281 -9.984 -6.438 1 50.59 155 ASN B N 1
ATOM 2909 C CA . ASN B 1 155 ? -3.104 -11.43 -6.359 1 50.59 155 ASN B CA 1
ATOM 2910 C C . ASN B 1 155 ? -3.789 -12.141 -7.523 1 50.59 155 ASN B C 1
ATOM 2912 O O . ASN B 1 155 ? -3.254 -13.109 -8.062 1 50.59 155 ASN B O 1
ATOM 2916 N N . GLU B 1 156 ? -4.812 -11.445 -8.055 1 52.69 156 GLU B N 1
ATOM 2917 C CA . GLU B 1 156 ? -5.527 -12.234 -9.055 1 52.69 156 GLU B CA 1
ATOM 2918 C C . GLU B 1 156 ? -4.754 -12.297 -10.367 1 52.69 156 GLU B C 1
ATOM 2920 O O . GLU B 1 156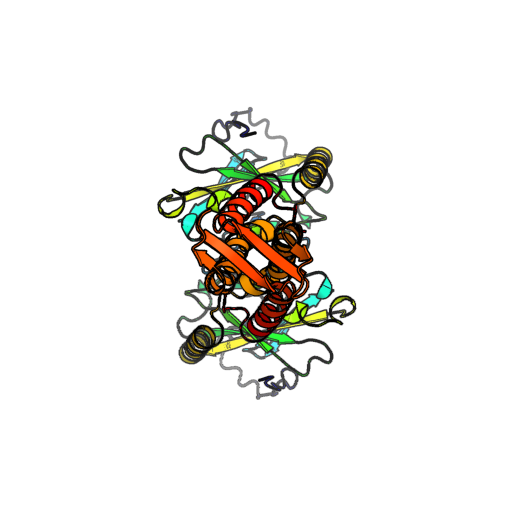 ? -4.566 -13.367 -10.938 1 52.69 156 GLU B O 1
ATOM 2925 N N . GLU B 1 157 ? -4.449 -11.039 -10.852 1 55.09 157 GLU B N 1
ATOM 2926 C CA . GLU B 1 157 ? -3.715 -11.031 -12.117 1 55.09 157 GLU B CA 1
ATOM 2927 C C . GLU B 1 157 ? -2.406 -11.805 -12 1 55.09 157 GLU B C 1
ATOM 2929 O O . GLU B 1 157 ? -2.031 -12.539 -12.914 1 55.09 157 GLU B O 1
ATOM 2934 N N . PHE B 1 158 ? -1.818 -11.617 -10.914 1 59 158 PHE B N 1
ATOM 2935 C CA . PHE B 1 158 ? -0.576 -12.336 -10.656 1 59 158 PHE B CA 1
ATOM 2936 C C . PHE B 1 158 ? -0.831 -13.836 -10.547 1 59 158 PHE B C 1
ATOM 2938 O O . PHE B 1 158 ? -0.079 -14.641 -11.102 1 59 158 PHE B O 1
ATOM 2945 N N . ALA B 1 159 ? -1.927 -14.039 -9.922 1 63.44 159 ALA B N 1
ATOM 2946 C CA . ALA B 1 159 ? -2.291 -15.453 -9.789 1 63.44 159 ALA B CA 1
ATOM 2947 C C . ALA B 1 159 ? -2.518 -16.094 -11.148 1 63.44 159 ALA B C 1
ATOM 2949 O O . ALA B 1 159 ? -2.066 -17.219 -11.398 1 63.44 159 ALA B O 1
ATOM 2950 N N . LEU B 1 160 ? -3.129 -15.375 -12.016 1 64.81 160 LEU B N 1
ATOM 2951 C CA . LEU B 1 160 ? -3.422 -15.883 -13.352 1 64.81 160 LEU B CA 1
ATOM 2952 C C . LEU B 1 160 ? -2.146 -16.016 -14.18 1 64.81 160 LEU B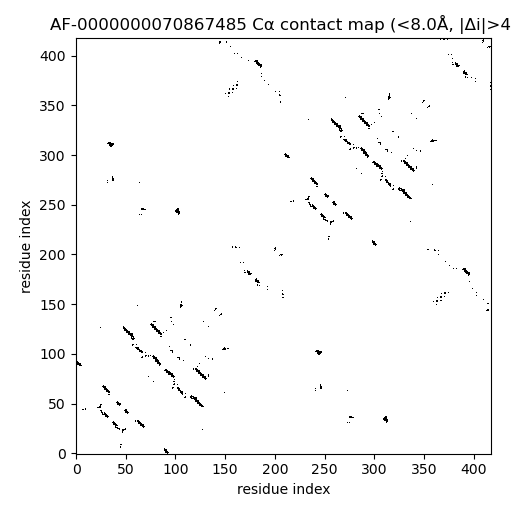 C 1
ATOM 2954 O O . LEU B 1 160 ? -1.991 -16.953 -14.945 1 64.81 160 LEU B O 1
ATOM 2958 N N . LYS B 1 161 ? -1.246 -15.109 -13.969 1 71.69 161 LYS B N 1
ATOM 2959 C CA . LYS B 1 161 ? 0.024 -15.164 -14.688 1 71.69 161 LYS B CA 1
ATOM 2960 C C . LYS B 1 161 ? 0.876 -16.328 -14.211 1 71.69 161 LYS B C 1
ATOM 2962 O O . LYS B 1 161 ? 1.511 -17.016 -15.016 1 71.69 161 LYS B O 1
ATOM 2967 N N . VAL B 1 162 ? 0.878 -16.469 -12.969 1 73.56 162 VAL B N 1
ATOM 2968 C CA . VAL B 1 162 ? 1.598 -17.609 -12.406 1 73.56 162 VAL B CA 1
ATOM 2969 C C . VAL B 1 162 ? 1.001 -18.906 -12.938 1 73.56 162 VAL B C 1
ATOM 2971 O O . VAL B 1 162 ? 1.732 -19.812 -13.367 1 73.56 162 VAL B O 1
ATOM 2974 N N . ALA B 1 163 ? -0.333 -18.953 -12.852 1 71.94 163 ALA B N 1
ATOM 2975 C CA . ALA B 1 163 ? -1.032 -20.141 -13.359 1 71.94 163 ALA B CA 1
ATOM 2976 C C . ALA B 1 163 ? -0.707 -20.375 -14.828 1 71.94 163 ALA B C 1
ATOM 2978 O O . ALA B 1 163 ? -0.477 -21.516 -15.234 1 71.94 163 ALA B O 1
ATOM 2979 N N . LYS B 1 164 ? -0.719 -19.359 -15.547 1 76.56 164 LYS B N 1
ATOM 2980 C CA . LYS B 1 164 ? -0.411 -19.453 -16.969 1 76.56 164 LYS B CA 1
ATOM 2981 C C . LYS B 1 164 ? 1.025 -19.922 -17.188 1 76.56 164 LYS B C 1
ATOM 2983 O O . LYS B 1 164 ? 1.293 -20.719 -18.094 1 76.56 164 LYS B O 1
ATOM 2988 N N . ASP B 1 165 ? 2 -19.375 -16.453 1 80.31 165 ASP B N 1
ATOM 2989 C CA . ASP B 1 165 ? 3.393 -19.812 -16.516 1 80.31 165 ASP B CA 1
ATOM 2990 C C . ASP B 1 165 ? 3.521 -21.312 -16.219 1 80.31 165 ASP B C 1
ATOM 2992 O O . ASP B 1 165 ? 4.211 -22.031 -16.938 1 80.31 165 ASP B O 1
ATOM 2996 N N . LEU B 1 166 ? 2.912 -21.719 -15.25 1 80.12 166 LEU B N 1
ATOM 2997 C CA . LEU B 1 166 ? 2.91 -23.125 -14.875 1 80.12 166 LEU B CA 1
ATOM 2998 C C . LEU B 1 166 ? 2.246 -23.969 -15.961 1 80.12 166 LEU B C 1
ATOM 3000 O O . LEU B 1 166 ? 2.754 -25.031 -16.312 1 80.12 166 LEU B O 1
ATOM 3004 N N . TYR B 1 167 ? 1.161 -23.5 -16.453 1 77.12 167 TYR B N 1
ATOM 3005 C CA . TYR B 1 167 ? 0.466 -24.188 -17.547 1 77.12 167 TYR B CA 1
ATOM 3006 C C . TYR B 1 167 ? 1.388 -24.375 -18.75 1 77.12 167 TYR B C 1
ATOM 3008 O O . TYR B 1 167 ? 1.466 -25.469 -19.312 1 77.12 167 TYR B O 1
ATOM 3016 N N . ASN B 1 168 ? 2.043 -23.359 -19.062 1 82.25 168 ASN B N 1
ATOM 3017 C CA . ASN B 1 168 ? 2.963 -23.422 -20.203 1 82.25 168 ASN B CA 1
ATOM 3018 C C . ASN B 1 168 ? 4.086 -24.438 -19.953 1 82.25 168 ASN B C 1
ATOM 3020 O O . ASN B 1 168 ? 4.48 -25.156 -20.859 1 82.25 168 ASN B O 1
ATOM 3024 N N . TYR B 1 169 ? 4.562 -24.469 -18.812 1 87.38 169 TYR B N 1
ATOM 3025 C CA . TYR B 1 169 ? 5.609 -25.406 -18.422 1 87.38 169 TYR B CA 1
ATOM 3026 C C . TYR B 1 169 ? 5.113 -26.844 -18.516 1 87.38 169 TYR B C 1
ATOM 3028 O O . TYR B 1 169 ? 5.766 -27.688 -19.141 1 87.38 169 TYR B O 1
ATOM 3036 N N . LEU B 1 170 ? 3.936 -27.078 -18 1 84.56 170 LEU B N 1
ATOM 3037 C CA . LEU B 1 170 ? 3.402 -28.438 -17.969 1 84.56 170 LEU B CA 1
ATOM 3038 C C . LEU B 1 170 ? 2.941 -28.859 -19.359 1 84.56 170 LEU B C 1
ATOM 3040 O O . LEU B 1 170 ? 2.979 -30.047 -19.688 1 84.56 170 LEU B O 1
ATOM 3044 N N . SER B 1 171 ? 2.525 -27.875 -20.141 1 82.94 171 SER B N 1
ATOM 3045 C CA . SER B 1 171 ? 2.08 -28.156 -21.5 1 82.94 171 SER B CA 1
ATOM 3046 C C . SER B 1 171 ? 3.195 -28.797 -22.328 1 82.94 171 SER B C 1
ATOM 3048 O O . SER B 1 171 ? 2.932 -29.516 -23.297 1 82.94 171 SER B O 1
ATOM 3050 N N . SER B 1 172 ? 4.406 -28.531 -21.969 1 87.31 172 SER B N 1
ATOM 3051 C CA . SER B 1 172 ? 5.547 -29.094 -22.672 1 87.31 172 SER B CA 1
ATOM 3052 C C . SER B 1 172 ? 5.633 -30.609 -22.469 1 87.31 172 SER B C 1
ATOM 3054 O O . SER B 1 172 ? 6.309 -31.297 -23.234 1 87.31 172 SER B O 1
ATOM 3056 N N . TYR B 1 173 ? 4.922 -31.125 -21.531 1 88.19 173 TYR B N 1
ATOM 3057 C CA . TYR B 1 173 ? 4.922 -32.562 -21.234 1 88.19 173 TYR B CA 1
ATOM 3058 C C . TYR B 1 173 ? 3.711 -33.25 -21.844 1 88.19 173 TYR B C 1
ATOM 3060 O O . TYR B 1 173 ? 3.482 -34.438 -21.625 1 88.19 173 TYR B O 1
ATOM 3068 N N . VAL B 1 174 ? 2.91 -32.531 -22.547 1 86.5 174 VAL B N 1
ATOM 3069 C CA . VAL B 1 174 ? 1.72 -33.125 -23.172 1 86.5 174 VAL B CA 1
ATOM 3070 C C . VAL B 1 174 ? 2.119 -33.938 -24.391 1 86.5 174 VAL B C 1
ATOM 3072 O O . VAL B 1 174 ? 2.934 -33.5 -25.203 1 86.5 174 VAL B O 1
ATOM 3075 N N . LYS B 1 175 ? 1.616 -35.188 -24.359 1 86.88 175 LYS B N 1
ATOM 3076 C CA . LYS B 1 175 ? 1.865 -36.125 -25.469 1 86.88 175 LYS B CA 1
ATOM 3077 C C . LYS B 1 175 ? 0.558 -36.656 -26.047 1 86.88 175 LYS B C 1
ATOM 3079 O O . LYS B 1 175 ? -0.433 -36.781 -25.312 1 86.88 175 LYS B O 1
ATOM 3084 N N . THR B 1 176 ? 0.659 -36.875 -27.359 1 86.81 176 THR B N 1
ATOM 3085 C CA . THR B 1 176 ? -0.476 -37.5 -28.031 1 86.81 176 THR B CA 1
ATOM 3086 C C . THR B 1 176 ? -0.47 -39 -27.781 1 86.81 176 THR B C 1
ATOM 3088 O O . THR B 1 176 ? 0.574 -39.656 -27.891 1 86.81 176 THR B O 1
ATOM 3091 N N . SER B 1 177 ? -1.549 -39.469 -27.234 1 81 177 SER B N 1
ATOM 3092 C CA . SER B 1 177 ? -1.705 -40.906 -27 1 81 177 SER B CA 1
ATOM 3093 C C . SER B 1 177 ? -2.959 -41.438 -27.688 1 81 177 SER B C 1
ATOM 3095 O O . SER B 1 177 ? -3.818 -40.656 -28.109 1 81 177 SER B O 1
ATOM 3097 N N . PRO B 1 178 ? -2.99 -42.781 -27.859 1 83.44 178 PRO B N 1
ATOM 3098 C CA . PRO B 1 178 ? -4.211 -43.344 -28.422 1 83.44 178 PRO B CA 1
ATOM 3099 C C . PRO B 1 178 ? -5.473 -42.906 -27.672 1 83.44 178 PRO B C 1
ATOM 3101 O O . PRO B 1 178 ? -6.559 -42.906 -28.266 1 83.44 178 PRO B O 1
ATOM 3104 N N . ASN B 1 179 ? -5.32 -42.531 -26.438 1 79.81 179 ASN B N 1
ATOM 3105 C CA . ASN B 1 179 ? -6.434 -42.094 -25.594 1 79.81 179 ASN B CA 1
ATOM 3106 C C . ASN B 1 179 ? -6.605 -40.562 -25.625 1 79.81 179 ASN B C 1
ATOM 3108 O O . ASN B 1 179 ? -7.367 -40.031 -24.844 1 79.81 179 ASN B O 1
ATOM 3112 N N . GLY B 1 180 ? -5.832 -39.969 -26.484 1 85.88 180 GLY B N 1
ATOM 3113 C CA . GLY B 1 180 ? -5.895 -38.5 -26.578 1 85.88 180 GLY B CA 1
ATOM 3114 C C . GLY B 1 180 ? -4.648 -37.812 -26.047 1 85.88 180 GLY B C 1
ATOM 3115 O O . GLY B 1 180 ? -3.602 -38.438 -25.891 1 85.88 180 GLY B O 1
ATOM 3116 N N . GLU B 1 181 ? -4.766 -36.5 -25.922 1 87.25 181 GLU B N 1
ATOM 3117 C CA . GLU B 1 181 ? -3.639 -35.75 -25.391 1 87.25 181 GLU B CA 1
ATOM 3118 C C . GLU B 1 181 ? -3.469 -35.969 -23.891 1 87.25 181 GLU B C 1
ATOM 3120 O O . GLU B 1 181 ? -4.41 -35.781 -23.109 1 87.25 181 GLU B O 1
ATOM 3125 N N . MET B 1 182 ? -2.352 -36.594 -23.531 1 88.06 182 MET B N 1
ATOM 3126 C CA . MET B 1 182 ? -2.045 -36.906 -22.141 1 88.06 182 MET B CA 1
ATOM 3127 C C . MET B 1 182 ? -0.815 -36.125 -21.672 1 88.06 182 MET B C 1
ATOM 3129 O O . MET B 1 182 ? 0.142 -35.969 -22.422 1 88.06 182 MET B O 1
ATOM 3133 N N . MET B 1 183 ? -0.909 -35.531 -20.5 1 87.19 183 MET B N 1
ATOM 3134 C CA . MET B 1 183 ? 0.268 -34.969 -19.828 1 87.19 183 MET B CA 1
ATOM 3135 C C . MET B 1 183 ? 0.983 -36.031 -19.016 1 87.19 183 MET B C 1
ATOM 3137 O O . MET B 1 183 ? 0.385 -36.625 -18.125 1 87.19 183 MET B O 1
ATOM 3141 N N . VAL B 1 184 ? 2.174 -36.344 -19.406 1 86.5 184 VAL B N 1
ATOM 3142 C CA . VAL B 1 184 ? 2.994 -37.344 -18.719 1 86.5 184 VAL B CA 1
ATOM 3143 C C . VAL B 1 184 ? 4.32 -36.688 -18.297 1 86.5 184 VAL B C 1
ATOM 3145 O O . VAL B 1 184 ? 5.141 -36.344 -19.141 1 86.5 184 VAL B O 1
ATOM 3148 N N . CYS B 1 185 ? 4.367 -36.469 -16.984 1 87.44 185 CYS B N 1
ATOM 3149 C CA . CYS B 1 185 ? 5.602 -35.875 -16.484 1 87.44 185 CYS B CA 1
ATOM 3150 C C . CYS B 1 185 ? 6.004 -36.469 -15.148 1 87.44 185 CYS B C 1
ATOM 3152 O O . CYS B 1 185 ? 5.172 -37.062 -14.445 1 87.44 185 CYS B O 1
ATOM 3154 N N . PRO B 1 186 ? 7.414 -36.5 -14.883 1 87.31 186 PRO B N 1
ATOM 3155 C CA . PRO B 1 186 ? 7.828 -36.938 -13.547 1 87.31 186 PRO B CA 1
ATOM 3156 C C . PRO B 1 186 ? 7.109 -36.219 -12.422 1 87.31 186 PRO B C 1
ATOM 3158 O O . PRO B 1 186 ? 6.793 -35.031 -12.562 1 87.31 186 PRO B O 1
ATOM 3161 N N . ALA B 1 187 ? 6.895 -36.906 -11.328 1 81.38 187 ALA B N 1
ATOM 3162 C CA . ALA B 1 187 ? 6.227 -36.312 -10.18 1 81.38 187 ALA B CA 1
ATOM 3163 C C . ALA B 1 187 ? 7 -35.094 -9.68 1 81.38 187 ALA B C 1
ATOM 3165 O O . ALA B 1 187 ? 6.43 -34.188 -9.039 1 81.38 187 ALA B O 1
ATOM 3166 N N . SER B 1 188 ? 8.312 -35.062 -10.039 1 85.94 188 SER B N 1
ATOM 3167 C CA . SER B 1 188 ? 9.188 -34 -9.562 1 85.94 188 SER B CA 1
ATOM 3168 C C . SER B 1 188 ? 9.055 -32.75 -10.438 1 85.94 188 SER B C 1
ATOM 3170 O O . SER B 1 188 ? 9.664 -31.703 -10.148 1 85.94 188 SER B O 1
ATOM 3172 N N . CYS B 1 189 ? 8.25 -32.844 -11.539 1 85.75 189 CYS B N 1
ATOM 3173 C CA . CYS B 1 189 ? 8.156 -31.75 -12.492 1 85.75 189 CYS B CA 1
ATOM 3174 C C . CYS B 1 189 ? 7.68 -30.469 -11.812 1 85.75 189 CYS B C 1
ATOM 3176 O O . CYS B 1 189 ? 8.18 -29.391 -12.117 1 85.75 189 CYS B O 1
ATOM 3178 N N . LEU B 1 190 ? 6.738 -30.547 -10.906 1 79.06 190 LEU B N 1
ATOM 3179 C CA . LEU B 1 190 ? 6.207 -29.375 -10.234 1 79.06 190 LEU B CA 1
ATOM 3180 C C . LEU B 1 190 ? 7.266 -28.734 -9.336 1 79.06 190 LEU B C 1
ATOM 3182 O O . LEU B 1 190 ? 7.363 -27.5 -9.258 1 79.06 190 LEU B O 1
ATOM 3186 N N . GLU B 1 191 ? 7.953 -29.625 -8.641 1 79.06 191 GLU B N 1
ATOM 3187 C CA . GLU B 1 191 ? 9.055 -29.109 -7.824 1 79.06 191 GLU B CA 1
ATOM 3188 C C . GLU B 1 191 ? 10.094 -28.406 -8.68 1 79.06 191 GLU B C 1
ATOM 3190 O O . GLU B 1 191 ? 10.617 -27.359 -8.289 1 79.06 191 GLU B O 1
ATOM 3195 N N . LYS B 1 192 ? 10.375 -28.969 -9.75 1 86.25 192 LYS B N 1
ATOM 3196 C CA . LYS B 1 192 ? 11.336 -28.359 -10.672 1 86.25 192 LYS B CA 1
ATOM 3197 C C . LYS B 1 192 ? 10.844 -27.016 -11.18 1 86.25 192 LYS B C 1
ATOM 3199 O O . LYS B 1 192 ? 11.602 -26.047 -11.219 1 86.25 192 LYS B O 1
ATOM 3204 N N . TRP B 1 193 ? 9.602 -26.938 -11.648 1 85.12 193 TRP B N 1
ATOM 3205 C CA . TRP B 1 193 ? 9.023 -25.672 -12.094 1 85.12 193 TRP B CA 1
ATOM 3206 C C . TRP B 1 193 ? 9.078 -24.625 -10.984 1 85.12 193 TRP B C 1
ATOM 3208 O O . TRP B 1 193 ? 9.414 -23.469 -11.234 1 85.12 193 TRP B O 1
ATOM 3218 N N . HIS B 1 194 ? 8.695 -25.078 -9.781 1 77.88 194 HIS B N 1
ATOM 3219 C CA . HIS B 1 194 ? 8.695 -24.188 -8.625 1 77.88 194 HIS B CA 1
ATOM 3220 C C . HIS B 1 194 ? 10.07 -23.562 -8.406 1 77.88 194 HIS B C 1
ATOM 3222 O O . HIS B 1 194 ? 10.18 -22.359 -8.164 1 77.88 194 HIS B O 1
ATOM 3228 N N . GLU B 1 195 ? 11.016 -24.375 -8.445 1 78.12 195 GLU B N 1
ATOM 3229 C CA . GLU B 1 195 ? 12.391 -23.922 -8.281 1 78.12 195 GLU B CA 1
ATOM 3230 C C . GLU B 1 195 ? 12.766 -22.922 -9.375 1 78.12 195 GLU B C 1
ATOM 3232 O O . GLU B 1 195 ? 13.375 -21.891 -9.086 1 78.12 195 GLU B O 1
ATOM 3237 N N . LYS B 1 196 ? 12.43 -23.266 -10.602 1 79.31 196 LYS B N 1
ATOM 3238 C CA . LYS B 1 196 ? 12.711 -22.375 -11.719 1 79.31 196 LYS B CA 1
ATOM 3239 C C . LYS B 1 196 ? 11.969 -21.062 -11.57 1 79.31 196 LYS B C 1
ATOM 3241 O O . LYS B 1 196 ? 12.516 -19.984 -11.852 1 79.31 196 LYS B O 1
ATOM 3246 N N . PHE B 1 197 ? 10.727 -21.141 -11.211 1 75.5 197 PHE B N 1
ATOM 3247 C CA . PHE B 1 197 ? 9.883 -19.969 -11.023 1 75.5 197 PHE B CA 1
ATOM 3248 C C . PHE B 1 197 ? 10.461 -19.047 -9.953 1 75.5 197 PHE B C 1
ATOM 3250 O O . PHE B 1 197 ? 10.539 -17.828 -10.141 1 75.5 197 PHE B O 1
ATOM 3257 N N . LYS B 1 198 ? 10.781 -19.672 -8.867 1 68.12 198 LYS B N 1
ATOM 3258 C CA . LYS B 1 198 ? 11.375 -18.922 -7.77 1 68.12 198 LYS B CA 1
ATOM 3259 C C . LYS B 1 198 ? 12.633 -18.188 -8.227 1 68.12 198 LYS B C 1
ATOM 3261 O O . LYS B 1 198 ? 12.836 -17.016 -7.883 1 68.12 198 LYS B O 1
ATOM 3266 N N . GLU B 1 199 ? 13.453 -18.984 -8.828 1 69.88 199 GLU B N 1
ATOM 3267 C CA . GLU B 1 199 ? 14.688 -18.391 -9.344 1 69.88 199 GLU B CA 1
ATOM 3268 C C . GLU B 1 199 ? 14.391 -17.219 -10.273 1 69.88 199 GLU B C 1
ATOM 3270 O O . GLU B 1 199 ? 15.031 -16.172 -10.188 1 69.88 199 GLU B O 1
ATOM 3275 N N . LYS B 1 200 ? 13.453 -17.484 -11.227 1 69.19 200 LYS B N 1
ATOM 3276 C CA . LYS B 1 200 ? 13.07 -16.438 -12.172 1 69.19 200 LYS B CA 1
ATOM 3277 C C . LYS B 1 200 ? 12.484 -15.227 -11.438 1 69.19 200 LYS B C 1
ATOM 3279 O O . LYS B 1 200 ? 12.773 -14.078 -11.797 1 69.19 200 LYS B O 1
ATOM 3284 N N . TYR B 1 201 ? 11.742 -15.531 -10.508 1 62.22 201 TYR B N 1
ATOM 3285 C CA . TYR B 1 201 ? 11.078 -14.492 -9.734 1 62.22 201 TYR B CA 1
ATOM 3286 C C . TYR B 1 201 ? 12.086 -13.641 -8.977 1 62.22 201 TYR B C 1
ATOM 3288 O O . TYR B 1 201 ? 11.945 -12.414 -8.906 1 62.22 201 TYR B O 1
ATOM 3296 N N . VAL B 1 202 ? 12.992 -14.398 -8.367 1 57 202 VAL B N 1
ATOM 3297 C CA . VAL B 1 202 ? 14.055 -13.711 -7.645 1 57 202 VAL B CA 1
ATOM 3298 C C . VAL B 1 202 ? 14.875 -12.852 -8.609 1 57 202 VAL B C 1
ATOM 3300 O O . VAL B 1 202 ? 15.242 -11.719 -8.289 1 57 202 VAL B O 1
ATOM 3303 N N . LEU B 1 203 ? 15.109 -13.469 -9.727 1 56.97 203 LEU B N 1
ATOM 3304 C CA . LEU B 1 203 ? 15.953 -12.797 -10.711 1 56.97 203 LEU B CA 1
ATOM 3305 C C . LEU B 1 203 ? 15.211 -11.641 -11.367 1 56.97 203 LEU B C 1
ATOM 3307 O O . LEU B 1 203 ? 15.797 -10.594 -11.648 1 56.97 203 LEU B O 1
ATOM 3311 N N . ASP B 1 204 ? 13.922 -11.859 -11.773 1 53.31 204 ASP B N 1
ATOM 3312 C CA . ASP B 1 204 ? 13.109 -10.852 -12.445 1 53.31 204 ASP B CA 1
ATOM 3313 C C . ASP B 1 204 ? 11.695 -10.812 -11.883 1 53.31 204 ASP B C 1
ATOM 3315 O O . ASP B 1 204 ? 10.789 -11.445 -12.438 1 53.31 204 ASP B O 1
ATOM 3319 N N . PRO B 1 205 ? 11.586 -10.227 -10.82 1 51.5 205 PRO B N 1
ATOM 3320 C CA . PRO B 1 205 ? 10.273 -10.18 -10.164 1 51.5 205 PRO B CA 1
ATOM 3321 C C . PRO B 1 205 ? 9.18 -9.641 -11.078 1 51.5 205 PRO B C 1
ATOM 3323 O O . PRO B 1 205 ? 7.992 -9.875 -10.828 1 51.5 205 PRO B O 1
ATOM 3326 N N . LYS B 1 206 ? 9.617 -9.094 -12.258 1 49.03 206 LYS B N 1
ATOM 3327 C CA . LYS B 1 206 ? 8.664 -8.523 -13.211 1 49.03 206 LYS B CA 1
ATOM 3328 C C . LYS B 1 206 ? 8.344 -9.523 -14.328 1 49.03 206 LYS B C 1
ATOM 3330 O O . LYS B 1 206 ? 7.621 -9.195 -15.266 1 49.03 206 LYS B O 1
ATOM 3335 N N . PHE B 1 207 ? 9 -10.602 -14.172 1 53.72 207 PHE B N 1
ATOM 3336 C CA . PHE B 1 207 ? 8.883 -11.492 -15.32 1 53.72 207 PHE B CA 1
ATOM 3337 C C . PHE B 1 207 ? 7.426 -11.906 -15.531 1 53.72 207 PHE B C 1
ATOM 3339 O O . PHE B 1 207 ? 7.051 -12.336 -16.625 1 53.72 207 PHE B O 1
ATOM 3346 N N . MET B 1 208 ? 6.602 -11.883 -14.484 1 50.28 208 MET B N 1
ATOM 3347 C CA . MET B 1 208 ? 5.199 -12.258 -14.641 1 50.28 208 MET B CA 1
ATOM 3348 C C . MET B 1 208 ? 4.324 -11.023 -14.844 1 50.28 208 MET B C 1
ATOM 3350 O O . MET B 1 208 ? 3.098 -11.102 -14.727 1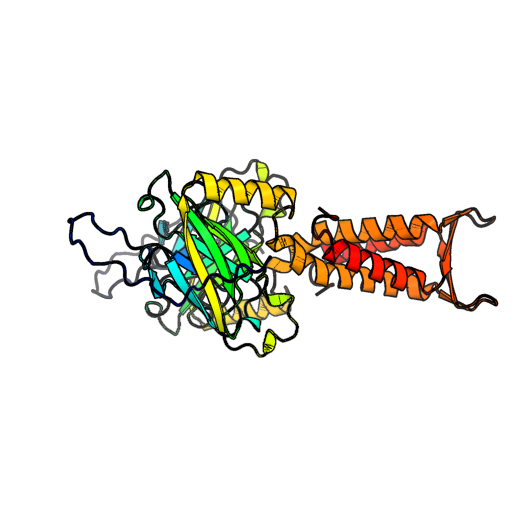 50.28 208 MET B O 1
ATOM 3354 N N . LYS B 1 209 ? 4.793 -9.891 -15.039 1 45.5 209 LYS B N 1
ATOM 3355 C CA . LYS B 1 209 ? 3.996 -8.703 -15.328 1 45.5 209 LYS B CA 1
ATOM 3356 C C . LYS B 1 209 ? 3.613 -8.648 -16.812 1 45.5 209 LYS B C 1
ATOM 3358 O O . LYS B 1 209 ? 4.312 -9.203 -17.656 1 45.5 209 LYS B O 1
#

Sequence (418 aa):
MAQNNDWEHGSNSSNNSNGHEKKEVKNVFCVMVPGRPVNTTCLQISPTRCIMDIPKPGECKYFGISIIDPKTIPKNKGFIIYYSLPPFNEWSFIGTLHLKSPTQMMESPWMVFKKITVCPMCKIGIELKDITFVQSLEVKEETEHSKNKFIATINEEFALKVAKDLYNYLSSYVKTSPNGEMMVCPASCLEKWHEKFKEKYVLDPKFMKMAQNNDWEHGSNSSNNSNGHEKKEVKNVFCVMVPGRPVNTTCLQISPTRCIMDIPKPGECKYFGISIIDPKTIPKNKGFIIYYSLPPFNEWSFIGTLHLKSPTQMMESPWMVFKKITVCPMCKIGIELKDITFVQSLEVKEETEHSKNKFIATINEEFALKVAKDLYNYLSSYVKTSPNGEMMVCPASCLEKWHEKFKEKYVLDPKFMK

InterPro domains:
  IPR031318 OPI10 family [PTHR12925] (27-209)
  IPR048364 Hikeshi-like, C-terminal domain [PF21057] (157-209)

Radius of gyration: 25.14 Å; Cα contacts (8 Å, |Δi|>4): 766; chains: 2; bounding box: 64×83×52 Å

Organism: Reticulomyxa filosa (NCBI:txid46433)

Nearest PDB structures (foldseek):
  3ww0-assembly1_A  TM=6.091E-01  e=1.962E-14  Homo sapiens
  3ww0-assembly1_B  TM=5.935E-01  e=4.750E-14  Homo sapiens
  3wvz-assembly1_A  TM=6.014E-01  e=9.378E-14  Homo sapiens
  3wvz-assembly1_B  TM=5.077E-01  e=8.268E-13  Homo sapiens
  6hyf-assembly2_B  TM=5.992E-01  e=2.742E-01  Rattus norvegicus

pLDDT: mean 78.26, std 20.73, range [27.11, 98.0]

Foldseek 3Di:
DFPQPPLQPLPPPDCPPPVPVLQAPQQQKWKDFPPDDIDSGWDGRYSFKTKDKDFQCLNGQKMKMFGNDQVSDDQFKWKWKWKAFPVRRTTHTQAIAHSVRGMDMATDPCNPPPCSNVGGIMMMMMGMDTVVVRVVVVVVCCVVPVPPRRCPPVCPLLVVLVVVQVCVQQVVQWDQDPVGIDRDDPPCSVVVSVVVCVVCCVVPVPPSD/DFPQPPLQPLPPPDCPPPVPVLLAPQQQKWKDFPPDDIDSGWDGRYSFKTKDKDFQCLNGQKMKMFGNDQVSDDQFKWKWKWKAFPVRRTTHTDAIAHSVRGMDMATDPCNPPPCSNVGGIMMMMMGMDTVVVRVVVVVVCCVVPVPPRNCPPVCPLLVVLVVVQVVVQQVVQWDQDPVGTDRDDPPCSVVVSVVVVVVCCVVPVPPSD

Solvent-accessible surface area (backbone atoms only — not comparable to full-atom values): 22571 Å² total; per-residue (Å²): 125,67,48,71,62,72,71,76,69,56,76,80,69,82,81,77,80,66,82,65,76,76,75,56,66,59,63,40,43,36,34,42,32,65,46,33,65,61,42,46,68,45,50,68,54,46,67,48,30,33,36,29,78,37,69,42,42,50,76,41,63,41,38,33,42,30,35,65,55,49,84,78,51,58,87,63,36,22,31,41,31,27,37,24,45,81,95,58,63,47,34,38,83,73,49,66,36,30,73,84,29,20,18,42,62,32,42,37,79,63,69,79,44,83,67,26,74,75,35,66,48,29,37,36,37,40,35,61,42,50,32,68,60,47,52,52,52,52,53,50,37,46,69,70,41,60,59,69,52,40,55,36,57,64,30,46,63,38,38,50,36,50,50,47,53,51,44,59,62,50,54,76,33,51,38,84,44,100,91,36,54,28,26,55,40,56,53,58,51,58,57,51,49,51,53,50,47,51,51,45,37,72,74,34,58,55,70,65,107,126,68,48,71,62,72,69,75,68,54,77,77,70,83,80,77,78,68,82,66,75,75,77,56,66,57,62,37,42,36,35,43,32,64,45,33,64,62,42,47,67,43,51,65,57,46,68,47,29,32,36,31,78,37,69,42,43,50,76,40,63,42,37,33,41,30,35,67,56,49,85,78,51,59,88,65,36,23,30,42,33,27,37,25,47,83,95,60,60,47,36,38,84,71,50,66,35,29,74,82,31,20,19,44,62,32,43,36,77,63,68,79,43,84,68,26,73,75,34,65,48,29,37,37,37,40,34,60,41,51,31,71,60,48,51,52,52,53,52,50,36,46,69,71,43,65,63,68,52,41,53,36,60,68,30,46,65,38,38,51,35,46,50,49,54,50,47,56,58,53,54,71,35,50,38,83,43,100,91,36,53,30,24,55,38,56,60,59,49,61,59,51,49,50,53,51,47,50,51,44,36,72,73,36,57,48,70,67,108